Protein AF-A0A8T3VUL6-F1 (afdb_monomer)

Solvent-accessible surface area (backbone atoms only — not comparable to full-atom values): 38611 Å² total; per-residue (Å²): 111,80,67,55,61,55,48,52,54,52,54,53,54,50,30,69,72,68,74,42,84,38,54,45,42,44,47,97,63,34,43,34,34,57,44,102,80,75,42,80,47,80,42,73,49,90,76,50,93,57,51,67,60,52,53,50,53,62,61,71,62,64,65,49,53,54,49,71,56,71,87,59,76,53,81,74,72,68,69,85,81,60,74,74,77,65,87,82,81,81,82,87,81,80,74,69,83,62,62,64,60,47,53,51,44,72,74,67,71,79,83,92,88,89,85,88,89,85,92,77,86,92,80,90,82,88,90,78,87,76,88,81,79,88,76,86,78,88,68,94,87,66,80,80,90,82,91,74,84,84,76,91,73,73,95,80,68,91,64,81,63,82,67,46,61,45,46,42,48,62,90,96,46,66,42,73,46,80,46,90,75,88,69,97,84,65,82,86,78,82,94,80,76,91,78,79,92,78,89,62,44,84,71,50,71,79,80,51,81,72,65,70,76,54,50,71,74,61,65,80,73,68,82,91,76,83,88,81,90,86,78,95,72,88,79,59,71,68,66,59,50,54,63,61,59,74,74,67,78,89,67,92,66,92,70,75,84,70,81,60,43,60,61,54,51,47,52,50,56,51,33,51,74,68,61,82,38,94,50,69,64,60,47,50,50,69,65,50,82,84,49,94,39,69,88,44,54,79,94,43,57,35,41,38,29,33,38,73,63,52,77,40,57,51,77,90,74,60,91,54,64,63,40,32,30,36,41,22,39,60,37,66,86,52,59,68,48,54,44,70,44,46,54,26,40,41,25,38,42,54,34,69,39,46,58,40,70,63,34,30,40,35,32,25,22,35,21,36,12,34,40,25,32,52,37,60,59,50,61,74,51,48,32,84,45,25,40,39,43,34,23,20,34,19,36,12,33,44,26,42,46,53,64,19,49,46,79,52,44,43,70,60,27,39,47,40,31,27,27,33,17,36,13,33,45,28,45,68,48,63,32,60,38,75,47,55,37,58,65,23,39,33,36,30,25,22,35,14,36,13,31,49,25,45,63,48,63,35,56,42,76,45,40,45,60,51,21,32,36,38,28,20,27,37,13,32,14,31,48,25,56,64,46,53,39,56,42,75,48,47,34,78,47,33,44,39,40,35,25,23,35,16,36,16,31,48,19,39,50,47,52,32,48,52,74,48,44,38,73,58,24,35,46,42,31,20,28,37,14,36,14,31,43,25,48,46,51,65,32,51,37,71,44,41,35,65,56,20,31,36,35,35,24,28,34,16,41,12,35,46,28,45,63,44,53,38,52,47,66,45,39,41,62,52,21,34,34,34,30,24,24,34,17,35,16,34,46,20,38,49,49,48,31,52,51,75,47,42,49,64,49,43,32,33,33,36,22,24,34,16,39,14,34,45,26,47,43,49,64,33,56,37,74,48,56,46,68,47,73,54,22,33,36,30,22,24,37,17,36,13,35,46,29,46,64,52,61,38,58,37,70,42,48,50,63,31,35,39,32,37,33,26,18,37,20,33,16,43,45,28,33,59,39,58,44,54,55,72,52,51,73,87,72,56,81,47,60,60,49,31,62,37,71,28,85,46,58,78,40,76,26,71,70,54,64,59,54,79,77,108

Secondary structure (DSSP, 8-state):
-HHHHHHHHHHHHHHHHTT-SEEEEEETTEEEEE-TTS-EEEEEGGG-TTHHHHHHHHHHSS-EEEEE----EEE-PPPTTGGGS-------SS--TTSHHHHHHHHH--------------S-----------PPP--TTS------------TT--------EEEEEETTEEEEEEPP---TTS---------------TTHHHHS-THHHHHHHHGGGS-----------PPPHHHHHHHHHTT------------THHHHHHHHHHHHHHTSSSSHHHHHHHH--SSSBTTB-TT-SEEEEETT--EES-GGG-S-GGGEEEEEEE-TT-S--TTTTTT-TT--EEEEE---TT--B-TTTTTT-TT--B-TTGGG---TT--B-TTTTTT-TT--B-GGGTT---TT--B-TTTTTT-TT----GGGTT---TT--B-TTTTTT-TT----GGGTT---TT--B-TTTTTT-TT----GGGTT--GGG--B-TTTTTT-TT--B-TT-TT---TT-SB-TTTTTT-TT--B-GGGTT---TT--B-TTTTTT-TT----GGGGG---TT--B-TTTTTT-TT--B-TT-TT---TT--B-TTTTTT-TT--B-GGGTT----SS-EE-TTTTTT-TT----GGGGG---TTEEE-TTTTTT-TT--B-GGGTT---TT-SB-TTTTTT-TT--B--HHHHHHTT-

InterPro domains:
  IPR005046 Protein of unknown function DUF285 [PF03382] (360-479)
  IPR005046 Protein of unknown function DUF285 [PF03382] (485-587)
  IPR005046 Protein of unknown function DUF285 [PF03382] (592-697)
  IPR011889 Bacterial surface protein 26-residue repeat [TIGR02167] (419-444)
  IPR011889 Bacterial surface protein 26-residue repeat [TIGR02167] (500-524)
  IPR011889 Bacterial surface protein 26-residue repeat [TIGR02167] (528-553)
  IPR032675 Leucine-rich repeat domain superfamily [G3DSA:3.80.10.10] (272-511)
  IPR032675 Leucine-rich repeat domain superfamily [G3DSA:3.80.10.10] (513-700)

Structure (mmCIF, N/CA/C/O backbone):
data_AF-A0A8T3VUL6-F1
#
_entry.id   AF-A0A8T3VUL6-F1
#
loop_
_atom_site.group_PDB
_atom_site.id
_atom_site.type_symbol
_atom_site.label_atom_id
_atom_site.label_alt_id
_atom_site.label_comp_id
_atom_site.label_asym_id
_atom_site.label_entity_id
_atom_site.label_seq_id
_atom_site.pdbx_PDB_ins_code
_atom_site.Cartn_x
_atom_site.Cartn_y
_atom_site.Cartn_z
_atom_site.occupancy
_atom_site.B_iso_or_equiv
_atom_site.auth_seq_id
_atom_site.auth_comp_id
_atom_site.auth_asym_id
_atom_site.auth_atom_id
_atom_site.pdbx_PDB_model_num
ATOM 1 N N . MET A 1 1 ? -11.917 43.601 -18.971 1.00 27.14 1 MET A N 1
ATOM 2 C CA . MET A 1 1 ? -11.853 44.796 -18.079 1.00 27.14 1 MET A CA 1
ATOM 3 C C . MET A 1 1 ? -13.241 45.230 -17.601 1.00 27.14 1 MET A C 1
ATOM 5 O O . MET A 1 1 ? -13.419 45.287 -16.397 1.00 27.14 1 MET A O 1
ATOM 9 N N . LEU A 1 2 ? -14.235 45.458 -18.480 1.00 27.66 2 LEU A N 1
ATOM 10 C CA . LEU A 1 2 ? -15.637 45.708 -18.064 1.00 27.66 2 LEU A CA 1
ATOM 11 C C . LEU A 1 2 ? -16.282 44.517 -17.315 1.00 27.66 2 LEU A C 1
ATOM 13 O O . LEU A 1 2 ? -17.133 44.730 -16.462 1.00 27.66 2 LEU A O 1
ATOM 17 N N . GLU A 1 3 ? -15.825 43.291 -17.589 1.00 47.03 3 GLU A N 1
ATOM 18 C CA . GLU A 1 3 ? -16.249 42.041 -16.928 1.00 47.03 3 GLU A CA 1
ATOM 19 C C . GLU A 1 3 ? -15.769 41.912 -15.467 1.00 47.03 3 GLU A C 1
ATOM 21 O O . GLU A 1 3 ? -16.469 41.321 -14.656 1.00 47.03 3 GLU A O 1
ATOM 26 N N . LYS A 1 4 ? -14.617 42.501 -15.102 1.00 44.84 4 LYS A N 1
ATOM 27 C CA . LYS A 1 4 ? -14.043 42.406 -13.740 1.00 44.84 4 LYS A CA 1
ATOM 28 C C . LYS A 1 4 ? -14.773 43.323 -12.752 1.00 44.84 4 LYS A C 1
ATOM 30 O O . LYS A 1 4 ? -15.119 42.910 -11.654 1.00 44.84 4 LYS A O 1
ATOM 35 N N . GLU A 1 5 ? -15.068 44.554 -13.172 1.00 42.56 5 GLU A N 1
ATOM 36 C CA . GLU A 1 5 ? -15.708 45.568 -12.320 1.00 42.56 5 GLU A CA 1
ATOM 37 C C . GLU A 1 5 ? -17.128 45.159 -11.888 1.00 42.56 5 GLU A C 1
ATOM 39 O O . GLU A 1 5 ? -17.504 45.340 -10.732 1.00 42.56 5 GLU A O 1
ATOM 44 N N . LEU A 1 6 ? -17.912 44.578 -12.807 1.00 44.16 6 LEU A N 1
ATOM 45 C CA . LEU A 1 6 ? -19.271 44.107 -12.523 1.00 44.16 6 LEU A CA 1
ATOM 46 C C . LEU A 1 6 ? -19.248 42.923 -11.546 1.00 44.16 6 LEU A C 1
ATOM 48 O O . LEU A 1 6 ? -20.049 42.857 -10.619 1.00 44.16 6 LEU A O 1
ATOM 52 N N . LEU A 1 7 ? -18.279 42.026 -11.722 1.00 49.12 7 LEU A N 1
ATOM 53 C CA . LEU A 1 7 ? -18.095 40.848 -10.888 1.00 49.12 7 LEU A CA 1
ATOM 54 C C . LEU A 1 7 ? -17.706 41.211 -9.447 1.00 49.12 7 LEU A C 1
ATOM 56 O O . LEU A 1 7 ? -18.270 40.669 -8.498 1.00 49.12 7 LEU A O 1
ATOM 60 N N . TYR A 1 8 ? -16.817 42.192 -9.266 1.00 51.38 8 TYR A N 1
ATOM 61 C CA . TYR A 1 8 ? -16.475 42.696 -7.934 1.00 51.38 8 TYR A CA 1
ATOM 62 C C . TYR A 1 8 ? -17.676 43.323 -7.219 1.00 51.38 8 TYR A C 1
ATOM 64 O O . TYR A 1 8 ? -17.804 43.182 -6.006 1.00 51.38 8 TYR A O 1
ATOM 72 N N . GLN A 1 9 ? -18.590 43.975 -7.945 1.00 49.03 9 GLN A N 1
ATOM 73 C CA . GLN A 1 9 ? -19.822 44.518 -7.357 1.00 49.03 9 GLN A CA 1
ATOM 74 C C . GLN A 1 9 ? -20.768 43.410 -6.862 1.00 49.03 9 GLN A C 1
ATOM 76 O O . GLN A 1 9 ? -21.386 43.565 -5.808 1.00 49.03 9 GLN A O 1
ATOM 81 N N . TYR A 1 10 ? -20.856 42.283 -7.577 1.00 48.97 10 TYR A N 1
ATOM 82 C CA . TYR A 1 10 ? -21.613 41.104 -7.137 1.00 48.97 10 TYR A CA 1
ATOM 83 C C . TYR A 1 10 ? -20.993 40.447 -5.903 1.00 48.97 10 TYR A C 1
ATOM 85 O O . TYR A 1 10 ? -21.701 40.178 -4.932 1.00 48.97 10 TYR A O 1
ATOM 93 N N . ALA A 1 11 ? -19.673 40.258 -5.916 1.00 49.50 11 ALA A N 1
ATOM 94 C CA . ALA A 1 11 ? -18.922 39.699 -4.799 1.00 49.50 11 ALA A CA 1
ATOM 95 C C . ALA A 1 11 ? -19.107 40.538 -3.518 1.00 49.50 11 ALA A C 1
ATOM 97 O O . ALA A 1 11 ? -19.462 40.008 -2.467 1.00 49.50 11 ALA A O 1
ATOM 98 N N . LEU A 1 12 ? -18.977 41.865 -3.618 1.00 50.41 12 LEU A N 1
ATOM 99 C CA . LEU A 1 12 ? -19.151 42.774 -2.480 1.00 50.41 12 LEU A CA 1
ATOM 100 C C . LEU A 1 12 ? -20.589 42.774 -1.930 1.00 50.41 12 LEU A C 1
ATOM 102 O O . LEU A 1 12 ? -20.770 42.770 -0.714 1.00 50.41 12 LEU A O 1
ATOM 106 N N . LYS A 1 13 ? -21.616 42.715 -2.790 1.00 48.03 13 LYS A N 1
ATOM 107 C CA . LYS A 1 13 ? -23.022 42.611 -2.347 1.00 48.03 13 LYS A CA 1
ATOM 108 C C . LYS A 1 13 ? -23.346 41.268 -1.685 1.00 48.03 13 LYS A C 1
ATOM 110 O O . LYS A 1 13 ? -24.172 41.230 -0.774 1.00 48.03 13 LYS A O 1
ATOM 115 N N . ALA A 1 14 ? -22.722 40.177 -2.133 1.00 46.72 14 ALA A N 1
ATOM 116 C CA . ALA A 1 14 ? -22.866 38.863 -1.510 1.00 46.72 14 ALA A CA 1
ATOM 117 C C . ALA A 1 14 ? -22.246 38.844 -0.103 1.00 46.72 14 ALA A C 1
ATOM 119 O O . ALA A 1 14 ? -22.888 38.370 0.833 1.00 46.72 14 ALA A O 1
ATOM 120 N N . MET A 1 15 ? -21.061 39.444 0.073 1.00 46.69 15 MET A N 1
ATOM 121 C CA . MET A 1 15 ? -20.437 39.608 1.395 1.00 46.69 15 MET A CA 1
ATOM 122 C C . MET A 1 15 ? -21.315 40.401 2.361 1.00 46.69 15 MET A C 1
ATOM 124 O O . MET A 1 15 ? -21.466 40.008 3.513 1.00 46.69 15 MET A O 1
ATOM 128 N N . GLU A 1 16 ? -21.908 41.500 1.888 1.00 46.06 16 GLU A N 1
ATOM 129 C CA . GLU A 1 16 ? -22.726 42.391 2.716 1.00 46.06 16 GLU A CA 1
ATOM 130 C C . GLU A 1 16 ? -24.008 41.704 3.225 1.00 46.06 16 GLU A C 1
ATOM 132 O O . GLU A 1 16 ? -24.470 42.002 4.322 1.00 46.06 16 GLU A O 1
ATOM 137 N N . ARG A 1 17 ? -24.565 40.753 2.459 1.00 42.38 17 ARG A N 1
ATOM 138 C CA . ARG A 1 17 ? -25.768 39.982 2.832 1.00 42.38 17 ARG A CA 1
ATOM 139 C C . ARG A 1 17 ? -25.486 38.733 3.663 1.00 42.38 17 ARG A C 1
ATOM 141 O O . ARG A 1 17 ? -26.345 38.337 4.439 1.00 42.38 17 ARG A O 1
ATOM 148 N N . LEU A 1 18 ? -24.323 38.113 3.474 1.00 41.66 18 LEU A N 1
ATOM 149 C CA . LEU A 1 18 ? -23.900 36.908 4.199 1.00 41.66 18 LEU A CA 1
ATOM 150 C C . LEU A 1 18 ? -23.089 37.236 5.464 1.00 41.66 18 LEU A C 1
ATOM 152 O O . LEU A 1 18 ? -22.571 36.329 6.105 1.00 41.66 18 LEU A O 1
ATOM 156 N N . GLU A 1 19 ? -22.932 38.524 5.789 1.00 45.53 19 GLU A N 1
ATOM 157 C CA . GLU A 1 19 ? -22.093 39.033 6.886 1.00 45.53 19 GLU A CA 1
ATOM 158 C C . GLU A 1 19 ? -20.647 38.480 6.864 1.00 45.53 19 GLU A C 1
ATOM 160 O O . GLU A 1 19 ? -19.956 38.423 7.885 1.00 45.53 19 GLU A O 1
ATOM 165 N N . SER A 1 20 ? -20.162 38.097 5.675 1.00 46.84 20 SER A N 1
ATOM 166 C CA . SER A 1 20 ? -18.857 37.459 5.488 1.00 46.84 20 SER A CA 1
ATOM 167 C C . SER A 1 20 ? -17.729 38.490 5.417 1.00 46.84 20 SER A C 1
ATOM 169 O O . SER A 1 20 ? -17.859 39.546 4.792 1.00 46.84 20 SER A O 1
ATOM 171 N N . LYS A 1 21 ? -16.593 38.179 6.056 1.00 46.81 21 LYS A N 1
ATOM 172 C CA . LYS A 1 21 ? -15.449 39.099 6.198 1.00 46.81 21 LYS A CA 1
ATOM 173 C C . LYS A 1 21 ? -14.362 38.922 5.133 1.00 46.81 21 LYS A C 1
ATOM 175 O O . LYS A 1 21 ? -13.494 39.788 5.047 1.00 46.81 21 LYS A O 1
ATOM 180 N N . LYS A 1 22 ? -14.391 37.852 4.325 1.00 50.09 22 LYS A N 1
ATOM 181 C CA . LYS A 1 22 ? -13.379 37.566 3.289 1.00 50.09 22 LYS A CA 1
ATOM 182 C C . LYS A 1 22 ? -14.020 37.052 1.987 1.00 50.09 22 LYS A C 1
ATOM 184 O O . LYS A 1 22 ? -14.982 36.289 2.016 1.00 50.09 22 LYS A O 1
ATOM 189 N N . ILE A 1 23 ? -13.462 37.458 0.844 1.00 50.19 23 ILE A N 1
ATOM 190 C CA . ILE A 1 23 ? -13.762 36.905 -0.487 1.00 50.19 23 ILE A CA 1
ATOM 191 C C . ILE A 1 23 ? -12.455 36.706 -1.250 1.00 50.19 23 ILE A C 1
ATOM 193 O O . ILE A 1 23 ? -11.591 37.591 -1.240 1.00 50.19 23 ILE A O 1
ATOM 197 N N . SER A 1 24 ? -12.361 35.573 -1.943 1.00 49.00 24 SER A N 1
ATOM 198 C CA . SER A 1 24 ? -11.252 35.240 -2.837 1.00 49.00 24 SER A CA 1
ATOM 199 C C . SER A 1 24 ? -11.799 34.812 -4.194 1.00 49.00 24 SER A C 1
ATOM 201 O O . SER A 1 24 ? -12.726 34.003 -4.270 1.00 49.00 24 SER A O 1
ATOM 203 N N . ILE A 1 25 ? -11.237 35.382 -5.261 1.00 50.25 25 ILE A N 1
ATOM 204 C CA . ILE A 1 25 ? -11.669 35.163 -6.643 1.00 50.25 25 ILE A CA 1
ATOM 205 C C . ILE A 1 25 ? -10.511 34.540 -7.426 1.00 50.25 25 ILE A C 1
ATOM 207 O O . ILE A 1 25 ? -9.397 35.070 -7.424 1.00 50.25 25 ILE A O 1
ATOM 211 N N . PHE A 1 26 ? -10.786 33.431 -8.114 1.00 44.97 26 PHE A N 1
ATOM 212 C CA . PHE A 1 26 ? -9.788 32.653 -8.851 1.00 44.97 26 PHE A CA 1
ATOM 213 C C . PHE A 1 26 ? -10.055 32.695 -10.361 1.00 44.97 26 PHE A C 1
ATOM 215 O O . PHE A 1 26 ? -11.195 32.512 -10.791 1.00 44.97 26 PHE A O 1
ATOM 222 N N . GLY A 1 27 ? -9.008 32.911 -11.169 1.00 43.06 27 GLY A N 1
ATOM 223 C CA . GLY A 1 27 ? -9.095 32.813 -12.631 1.00 43.06 27 GLY A CA 1
ATOM 224 C C . GLY A 1 27 ? -7.733 32.827 -13.342 1.00 43.06 27 GLY A C 1
ATOM 225 O O . GLY A 1 27 ? -6.857 33.611 -12.989 1.00 43.06 27 GLY A O 1
ATOM 226 N N . ASN A 1 28 ? -7.563 31.966 -14.357 1.00 42.06 28 ASN A N 1
ATOM 227 C CA . ASN A 1 28 ? -6.419 31.896 -15.290 1.00 42.06 28 ASN A CA 1
ATOM 228 C C . ASN A 1 28 ? -5.026 32.156 -14.676 1.00 42.06 28 ASN A C 1
ATOM 230 O O . ASN A 1 28 ? -4.272 32.994 -15.168 1.00 42.06 28 ASN A O 1
ATOM 234 N N . GLY A 1 29 ? -4.668 31.427 -13.615 1.00 36.09 29 GLY A N 1
ATOM 235 C CA . GLY A 1 29 ? -3.325 31.489 -13.020 1.00 36.09 29 GLY A CA 1
ATOM 236 C C . GLY A 1 29 ? -3.065 32.690 -12.101 1.00 36.09 29 GLY A C 1
ATOM 237 O O . GLY A 1 29 ? -1.919 32.911 -11.707 1.00 36.09 29 GLY A O 1
ATOM 238 N N . TYR A 1 30 ? -4.108 33.435 -11.724 1.00 41.00 30 TYR A N 1
ATOM 239 C CA . TYR A 1 30 ? -4.044 34.527 -10.750 1.00 41.00 30 TYR A CA 1
ATOM 240 C C . TYR A 1 30 ? -5.092 34.336 -9.642 1.00 41.00 30 TYR A C 1
ATOM 242 O O . TYR A 1 30 ? -6.191 33.832 -9.892 1.00 41.00 30 TYR A O 1
ATOM 250 N N . VAL A 1 31 ? -4.758 34.766 -8.419 1.00 46.34 31 VAL A N 1
ATOM 251 C CA . VAL A 1 31 ? -5.736 34.964 -7.333 1.00 46.34 31 VAL A CA 1
ATOM 252 C C . VAL A 1 31 ? -5.853 36.445 -7.035 1.00 46.34 31 VAL A C 1
ATOM 254 O O . VAL A 1 31 ? -4.845 37.147 -6.926 1.00 46.34 31 VAL A O 1
ATOM 257 N N . GLU A 1 32 ? -7.085 36.906 -6.852 1.00 54.38 32 GLU A N 1
ATOM 258 C CA . GLU A 1 32 ? -7.375 38.222 -6.302 1.00 54.38 32 GLU A CA 1
ATOM 259 C C . GLU A 1 32 ? -8.130 38.078 -4.985 1.00 54.38 32 GLU A C 1
ATOM 261 O O . GLU A 1 32 ? -9.235 37.537 -4.930 1.00 54.38 32 GLU A O 1
ATOM 266 N N . SER A 1 33 ? -7.523 38.584 -3.916 1.00 51.31 33 SER A N 1
ATOM 267 C CA . SER A 1 33 ? -8.113 38.623 -2.578 1.00 51.31 33 SER A CA 1
ATOM 268 C C . SER A 1 33 ? -8.218 40.065 -2.093 1.00 51.31 33 SER A C 1
ATOM 270 O O . SER A 1 33 ? -7.426 40.928 -2.488 1.00 51.31 33 SER A O 1
ATOM 272 N N . LEU A 1 34 ? -9.188 40.336 -1.223 1.00 45.97 34 LEU A N 1
ATOM 273 C CA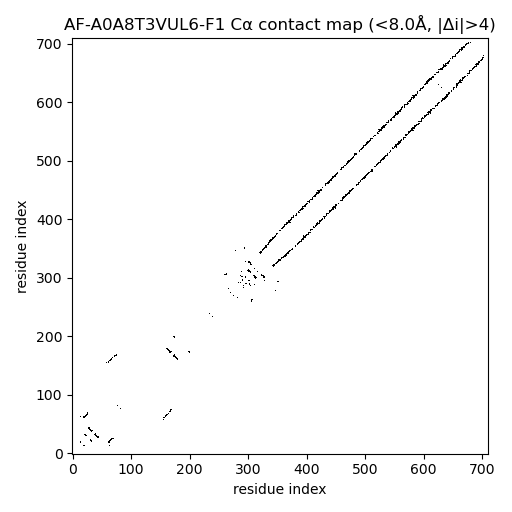 . LEU A 1 34 ? -9.314 41.637 -0.568 1.00 45.97 34 LEU A CA 1
ATOM 274 C C . LEU A 1 34 ? -8.212 41.813 0.483 1.00 45.97 34 LEU A C 1
ATOM 276 O O . LEU A 1 34 ? -8.011 40.950 1.335 1.00 45.97 34 LEU A O 1
ATOM 280 N N . ASP A 1 35 ? -7.504 42.939 0.427 1.00 51.19 35 ASP A N 1
ATOM 281 C CA . ASP A 1 35 ? -6.602 43.350 1.499 1.00 51.19 35 ASP A CA 1
ATOM 282 C C . ASP A 1 35 ? -7.366 43.919 2.708 1.00 51.19 35 ASP A C 1
ATOM 284 O O . ASP A 1 35 ? -8.579 44.132 2.680 1.00 51.19 35 ASP A O 1
ATOM 288 N N . GLU A 1 36 ? -6.634 44.231 3.779 1.00 48.41 36 GLU A N 1
ATOM 289 C CA . GLU A 1 36 ? -7.157 44.840 5.014 1.00 48.41 36 GLU A CA 1
ATOM 290 C C . GLU A 1 36 ? -7.872 46.197 4.815 1.00 48.41 36 GLU A C 1
ATOM 292 O O . GLU A 1 36 ? -8.484 46.719 5.747 1.00 48.41 36 GLU A O 1
ATOM 297 N N . ASN A 1 37 ? -7.820 46.778 3.610 1.00 48.25 37 ASN A N 1
ATOM 298 C CA . ASN A 1 37 ? -8.493 48.020 3.231 1.00 48.25 37 ASN A CA 1
ATOM 299 C C . ASN A 1 37 ? -9.617 47.803 2.196 1.00 48.25 37 ASN A C 1
ATOM 301 O O . ASN A 1 37 ? -10.059 48.777 1.575 1.00 48.25 37 ASN A O 1
ATOM 305 N N . ASN A 1 38 ? -10.080 46.562 2.008 1.00 49.75 38 ASN A N 1
ATOM 306 C CA . ASN A 1 38 ? -11.092 46.152 1.030 1.00 49.75 38 ASN A CA 1
ATOM 307 C C . ASN A 1 38 ? -10.731 46.513 -0.422 1.00 49.75 38 ASN A C 1
ATOM 309 O O . ASN A 1 38 ? -11.591 46.924 -1.208 1.00 49.75 38 ASN A O 1
ATOM 313 N N . ARG A 1 39 ? -9.454 46.384 -0.797 1.00 49.22 39 ARG A N 1
ATOM 314 C CA . ARG A 1 39 ? -9.000 46.510 -2.189 1.00 49.22 39 ARG A CA 1
ATOM 315 C C . ARG A 1 39 ? -8.531 45.160 -2.707 1.00 49.22 39 ARG A C 1
ATOM 317 O O . ARG A 1 39 ? -7.806 44.458 -2.014 1.00 49.22 39 ARG A O 1
ATOM 324 N N . PHE A 1 40 ? -8.926 44.815 -3.930 1.00 51.62 40 PHE A N 1
ATOM 325 C CA . PHE A 1 40 ? -8.456 43.592 -4.576 1.00 51.62 40 PHE A CA 1
ATOM 326 C C . PHE A 1 40 ? -6.971 43.713 -4.923 1.00 51.62 40 PHE A C 1
ATOM 328 O O . PHE A 1 40 ? -6.552 44.671 -5.581 1.00 51.62 40 PHE A O 1
ATOM 335 N N . VAL A 1 41 ? -6.185 42.742 -4.460 1.00 50.94 41 VAL A N 1
ATOM 336 C CA . VAL A 1 41 ? -4.755 42.624 -4.747 1.00 50.94 41 VAL A CA 1
ATOM 337 C C . VAL A 1 41 ? -4.530 41.360 -5.567 1.00 50.94 41 VAL A C 1
ATOM 339 O O . VAL A 1 41 ? -4.878 40.267 -5.133 1.00 50.94 41 VAL A O 1
ATOM 342 N N . GLU A 1 42 ? -3.957 41.529 -6.757 1.00 50.66 42 GLU A N 1
ATOM 343 C CA . GLU A 1 42 ? -3.668 40.453 -7.708 1.00 50.66 42 GLU A CA 1
ATOM 344 C C . GLU A 1 42 ? -2.324 39.791 -7.394 1.00 50.66 42 GLU A C 1
ATOM 346 O O . GLU A 1 42 ? -1.302 40.469 -7.229 1.00 50.66 42 GLU A O 1
ATOM 351 N N . ARG A 1 43 ? -2.318 38.457 -7.330 1.00 50.00 43 ARG A N 1
ATOM 352 C CA . ARG A 1 43 ? -1.119 37.643 -7.118 1.00 50.00 43 ARG A CA 1
ATOM 353 C C . ARG A 1 43 ? -0.949 36.646 -8.265 1.00 50.00 43 ARG A C 1
ATOM 355 O O . ARG A 1 43 ? -1.861 35.889 -8.580 1.00 50.00 43 ARG A O 1
ATOM 362 N N . ASP A 1 44 ? 0.232 36.679 -8.884 1.00 48.69 44 ASP A N 1
ATOM 363 C CA . ASP A 1 44 ? 0.651 35.822 -10.004 1.00 48.69 44 ASP A CA 1
ATOM 364 C C . ASP A 1 44 ? 1.114 34.458 -9.484 1.00 48.69 44 ASP A C 1
ATOM 366 O O . ASP A 1 44 ? 2.184 34.354 -8.878 1.00 48.69 44 ASP A O 1
ATOM 370 N N . LEU A 1 45 ? 0.296 33.425 -9.691 1.00 48.22 45 LEU A N 1
ATOM 371 C CA . LEU A 1 45 ? 0.506 32.102 -9.096 1.00 48.22 45 LEU A CA 1
ATOM 372 C C . LEU A 1 45 ? 1.535 31.274 -9.859 1.00 48.22 45 LEU A C 1
ATOM 374 O O . LEU A 1 45 ? 2.065 30.309 -9.321 1.00 48.22 45 LEU A O 1
ATOM 378 N N . SER A 1 46 ? 1.906 31.676 -11.080 1.00 43.59 46 SER A N 1
ATOM 379 C CA . SER A 1 46 ? 2.842 30.925 -11.925 1.00 43.59 46 SER A CA 1
ATOM 380 C C . SER A 1 46 ? 4.291 30.914 -11.396 1.00 43.59 46 SER A C 1
ATOM 382 O O . SER A 1 46 ? 5.204 30.464 -12.095 1.00 43.59 46 SER A O 1
ATOM 384 N N . LYS A 1 47 ? 4.547 31.510 -10.225 1.00 42.44 47 LYS A N 1
ATOM 385 C CA . LYS A 1 47 ? 5.885 31.723 -9.651 1.00 42.44 47 LYS A CA 1
ATOM 386 C C . LYS A 1 47 ? 6.015 31.286 -8.193 1.00 42.44 47 LYS A C 1
ATOM 388 O O . LYS A 1 47 ? 7.124 31.378 -7.667 1.00 42.44 47 LYS A O 1
ATOM 393 N N . ASP A 1 48 ? 4.939 30.831 -7.557 1.00 45.25 48 ASP A N 1
ATOM 394 C CA . ASP A 1 48 ? 4.940 30.460 -6.140 1.00 45.25 48 ASP A CA 1
ATOM 395 C C . ASP A 1 48 ? 4.982 28.930 -6.002 1.00 45.25 48 ASP A C 1
ATOM 397 O O . ASP A 1 48 ? 4.075 28.239 -6.455 1.00 45.25 48 ASP A O 1
ATOM 401 N N . LYS A 1 49 ? 6.067 28.389 -5.426 1.00 39.84 49 LYS A N 1
ATOM 402 C CA . LYS A 1 49 ? 6.266 26.932 -5.259 1.00 39.84 49 LYS A CA 1
ATOM 403 C C . LYS A 1 49 ? 5.470 26.332 -4.097 1.00 39.84 49 LYS A C 1
ATOM 405 O O . LYS A 1 49 ? 5.348 25.117 -4.037 1.00 39.84 49 LYS A O 1
ATOM 410 N N . ASP A 1 50 ? 4.922 27.186 -3.237 1.00 40.75 50 ASP A N 1
ATOM 411 C CA . ASP A 1 50 ? 4.159 26.816 -2.041 1.00 40.75 50 ASP A CA 1
ATOM 412 C C . ASP A 1 50 ? 2.663 27.176 -2.207 1.00 40.75 50 ASP A C 1
ATOM 414 O O . ASP A 1 50 ? 1.975 27.508 -1.243 1.00 40.75 50 ASP A O 1
ATOM 418 N N . TYR A 1 51 ? 2.168 27.177 -3.456 1.00 43.19 51 TYR A N 1
ATOM 419 C CA . TYR A 1 51 ? 0.799 27.567 -3.824 1.00 43.19 51 TYR A CA 1
ATOM 420 C C . TYR A 1 51 ? -0.274 26.786 -3.052 1.00 43.19 51 TYR A C 1
ATOM 422 O O . TYR A 1 51 ? -1.189 27.403 -2.510 1.00 43.19 51 TYR A O 1
ATOM 430 N N . GLU A 1 52 ? -0.141 25.461 -2.966 1.00 40.50 52 GLU A N 1
ATOM 431 C CA . GLU A 1 52 ? -1.102 24.592 -2.275 1.00 40.50 52 GLU A CA 1
ATOM 432 C C . GLU A 1 52 ? -1.157 24.901 -0.782 1.00 40.50 52 GLU A C 1
ATOM 434 O O . GLU A 1 52 ? -2.239 25.101 -0.238 1.00 40.50 52 GLU A O 1
ATOM 439 N N . THR A 1 53 ? 0.002 25.069 -0.142 1.00 38.78 53 THR A N 1
ATOM 440 C CA . THR A 1 53 ? 0.093 25.462 1.266 1.00 38.78 53 THR A CA 1
ATOM 441 C C . THR A 1 53 ? -0.550 26.822 1.499 1.00 38.78 53 THR A C 1
ATOM 443 O O . THR A 1 53 ? -1.283 26.989 2.459 1.00 38.78 53 THR A O 1
ATOM 446 N N . TRP A 1 54 ? -0.357 27.792 0.600 1.00 42.53 54 TRP A N 1
ATOM 447 C CA . TRP A 1 54 ? -0.971 29.113 0.745 1.00 42.53 54 TRP A CA 1
ATOM 448 C C . TRP A 1 54 ? -2.489 29.105 0.520 1.00 42.53 54 TRP A C 1
ATOM 450 O O . TRP A 1 54 ? -3.208 29.817 1.224 1.00 42.53 54 TRP A O 1
ATOM 460 N N . VAL A 1 55 ? -2.995 28.330 -0.445 1.00 42.06 55 VAL A N 1
ATOM 461 C CA . VAL A 1 55 ? -4.441 28.172 -0.670 1.00 42.06 55 VAL A CA 1
ATOM 462 C C . VAL A 1 55 ? -5.080 27.480 0.529 1.00 42.06 55 VAL A C 1
ATOM 464 O O . VAL A 1 55 ? -6.067 27.990 1.050 1.00 42.06 55 VAL A O 1
ATOM 467 N N . LEU A 1 56 ? -4.475 26.401 1.029 1.00 40.34 56 LEU A N 1
ATOM 468 C CA . LEU A 1 56 ? -4.940 25.670 2.208 1.00 40.34 56 LEU A CA 1
ATOM 469 C C . LEU A 1 56 ? -4.830 26.503 3.496 1.00 40.34 56 LEU A C 1
ATOM 471 O O . LEU A 1 56 ? -5.775 26.517 4.278 1.00 40.34 56 LEU A O 1
ATOM 475 N N . ASP A 1 57 ? -3.759 27.282 3.678 1.00 41.31 57 ASP A N 1
ATOM 476 C CA . ASP A 1 57 ? -3.606 28.228 4.797 1.00 41.31 57 ASP A CA 1
ATOM 477 C C . ASP A 1 57 ? -4.649 29.357 4.720 1.00 41.31 57 ASP A C 1
ATOM 479 O O . ASP A 1 57 ? -5.188 29.795 5.736 1.00 41.31 57 ASP A O 1
ATOM 483 N N . SER A 1 58 ? -4.986 29.815 3.509 1.00 40.06 58 SER A N 1
ATOM 484 C CA . SER A 1 58 ? -6.026 30.831 3.293 1.00 40.06 58 SER A CA 1
ATOM 485 C C . SER A 1 58 ? -7.443 30.282 3.508 1.00 40.06 58 SER A C 1
ATOM 487 O O . SER A 1 58 ? -8.333 31.049 3.878 1.00 40.06 58 SER A O 1
ATOM 489 N N . ILE A 1 59 ? -7.650 28.977 3.288 1.00 41.91 59 ILE A N 1
ATOM 490 C CA . ILE A 1 59 ? -8.895 28.241 3.564 1.00 41.91 59 ILE A CA 1
ATOM 491 C C . ILE A 1 59 ? -9.026 27.929 5.065 1.00 41.91 59 ILE A C 1
ATOM 493 O O . ILE A 1 59 ? -10.117 28.042 5.618 1.00 41.91 59 ILE A O 1
ATOM 497 N N . GLY A 1 60 ? -7.921 27.605 5.744 1.00 36.91 60 GLY A N 1
ATOM 498 C CA . GLY A 1 60 ? -7.887 27.236 7.164 1.00 36.91 60 GLY A CA 1
ATOM 499 C C . GLY A 1 60 ? -8.149 28.387 8.144 1.00 36.91 60 GLY A C 1
ATOM 500 O O . GLY A 1 60 ? -8.512 28.149 9.295 1.00 36.91 60 GLY A O 1
ATOM 501 N N . GLU A 1 61 ? -8.029 29.645 7.709 1.00 34.94 61 GLU A N 1
ATOM 502 C CA . GLU A 1 61 ? -8.336 30.827 8.526 1.00 34.94 61 GLU A CA 1
ATOM 503 C C . GLU A 1 61 ? -9.757 31.382 8.283 1.00 34.94 61 GLU A C 1
ATOM 505 O O . GLU A 1 61 ? -9.905 32.519 7.823 1.00 34.94 61 GLU A O 1
ATOM 510 N N . GLY A 1 62 ? -10.782 30.582 8.604 1.00 37.66 62 GLY A N 1
ATOM 511 C CA . GLY A 1 62 ? -12.168 30.952 8.960 1.00 37.66 62 GLY A CA 1
ATOM 512 C C . GLY A 1 62 ? -12.887 32.124 8.248 1.00 37.66 62 GLY A C 1
ATOM 513 O O . GLY A 1 62 ? -12.467 33.282 8.290 1.00 37.66 62 GLY A O 1
ATOM 514 N N . ASN A 1 63 ? -14.100 31.829 7.759 1.00 39.03 63 ASN A N 1
ATOM 515 C CA . ASN A 1 63 ? -15.142 32.736 7.239 1.00 39.03 63 ASN A CA 1
ATOM 516 C C . ASN A 1 63 ? -14.789 33.543 5.978 1.00 39.03 63 ASN A C 1
ATOM 518 O O . ASN A 1 63 ? -14.564 34.758 6.031 1.00 39.03 63 ASN A O 1
ATOM 522 N N . GLY A 1 64 ? -14.853 32.877 4.819 1.00 39.41 64 GLY A N 1
ATOM 523 C CA . GLY A 1 64 ? -14.846 33.523 3.507 1.00 39.41 64 GLY A CA 1
ATOM 524 C C . GLY A 1 64 ? -15.785 32.852 2.502 1.00 39.41 64 GLY A C 1
ATOM 525 O O . GLY A 1 64 ? -16.032 31.656 2.586 1.00 39.41 64 GLY A O 1
ATOM 526 N N . ILE A 1 65 ? -16.327 33.634 1.562 1.00 39.06 65 ILE A N 1
ATOM 527 C CA . ILE A 1 65 ? -17.075 33.112 0.404 1.00 39.06 65 ILE A CA 1
ATOM 528 C C . ILE A 1 65 ? -16.073 32.815 -0.717 1.00 39.06 65 ILE A C 1
ATOM 530 O O . ILE A 1 65 ? -15.254 33.672 -1.064 1.00 39.06 65 ILE A O 1
ATOM 534 N N . PHE A 1 66 ? -16.172 31.625 -1.305 1.00 42.16 66 PHE A N 1
ATOM 535 C CA . PHE A 1 66 ? -15.338 31.176 -2.419 1.00 42.16 66 PHE A CA 1
ATOM 536 C C . PHE A 1 66 ? -16.111 31.277 -3.735 1.00 42.16 66 PHE A C 1
ATOM 538 O O . PHE A 1 66 ? -17.222 30.768 -3.838 1.00 42.16 66 PHE A O 1
ATOM 545 N N . ILE A 1 67 ? -15.531 31.938 -4.742 1.00 41.12 67 ILE A N 1
ATOM 546 C CA . ILE A 1 67 ? -16.100 31.998 -6.095 1.00 41.12 67 ILE A CA 1
ATOM 547 C C . ILE A 1 67 ? -15.042 31.503 -7.084 1.00 41.12 67 ILE A C 1
ATOM 549 O O . ILE A 1 67 ? -14.051 32.190 -7.350 1.00 41.12 67 ILE A O 1
ATOM 553 N N . VAL A 1 68 ? -15.256 30.302 -7.621 1.00 36.38 68 VAL A N 1
ATOM 554 C CA . VAL A 1 68 ? -14.419 29.709 -8.671 1.00 36.38 68 VAL A CA 1
ATOM 555 C C . VAL A 1 68 ? -15.007 30.087 -10.027 1.00 36.38 68 VAL A C 1
ATOM 557 O O . VAL A 1 68 ? -16.160 29.772 -10.311 1.00 36.38 68 VAL A O 1
ATOM 560 N N . MET A 1 69 ? -14.230 30.768 -10.872 1.00 36.41 69 MET A N 1
ATOM 561 C CA . MET A 1 69 ? -14.638 31.057 -12.246 1.00 36.41 69 MET A CA 1
ATOM 562 C C . MET A 1 69 ? -13.985 30.083 -13.223 1.00 36.41 69 MET A C 1
ATOM 564 O O . MET A 1 69 ? -12.780 30.152 -13.461 1.00 36.41 69 MET A O 1
ATOM 568 N N . GLY A 1 70 ? -14.794 29.240 -13.864 1.00 35.41 70 GLY A N 1
ATOM 569 C CA . GLY A 1 70 ? -14.437 28.654 -15.153 1.00 35.41 70 GLY A CA 1
ATOM 570 C C . GLY A 1 70 ? -14.725 29.672 -16.255 1.00 35.41 70 GLY A C 1
ATOM 571 O O . GLY A 1 70 ? -15.866 30.100 -16.416 1.00 35.41 70 GLY A O 1
ATOM 572 N N . GLN A 1 71 ? -13.715 30.112 -17.007 1.00 30.86 71 GLN A N 1
ATOM 573 C CA . GLN A 1 71 ? -13.970 30.893 -18.219 1.00 30.86 71 GLN A CA 1
ATOM 574 C C . GLN A 1 71 ? -14.378 29.948 -19.353 1.00 30.86 71 GLN A C 1
ATOM 576 O O . GLN A 1 71 ? -13.519 29.364 -20.003 1.00 30.86 71 GLN A O 1
ATOM 581 N N . PHE A 1 72 ? -15.674 29.876 -19.656 1.00 30.56 72 PHE A N 1
ATOM 582 C CA . PHE A 1 72 ? -16.133 29.503 -20.993 1.00 30.56 72 PHE A CA 1
ATOM 583 C C . PHE A 1 72 ? -16.531 30.779 -21.727 1.00 30.56 72 PHE A C 1
ATOM 585 O O . PHE A 1 72 ? -17.656 31.255 -21.615 1.00 30.56 72 PHE A O 1
ATOM 592 N N . VAL A 1 73 ? -15.578 31.376 -22.444 1.00 30.95 73 VAL A N 1
ATOM 593 C CA . VAL A 1 73 ? -15.886 32.421 -23.425 1.00 30.95 73 VAL A CA 1
ATOM 594 C C . VAL A 1 73 ? -16.024 31.726 -24.771 1.00 30.95 73 VAL A C 1
ATOM 596 O O . VAL A 1 73 ? -15.022 31.378 -25.393 1.00 30.95 73 VAL A O 1
ATOM 599 N N . ILE A 1 74 ? -17.260 31.489 -25.207 1.00 33.41 74 ILE A N 1
ATOM 600 C CA . ILE A 1 74 ? -17.528 31.011 -26.565 1.00 33.41 74 ILE A CA 1
ATOM 601 C C . ILE A 1 74 ? -17.679 32.246 -27.457 1.00 33.41 74 ILE A C 1
ATOM 603 O O . ILE A 1 74 ? -18.669 32.972 -27.370 1.00 33.41 74 ILE A O 1
ATOM 607 N N . ASP A 1 75 ? -16.675 32.511 -28.293 1.00 29.33 75 ASP A N 1
ATOM 608 C CA . ASP A 1 75 ? -16.769 33.533 -29.338 1.00 29.33 75 ASP A CA 1
ATOM 609 C C . ASP A 1 75 ? -17.517 32.957 -30.557 1.00 29.33 75 ASP A C 1
ATOM 611 O O . ASP A 1 75 ? -17.128 31.925 -31.101 1.00 29.33 75 ASP A O 1
ATOM 615 N N . ASN A 1 76 ? -18.552 33.669 -31.025 1.00 37.50 76 ASN A N 1
ATOM 616 C CA . ASN A 1 76 ? -19.439 33.301 -32.144 1.00 37.50 76 ASN A CA 1
ATOM 617 C C . ASN A 1 76 ? -20.253 32.012 -31.939 1.00 37.50 76 ASN A C 1
ATOM 619 O O . ASN A 1 76 ? -20.168 31.077 -32.740 1.00 37.50 76 ASN A O 1
ATOM 623 N N . CYS A 1 77 ? -21.137 32.003 -30.944 1.00 34.44 77 CYS A N 1
ATOM 624 C CA . CYS A 1 77 ? -22.276 31.090 -30.973 1.00 34.44 77 CYS A CA 1
ATOM 625 C C . CYS A 1 77 ? -23.123 31.395 -32.220 1.00 34.44 77 CYS A C 1
ATOM 627 O O . CYS A 1 77 ? -23.562 32.528 -32.426 1.00 34.44 77 CYS A O 1
ATOM 629 N N . GLY A 1 78 ? -23.326 30.396 -33.082 1.00 35.69 78 GLY A N 1
ATOM 630 C CA . GLY A 1 78 ? -24.403 30.448 -34.069 1.00 35.69 78 GLY A CA 1
ATOM 631 C C . GLY A 1 78 ? -25.763 30.560 -33.373 1.00 35.69 78 GLY A C 1
ATOM 632 O O . GLY A 1 78 ? -25.856 30.447 -32.150 1.00 35.69 78 GLY A O 1
ATOM 633 N N . SER A 1 79 ? -26.831 30.781 -34.144 1.00 35.03 79 SER A N 1
ATOM 634 C CA . SER A 1 79 ? -28.192 30.774 -33.596 1.00 35.03 79 SER A CA 1
ATOM 635 C C . SER A 1 79 ? -28.434 29.508 -32.773 1.00 35.03 79 SER A C 1
ATOM 637 O O . SER A 1 79 ? -28.080 28.418 -33.212 1.00 35.03 79 SER A O 1
ATOM 639 N N . PHE A 1 80 ? -29.058 29.679 -31.608 1.00 31.70 80 PHE A N 1
ATOM 640 C CA . PHE A 1 80 ? -29.176 28.712 -30.506 1.00 31.70 80 PHE A CA 1
ATOM 641 C C . PHE A 1 80 ? -29.717 27.307 -30.872 1.00 31.70 80 PHE A C 1
ATOM 643 O O . PHE A 1 80 ? -29.613 26.394 -30.063 1.00 31.70 80 PHE A O 1
ATOM 650 N N . GLU A 1 81 ? -30.265 27.104 -32.077 1.00 31.95 81 GLU A N 1
ATOM 651 C CA . GLU A 1 81 ? -30.708 25.790 -32.575 1.00 31.95 81 GLU A CA 1
ATOM 652 C C . GLU A 1 81 ? -29.556 24.898 -33.097 1.00 31.95 81 GLU A C 1
ATOM 654 O O . GLU A 1 81 ? -29.699 23.678 -33.094 1.00 31.95 81 GLU A O 1
ATOM 659 N N . ASP A 1 82 ? -28.393 25.454 -33.466 1.00 30.64 82 ASP A N 1
ATOM 660 C CA . ASP A 1 82 ? -27.273 24.690 -34.060 1.00 30.64 82 ASP A CA 1
ATOM 661 C C . ASP A 1 82 ? -26.246 24.156 -33.031 1.00 30.64 82 ASP A C 1
ATOM 663 O O . ASP A 1 82 ? -25.266 23.518 -33.408 1.00 30.64 82 ASP A O 1
ATOM 667 N N . ILE A 1 83 ? -26.452 24.376 -31.725 1.00 32.31 83 ILE A N 1
ATOM 668 C CA . ILE A 1 83 ? -25.532 23.916 -30.656 1.00 32.31 83 ILE A CA 1
ATOM 669 C C . ILE A 1 83 ? -25.654 22.396 -30.399 1.00 32.31 83 ILE A C 1
ATOM 671 O O . ILE A 1 83 ? -24.791 21.808 -29.752 1.00 32.31 83 ILE A O 1
ATOM 675 N N . SER A 1 84 ? -26.680 21.737 -30.947 1.00 32.09 84 SER A N 1
ATOM 676 C CA . SER A 1 84 ? -26.903 20.293 -30.763 1.00 32.09 84 SER A CA 1
ATOM 677 C C . SER A 1 84 ? -26.073 19.381 -31.681 1.00 32.09 84 SER A C 1
ATOM 679 O O . SER A 1 84 ? -25.990 18.195 -31.390 1.00 32.09 84 SER A O 1
ATOM 681 N N . ASP A 1 85 ? -25.419 19.912 -32.727 1.00 28.23 85 ASP A N 1
ATOM 682 C CA . ASP A 1 85 ? -24.821 19.089 -33.801 1.00 28.23 85 ASP A CA 1
ATOM 683 C C . ASP A 1 85 ? -23.382 19.487 -34.223 1.00 28.23 85 ASP A C 1
ATOM 685 O O . ASP A 1 85 ? -22.873 19.017 -35.245 1.00 28.23 85 ASP A O 1
ATOM 689 N N . THR A 1 86 ? -22.677 20.342 -33.474 1.00 25.53 86 THR A N 1
ATOM 690 C CA . THR A 1 86 ? -21.267 20.679 -33.769 1.00 25.53 86 THR A CA 1
ATOM 691 C C . THR A 1 86 ? -20.274 19.881 -32.924 1.00 25.53 86 THR A C 1
ATOM 693 O O . THR A 1 86 ? -20.149 20.120 -31.726 1.00 25.53 86 THR A O 1
ATOM 696 N N . ASP A 1 87 ? -19.500 19.006 -33.576 1.00 24.58 87 ASP A N 1
ATOM 697 C CA . ASP A 1 87 ? -18.288 18.386 -33.022 1.00 24.58 87 ASP A CA 1
ATOM 698 C C . ASP A 1 87 ? -17.275 19.472 -32.614 1.00 24.58 87 ASP A C 1
ATOM 700 O O . ASP A 1 87 ? -16.722 20.189 -33.458 1.00 24.58 87 ASP A O 1
ATOM 704 N N . PHE A 1 88 ? -17.017 19.600 -31.313 1.00 24.61 88 PHE A N 1
ATOM 705 C CA . PHE A 1 88 ? -16.014 20.519 -30.783 1.00 24.61 88 PHE A CA 1
ATOM 706 C C . PHE A 1 88 ? -14.602 19.934 -30.940 1.00 24.61 88 PHE A C 1
ATOM 708 O O . PHE A 1 88 ? -14.288 18.867 -30.420 1.00 24.61 88 PHE A O 1
ATOM 715 N N . VAL A 1 89 ? -13.727 20.670 -31.632 1.00 23.14 89 VAL A N 1
ATOM 716 C CA . VAL A 1 89 ? -12.269 20.471 -31.618 1.00 23.14 89 VAL A CA 1
ATOM 717 C C . VAL A 1 89 ? -11.688 21.426 -30.577 1.00 23.14 89 VAL A C 1
ATOM 719 O O . VAL A 1 89 ? -11.768 22.643 -30.755 1.00 23.14 89 VAL A O 1
ATOM 722 N N . PHE A 1 90 ? -11.114 20.891 -29.499 1.00 22.61 90 PHE A N 1
ATOM 723 C CA . PHE A 1 90 ? -10.441 21.679 -28.465 1.00 22.61 90 PHE A CA 1
ATOM 724 C C . PHE A 1 90 ? -9.000 22.048 -28.881 1.00 22.61 90 PHE A C 1
ATOM 726 O O . PHE A 1 90 ? -8.304 21.281 -29.543 1.00 22.61 90 PHE A O 1
ATOM 733 N N . ASP A 1 91 ? -8.563 23.264 -28.529 1.00 21.84 91 ASP A N 1
ATOM 734 C CA . ASP A 1 91 ? -7.169 23.730 -28.636 1.00 21.84 91 ASP A CA 1
ATOM 735 C C . ASP A 1 91 ? -6.419 23.281 -27.367 1.00 21.84 91 ASP A C 1
ATOM 737 O O . ASP A 1 91 ? -6.525 23.908 -26.311 1.00 21.84 91 ASP A O 1
ATOM 741 N N . ASP A 1 92 ? -5.700 22.161 -27.485 1.00 24.27 92 ASP A N 1
ATOM 742 C CA . ASP A 1 92 ? -5.008 21.374 -26.443 1.00 24.27 92 ASP A CA 1
ATOM 743 C C . ASP A 1 92 ? -3.824 22.075 -25.740 1.00 24.27 92 ASP A C 1
ATOM 745 O O . ASP A 1 92 ? -2.757 21.490 -25.541 1.00 24.27 92 ASP A O 1
ATOM 749 N N . ARG A 1 93 ? -3.939 23.354 -25.375 1.00 23.44 93 ARG A N 1
ATOM 750 C CA . ARG A 1 93 ? -2.802 24.092 -24.788 1.00 23.44 93 ARG A CA 1
ATOM 751 C C . ARG A 1 93 ? -2.854 24.322 -23.285 1.00 23.44 93 ARG A C 1
ATOM 753 O O . ARG A 1 93 ? -1.849 24.782 -22.753 1.00 23.44 93 ARG A O 1
ATOM 760 N N . TYR A 1 94 ? -3.940 23.964 -22.600 1.00 25.73 94 TYR A N 1
ATOM 761 C CA . TYR A 1 94 ? -4.046 24.150 -21.143 1.00 25.73 94 TYR A CA 1
ATOM 762 C C . TYR A 1 94 ? -4.805 23.056 -20.373 1.00 25.73 94 TYR A C 1
ATOM 764 O O . TYR A 1 94 ? -4.929 23.169 -19.158 1.00 25.73 94 TYR A O 1
ATOM 772 N N . TYR A 1 95 ? -5.233 21.976 -21.031 1.00 26.27 95 TYR A N 1
ATOM 773 C CA . TYR A 1 95 ? -5.744 20.781 -20.357 1.00 26.27 95 TYR A CA 1
ATOM 774 C C . TYR A 1 95 ? -4.629 19.730 -20.251 1.00 26.27 95 TYR A C 1
ATOM 776 O O . TYR A 1 95 ? -4.471 18.863 -21.106 1.00 26.27 95 TYR A O 1
ATOM 784 N N . GLU A 1 96 ? -3.816 19.817 -19.197 1.00 27.03 96 GLU A N 1
ATOM 785 C CA . GLU A 1 96 ? -3.181 18.621 -18.638 1.00 27.03 96 GLU A CA 1
ATOM 786 C C . GLU A 1 96 ? -4.231 17.934 -17.754 1.00 27.03 96 GLU A C 1
ATOM 788 O O . GLU A 1 96 ? -4.280 18.144 -16.546 1.00 27.03 96 GLU A O 1
ATOM 793 N N . GLU A 1 97 ? -5.073 17.096 -18.365 1.00 27.66 97 GLU A N 1
ATOM 794 C CA . GLU A 1 97 ? -6.055 16.219 -17.692 1.00 27.66 97 GLU A CA 1
ATOM 795 C C . GLU A 1 97 ? -5.433 15.205 -16.707 1.00 27.66 97 GLU A C 1
ATOM 797 O O . GLU A 1 97 ? -6.126 14.360 -16.161 1.00 27.66 97 GLU A O 1
ATOM 802 N N . GLY A 1 98 ? -4.129 15.279 -16.441 1.00 28.34 98 GLY A N 1
ATOM 803 C CA . GLY A 1 98 ? -3.416 14.339 -15.582 1.00 28.34 98 GLY A CA 1
ATOM 804 C C . GLY A 1 98 ? -2.754 14.949 -14.354 1.00 28.34 98 GLY A C 1
ATOM 805 O O . GLY A 1 98 ? -2.067 14.207 -13.669 1.00 28.34 98 GLY A O 1
ATOM 806 N N . TYR A 1 99 ? -2.891 16.255 -14.085 1.00 25.94 99 TYR A N 1
ATOM 807 C CA . TYR A 1 99 ? -2.178 16.876 -12.955 1.00 25.94 99 TYR A CA 1
ATOM 808 C C . TYR A 1 99 ? -3.037 17.007 -11.688 1.00 25.94 99 TYR A C 1
ATOM 810 O O . TYR A 1 99 ? -2.525 16.838 -10.590 1.00 25.94 99 TYR A O 1
ATOM 818 N N . LEU A 1 100 ? -4.346 17.253 -11.819 1.00 25.73 100 LEU A N 1
ATOM 819 C CA . LEU A 1 100 ? -5.264 17.290 -10.667 1.00 25.73 100 LEU A CA 1
ATOM 820 C C . LEU A 1 100 ? -5.794 15.894 -10.308 1.00 25.73 100 LEU A C 1
ATOM 822 O O . LEU A 1 100 ? -5.856 15.557 -9.132 1.00 25.73 100 LEU A O 1
ATOM 826 N N . ASP A 1 101 ? -6.065 15.048 -11.306 1.00 28.72 101 ASP A N 1
ATOM 827 C CA . ASP A 1 101 ? -6.519 13.666 -11.095 1.00 28.72 101 ASP A CA 1
ATOM 828 C C . ASP A 1 101 ? -5.403 12.774 -10.504 1.00 28.72 101 ASP A C 1
ATOM 830 O O . ASP A 1 101 ? -5.670 11.876 -9.711 1.00 28.72 101 ASP A O 1
ATOM 834 N N . SER A 1 102 ? -4.122 13.064 -10.787 1.00 29.12 102 SER A N 1
ATOM 835 C CA . SER A 1 102 ? -3.005 12.359 -10.140 1.00 29.12 102 SER A CA 1
ATOM 836 C C . SER A 1 102 ? -2.837 12.748 -8.673 1.00 29.12 102 SER A C 1
ATOM 838 O O . SER A 1 102 ? -2.555 11.876 -7.863 1.00 29.12 102 SER A O 1
ATOM 840 N N . LEU A 1 103 ? -3.051 14.022 -8.325 1.00 26.44 103 LEU A N 1
ATOM 841 C CA . LEU A 1 103 ? -2.970 14.524 -6.947 1.00 26.44 103 LEU A CA 1
ATOM 842 C C . LEU A 1 103 ? -4.153 14.039 -6.094 1.00 26.44 103 LEU A C 1
ATOM 844 O O . LEU A 1 103 ? -3.980 13.729 -4.919 1.00 26.44 103 LEU A O 1
ATOM 848 N N . TYR A 1 104 ? -5.336 13.888 -6.697 1.00 27.89 104 TYR A N 1
ATOM 849 C CA . TYR A 1 104 ? -6.523 13.339 -6.037 1.00 27.89 104 TYR A CA 1
ATOM 850 C C . TYR A 1 104 ? -6.391 11.834 -5.743 1.00 27.89 104 TYR A C 1
ATOM 852 O O . TYR A 1 104 ? -6.699 11.367 -4.644 1.00 27.89 104 TYR A O 1
ATOM 860 N N . ARG A 1 105 ? -5.845 11.075 -6.704 1.00 34.53 105 ARG A N 1
ATOM 861 C CA . ARG A 1 105 ? -5.547 9.638 -6.568 1.00 34.53 105 ARG A CA 1
ATOM 862 C C . ARG A 1 105 ? -4.365 9.359 -5.633 1.00 34.53 105 ARG A C 1
ATOM 864 O O . ARG A 1 105 ? -4.357 8.330 -4.966 1.00 34.53 105 ARG A O 1
ATOM 871 N N . GLU A 1 106 ? -3.407 10.284 -5.546 1.00 31.20 106 GLU A N 1
ATOM 872 C CA . GLU A 1 106 ? -2.266 10.243 -4.617 1.00 31.20 106 GLU A CA 1
ATOM 873 C C . GLU A 1 106 ? -2.675 10.544 -3.162 1.00 31.20 106 GLU A C 1
ATOM 875 O O . GLU A 1 106 ? -2.014 10.065 -2.243 1.00 31.20 106 GLU A O 1
ATOM 880 N N . TYR A 1 107 ? -3.786 11.262 -2.937 1.00 28.59 107 TYR A N 1
ATOM 881 C CA . TYR A 1 107 ? -4.270 11.599 -1.590 1.00 28.59 107 TYR A CA 1
ATOM 882 C C . TYR A 1 107 ? -5.365 10.656 -1.046 1.00 28.59 107 TYR A C 1
ATOM 884 O O . TYR A 1 107 ? -5.481 10.528 0.172 1.00 28.59 107 TYR A O 1
ATOM 892 N N . TYR A 1 108 ? -6.149 9.977 -1.906 1.00 29.34 108 TYR A N 1
ATOM 893 C CA . TYR A 1 108 ? -7.308 9.165 -1.470 1.00 29.34 108 TYR A CA 1
ATOM 894 C C . TYR A 1 108 ? -7.408 7.719 -2.010 1.00 29.34 108 TYR A C 1
ATOM 896 O O . TYR A 1 108 ? -8.310 7.004 -1.583 1.00 29.34 108 TYR A O 1
ATOM 904 N N . GLY A 1 109 ? -6.498 7.250 -2.876 1.00 32.00 109 GLY A N 1
ATOM 905 C CA . GLY A 1 109 ? -6.273 5.812 -3.128 1.00 32.00 109 GLY A CA 1
ATOM 906 C C . GLY A 1 109 ? -7.467 4.961 -3.606 1.00 32.00 109 GLY A C 1
ATOM 907 O O . GLY A 1 109 ? -7.820 3.994 -2.937 1.00 32.00 109 GLY A O 1
ATOM 908 N N . PHE A 1 110 ? -8.040 5.249 -4.782 1.00 28.80 110 PHE A N 1
ATOM 909 C CA . PHE A 1 110 ? -9.009 4.360 -5.453 1.00 28.80 110 PHE A CA 1
ATOM 910 C C . PHE A 1 110 ? -8.455 3.801 -6.779 1.00 28.80 110 PHE A C 1
ATOM 912 O O . PHE A 1 110 ? -7.917 4.567 -7.580 1.00 28.80 110 PHE A O 1
ATOM 919 N N . ASP A 1 111 ? -8.648 2.495 -7.016 1.00 31.45 111 ASP A N 1
ATOM 920 C CA . ASP A 1 111 ? -8.471 1.803 -8.305 1.00 31.45 111 ASP A CA 1
ATOM 921 C C . ASP A 1 111 ? -9.760 1.042 -8.675 1.00 31.45 111 ASP A C 1
ATOM 923 O O . ASP A 1 111 ? -10.344 0.356 -7.835 1.00 31.45 111 ASP A O 1
ATOM 927 N N . ASP A 1 112 ? -10.172 1.143 -9.943 1.00 28.73 112 ASP A N 1
ATOM 928 C CA . ASP A 1 112 ? -11.252 0.355 -10.550 1.00 28.73 112 ASP A CA 1
ATOM 929 C C . ASP A 1 112 ? -10.715 -0.981 -11.093 1.00 28.73 112 ASP A C 1
ATOM 931 O O . ASP A 1 112 ? -9.758 -0.980 -11.867 1.00 28.73 112 ASP A O 1
ATOM 935 N N . GLU A 1 113 ? -11.365 -2.096 -10.735 1.00 29.62 113 GLU A N 1
ATOM 936 C CA . GLU A 1 113 ? -11.853 -3.162 -11.641 1.00 29.62 113 GLU A CA 1
ATOM 937 C C . GLU A 1 113 ? -12.269 -4.411 -10.834 1.00 29.62 113 GLU A C 1
ATOM 939 O O . GLU A 1 113 ? -11.427 -5.184 -10.392 1.00 29.62 113 GLU A O 1
ATOM 944 N N . ASP A 1 114 ? -13.579 -4.649 -10.698 1.00 28.22 114 ASP A N 1
ATOM 945 C CA . ASP A 1 114 ? -14.157 -5.985 -10.473 1.00 28.22 114 ASP A CA 1
ATOM 946 C C . ASP A 1 114 ? -15.580 -6.002 -11.073 1.00 28.22 114 ASP A C 1
ATOM 948 O O . ASP A 1 114 ? -16.567 -5.669 -10.417 1.00 28.22 114 ASP A O 1
ATOM 952 N N . MET A 1 115 ? -15.713 -6.387 -12.348 1.00 29.50 115 MET A N 1
ATOM 953 C CA . MET A 1 115 ? -17.010 -6.778 -12.909 1.00 29.50 115 MET A CA 1
ATOM 954 C C . MET A 1 115 ? -16.873 -8.049 -13.763 1.00 29.50 115 MET A C 1
ATOM 956 O O . MET A 1 115 ? -16.206 -8.047 -14.796 1.00 29.50 115 MET A O 1
ATOM 960 N N . TYR A 1 116 ? -17.599 -9.086 -13.320 1.00 29.56 116 TYR A N 1
ATOM 961 C CA . TYR A 1 116 ? -17.911 -10.389 -13.940 1.00 29.56 116 TYR A CA 1
ATOM 962 C C . TYR A 1 116 ? -16.912 -11.551 -13.771 1.00 29.56 116 TYR A C 1
ATOM 964 O O . TYR A 1 116 ? -15.923 -11.650 -14.486 1.00 29.56 116 TYR A O 1
ATOM 972 N N . ASP A 1 117 ? -17.252 -12.518 -12.904 1.00 25.59 117 ASP A N 1
ATOM 973 C CA . ASP A 1 117 ? -17.862 -13.809 -13.302 1.00 25.59 117 ASP A CA 1
ATOM 974 C C . ASP A 1 117 ? -17.951 -14.780 -12.097 1.00 25.59 117 ASP A C 1
ATOM 976 O O . ASP A 1 117 ? -16.928 -15.202 -11.573 1.00 25.59 117 ASP A O 1
ATOM 980 N N . GLU A 1 118 ? -19.164 -15.181 -11.682 1.00 24.03 118 GLU A N 1
ATOM 981 C CA . GLU A 1 118 ? -19.575 -16.591 -11.480 1.00 24.03 118 GLU A CA 1
ATOM 982 C C . GLU A 1 118 ? -21.064 -16.701 -11.042 1.00 24.03 118 GLU A C 1
ATOM 984 O O . GLU A 1 118 ? -21.623 -15.753 -10.489 1.00 24.03 118 GLU A O 1
ATOM 989 N N . PRO A 1 119 ? -21.759 -17.824 -11.337 1.00 27.94 119 PRO A N 1
ATOM 990 C CA . PRO A 1 119 ? -23.220 -17.898 -11.340 1.00 27.94 119 PRO A CA 1
ATOM 991 C C . PRO A 1 119 ? -23.786 -18.320 -9.978 1.00 27.94 119 PRO A C 1
ATOM 993 O O . PRO A 1 119 ? -23.366 -19.337 -9.423 1.00 27.94 119 PRO A O 1
ATOM 996 N N . ILE A 1 120 ? -24.792 -17.605 -9.467 1.00 25.80 120 ILE A N 1
ATOM 997 C CA . ILE A 1 120 ? -25.506 -17.988 -8.240 1.00 25.80 120 ILE A CA 1
ATOM 998 C C . ILE A 1 120 ? -27.020 -17.978 -8.488 1.00 25.80 120 ILE A C 1
ATOM 1000 O O . ILE A 1 120 ? -27.564 -17.044 -9.069 1.00 25.80 120 ILE A O 1
ATOM 1004 N N . ASP A 1 121 ? -27.646 -19.089 -8.086 1.00 24.94 121 ASP A N 1
ATOM 1005 C CA . ASP A 1 121 ? -29.063 -19.434 -8.210 1.00 24.94 121 ASP A CA 1
ATOM 1006 C C . ASP A 1 121 ? -29.997 -18.358 -7.622 1.00 24.94 121 ASP A C 1
ATOM 1008 O O . ASP A 1 121 ? -29.847 -17.937 -6.475 1.00 24.94 121 ASP A O 1
ATOM 1012 N N . GLU A 1 122 ? -31.003 -17.974 -8.411 1.00 30.09 122 GLU A N 1
ATOM 1013 C CA . GLU A 1 122 ? -32.127 -17.128 -8.008 1.00 30.09 122 GLU A CA 1
ATOM 1014 C C . GLU A 1 122 ? -33.039 -17.879 -7.025 1.00 30.09 122 GLU A C 1
ATOM 1016 O O . GLU A 1 122 ? -33.649 -18.879 -7.399 1.00 30.09 122 GLU A O 1
ATOM 1021 N N . GLU A 1 123 ? -33.146 -17.391 -5.788 1.00 26.86 123 GLU A N 1
ATOM 1022 C CA . GLU A 1 123 ? -34.409 -17.157 -5.062 1.00 26.86 123 GLU A CA 1
ATOM 1023 C C . GLU A 1 123 ? -34.089 -16.616 -3.643 1.00 26.86 123 GLU A C 1
ATOM 1025 O O . GLU A 1 123 ? -33.379 -17.257 -2.871 1.00 26.86 123 GLU A O 1
ATOM 1030 N N . ASP A 1 124 ? -34.653 -15.438 -3.335 1.00 28.41 124 ASP A N 1
ATOM 1031 C CA . ASP A 1 124 ? -34.698 -14.701 -2.052 1.00 28.41 124 ASP A CA 1
ATOM 1032 C C . ASP A 1 124 ? -33.469 -13.866 -1.609 1.00 28.41 124 ASP A C 1
ATOM 1034 O O . ASP A 1 124 ? -32.731 -14.294 -0.729 1.00 28.41 124 ASP A O 1
ATOM 1038 N N . TYR A 1 125 ? -33.344 -12.614 -2.093 1.00 25.02 125 TYR A N 1
ATOM 1039 C CA . TYR A 1 125 ? -32.740 -11.490 -1.339 1.00 25.02 125 TYR A CA 1
ATOM 1040 C C . TYR A 1 125 ? -33.374 -10.127 -1.706 1.00 25.02 125 TYR A C 1
ATOM 1042 O O . TYR A 1 125 ? -33.495 -9.790 -2.884 1.00 25.02 125 TYR A O 1
ATOM 1050 N N . ASP A 1 126 ? -33.779 -9.370 -0.675 1.00 25.30 126 ASP A N 1
ATOM 1051 C CA . ASP A 1 126 ? -34.103 -7.932 -0.713 1.00 25.30 126 ASP A CA 1
ATOM 1052 C C . ASP A 1 126 ? -32.794 -7.134 -0.862 1.00 25.30 126 ASP A C 1
ATOM 1054 O O . ASP A 1 126 ? -31.861 -7.336 -0.082 1.00 25.30 126 ASP A O 1
ATOM 1058 N N . PHE A 1 127 ? -32.735 -6.240 -1.852 1.00 23.94 127 PHE A N 1
ATOM 1059 C CA . PHE A 1 127 ? -31.672 -5.247 -2.016 1.00 23.94 127 PHE A CA 1
ATOM 1060 C C . PHE A 1 127 ? -32.043 -3.981 -1.231 1.00 23.94 127 PHE A C 1
ATOM 1062 O O . PHE A 1 127 ? -32.922 -3.237 -1.661 1.00 23.94 127 PHE A O 1
ATOM 1069 N N . GLU A 1 128 ? -31.357 -3.723 -0.121 1.00 26.84 128 GLU A N 1
ATOM 1070 C CA . GLU A 1 128 ? -31.172 -2.371 0.417 1.00 26.84 128 GLU A CA 1
ATOM 1071 C C . GLU A 1 128 ? -29.661 -2.174 0.641 1.00 26.84 128 GLU A C 1
ATOM 1073 O O . GLU A 1 128 ? -29.022 -2.961 1.341 1.00 26.84 128 GLU A O 1
ATOM 1078 N N . ASP A 1 129 ? -29.136 -1.136 -0.017 1.00 27.84 129 ASP A N 1
ATOM 1079 C CA . ASP A 1 129 ? -27.824 -0.490 0.130 1.00 27.84 129 ASP A CA 1
ATOM 1080 C C . ASP A 1 129 ? -26.563 -1.224 -0.385 1.00 27.84 129 ASP A C 1
ATOM 1082 O O . ASP A 1 129 ? -25.770 -1.786 0.373 1.00 27.84 129 ASP A O 1
ATOM 1086 N N . GLU A 1 130 ? -26.311 -1.091 -1.694 1.00 24.56 130 GLU A N 1
ATOM 1087 C CA . GLU A 1 130 ? -24.953 -1.067 -2.269 1.00 24.56 130 GLU A CA 1
ATOM 1088 C C . GLU A 1 130 ? -24.509 0.394 -2.505 1.00 24.56 130 GLU A C 1
ATOM 1090 O O . GLU A 1 130 ? -25.358 1.245 -2.783 1.00 24.56 130 GLU A O 1
ATOM 1095 N N . PRO A 1 131 ? -23.204 0.726 -2.435 1.00 24.64 131 PRO A N 1
ATOM 1096 C CA . PRO A 1 131 ? -22.713 2.021 -2.889 1.00 24.64 131 PRO A CA 1
ATOM 1097 C C . PRO A 1 131 ? -22.784 2.071 -4.421 1.00 24.64 131 PRO A C 1
ATOM 1099 O O . PRO A 1 131 ? -22.067 1.349 -5.113 1.00 24.64 131 PRO A O 1
ATOM 1102 N N . GLU A 1 132 ? -23.654 2.920 -4.964 1.00 23.20 132 GLU A N 1
ATOM 1103 C CA . GLU A 1 132 ? -23.744 3.149 -6.405 1.00 23.20 132 GLU A CA 1
ATOM 1104 C C . GLU A 1 132 ? -22.440 3.777 -6.927 1.00 23.20 132 GLU A C 1
ATOM 1106 O O . GLU A 1 132 ? -22.168 4.964 -6.744 1.00 23.20 132 GLU A O 1
ATOM 1111 N N . ALA A 1 133 ? -21.630 2.978 -7.622 1.00 22.09 133 ALA A N 1
ATOM 1112 C CA . ALA A 1 133 ? -20.613 3.488 -8.528 1.00 22.09 133 ALA A CA 1
ATOM 1113 C C . ALA A 1 133 ? -21.319 4.143 -9.727 1.00 22.09 133 ALA A C 1
ATOM 1115 O O . ALA A 1 133 ? -21.838 3.461 -10.615 1.00 22.09 133 ALA A O 1
ATOM 1116 N N . VAL A 1 134 ? -21.359 5.475 -9.769 1.00 22.06 134 VAL A N 1
ATOM 1117 C CA . VAL A 1 134 ? -21.888 6.199 -10.930 1.00 22.06 134 VAL A CA 1
ATOM 1118 C C . VAL A 1 134 ? -20.847 6.171 -12.049 1.00 22.06 134 VAL A C 1
ATOM 1120 O O . VAL A 1 134 ? -19.924 6.979 -12.095 1.00 22.06 134 VAL A O 1
ATOM 1123 N N . SER A 1 135 ? -21.023 5.242 -12.984 1.00 21.34 135 SER A N 1
ATOM 1124 C CA . SER A 1 135 ? -20.393 5.273 -14.305 1.00 21.34 135 SER A CA 1
ATOM 1125 C C . SER A 1 135 ? -21.374 5.889 -15.312 1.00 21.34 135 SER A C 1
ATOM 1127 O O . SER A 1 135 ? -22.503 5.424 -15.469 1.00 21.34 135 SER A O 1
ATOM 1129 N N . PHE A 1 136 ? -20.969 6.964 -15.996 1.00 21.98 136 PHE A N 1
ATOM 1130 C CA . PHE A 1 136 ? -21.802 7.628 -17.004 1.00 21.98 136 PHE A CA 1
ATOM 1131 C C . PHE A 1 136 ? -21.636 6.978 -18.384 1.00 21.98 136 PHE A C 1
ATOM 1133 O O . PHE A 1 136 ? -20.532 6.880 -18.917 1.00 21.98 136 PHE A O 1
ATOM 1140 N N . TYR A 1 137 ? -22.759 6.590 -18.993 1.00 22.03 137 TYR A N 1
ATOM 1141 C CA . TYR A 1 137 ? -22.856 6.257 -20.414 1.00 22.03 137 TYR A CA 1
ATOM 1142 C C . TYR A 1 137 ? -23.077 7.528 -21.247 1.00 22.03 137 TYR A C 1
ATOM 1144 O O . TYR A 1 137 ? -23.920 8.359 -20.917 1.00 22.03 137 TYR A O 1
ATOM 1152 N N . ILE A 1 138 ? -22.362 7.638 -22.368 1.00 22.80 138 ILE A N 1
ATOM 1153 C CA . ILE A 1 138 ? -22.618 8.636 -23.413 1.00 22.80 138 ILE A CA 1
ATOM 1154 C C . ILE A 1 138 ? -23.834 8.167 -24.223 1.00 22.80 138 ILE A C 1
ATOM 1156 O O . ILE A 1 138 ? -23.736 7.189 -24.966 1.00 22.80 138 ILE A O 1
ATOM 1160 N N . ASP A 1 139 ? -24.964 8.866 -24.108 1.00 22.38 139 ASP A N 1
ATOM 1161 C CA . ASP A 1 139 ? -26.006 8.824 -25.137 1.00 22.38 139 ASP A CA 1
ATOM 1162 C C . ASP A 1 139 ? -25.682 9.885 -26.197 1.00 22.38 139 ASP A C 1
ATOM 1164 O O . ASP A 1 139 ? -25.612 11.083 -25.916 1.00 22.38 139 ASP A O 1
ATOM 1168 N N . ALA A 1 140 ? -25.433 9.427 -27.421 1.00 24.88 140 ALA A N 1
ATOM 1169 C CA . ALA A 1 140 ? -24.945 10.236 -28.532 1.00 24.88 140 ALA A CA 1
ATOM 1170 C C . ALA A 1 140 ? -26.023 11.127 -29.188 1.00 24.88 140 ALA A C 1
ATOM 1172 O O . ALA A 1 140 ? -25.751 11.709 -30.233 1.00 24.88 140 ALA A O 1
ATOM 1173 N N . GLU A 1 141 ? -27.228 11.251 -28.617 1.00 24.66 141 GLU A N 1
ATOM 1174 C CA . GLU A 1 141 ? -28.308 12.072 -29.197 1.00 24.66 141 GLU A CA 1
ATOM 1175 C C . GLU A 1 141 ? -28.619 13.390 -28.458 1.00 24.66 141 GLU A C 1
ATOM 1177 O O . GLU A 1 141 ? -29.403 14.182 -28.977 1.00 24.66 141 GLU A O 1
ATOM 1182 N N . HIS A 1 142 ? -28.020 13.693 -27.296 1.00 28.34 142 HIS A N 1
ATOM 1183 C CA . HIS A 1 142 ? -28.433 14.870 -26.500 1.00 28.34 142 HIS A CA 1
ATOM 1184 C C . HIS A 1 142 ? -27.281 15.631 -25.821 1.00 28.34 142 HIS A C 1
ATOM 1186 O O . HIS A 1 142 ? -27.359 15.936 -24.635 1.00 28.34 142 HIS A O 1
ATOM 1192 N N . GLY A 1 143 ? -26.221 15.954 -26.569 1.00 29.02 143 GLY A N 1
ATOM 1193 C CA . GLY A 1 143 ? -25.005 16.623 -26.082 1.00 29.02 143 GLY A CA 1
ATOM 1194 C C . GLY A 1 143 ? -25.207 17.667 -24.969 1.00 29.02 143 GLY A C 1
ATOM 1195 O O . GLY A 1 143 ? -25.738 18.749 -25.204 1.00 29.02 143 GLY A O 1
ATOM 1196 N N . VAL A 1 144 ? -24.720 17.346 -23.764 1.00 24.22 144 VAL A N 1
ATOM 1197 C CA . VAL A 1 144 ? -24.522 18.266 -22.633 1.00 24.22 144 VAL A CA 1
ATOM 1198 C C . VAL A 1 144 ? -23.291 17.798 -21.849 1.00 24.22 144 VAL A C 1
ATOM 1200 O O . VAL A 1 144 ? -23.209 16.628 -21.483 1.00 24.22 144 VAL A O 1
ATOM 1203 N N . SER A 1 145 ? -22.348 18.705 -21.567 1.00 21.44 145 SER A N 1
ATOM 1204 C CA . SER A 1 145 ? -21.277 18.489 -20.588 1.00 21.44 145 SER A CA 1
ATOM 1205 C C . SER A 1 145 ? -21.343 19.543 -19.479 1.00 21.44 145 SER A C 1
ATOM 1207 O O . SER A 1 145 ? -21.520 20.735 -19.729 1.00 21.44 145 SER A O 1
ATOM 1209 N N . ALA A 1 146 ? -21.202 19.085 -18.238 1.00 24.64 146 ALA A N 1
ATOM 1210 C CA . ALA A 1 146 ? -20.771 19.881 -17.101 1.00 24.64 146 ALA A CA 1
ATOM 1211 C C . ALA A 1 146 ? -19.962 18.943 -16.199 1.00 24.64 146 ALA A C 1
ATOM 1213 O O . ALA A 1 146 ? -20.505 17.989 -15.647 1.00 24.64 146 ALA A O 1
ATOM 1214 N N . ALA A 1 147 ? -18.655 19.179 -16.113 1.00 21.69 147 ALA A N 1
ATOM 1215 C CA . ALA A 1 147 ? -17.783 18.494 -15.172 1.00 21.69 147 ALA A CA 1
ATOM 1216 C C . ALA A 1 147 ? -17.830 19.247 -13.841 1.00 21.69 147 ALA A C 1
ATOM 1218 O O . ALA A 1 147 ? -17.521 20.438 -13.791 1.00 21.69 147 ALA A O 1
ATOM 1219 N N . CYS A 1 148 ? -18.207 18.558 -12.773 1.00 23.86 148 CYS A N 1
ATOM 1220 C CA . CYS A 1 148 ? -17.966 19.022 -11.417 1.00 23.86 148 CYS A CA 1
ATOM 1221 C C . CYS A 1 148 ? -17.429 17.821 -10.637 1.00 23.86 148 CYS A C 1
ATOM 1223 O O . CYS A 1 148 ? -18.179 16.878 -10.391 1.00 23.86 148 CYS A O 1
ATOM 1225 N N . SER A 1 149 ? -16.134 17.831 -10.303 1.00 23.03 149 SER A N 1
ATOM 1226 C CA . SER A 1 149 ? -15.639 16.985 -9.219 1.00 23.03 149 SER A CA 1
ATOM 1227 C C . SER A 1 149 ? -16.110 17.613 -7.911 1.00 23.03 149 SER A C 1
ATOM 1229 O O . SER A 1 149 ? -16.090 18.837 -7.743 1.00 23.03 149 SER A O 1
ATOM 1231 N N . VAL A 1 150 ? -16.617 16.784 -7.009 1.00 23.56 150 VAL A N 1
ATOM 1232 C CA . VAL A 1 150 ? -16.817 17.180 -5.619 1.00 23.56 150 VAL A CA 1
ATOM 1233 C C . VAL A 1 150 ? -15.550 16.754 -4.903 1.00 23.56 150 VAL A C 1
ATOM 1235 O O . VAL A 1 150 ? -15.388 15.583 -4.570 1.00 23.56 150 VAL A O 1
ATOM 1238 N N . ASP A 1 151 ? -14.632 17.697 -4.723 1.00 27.89 151 ASP A N 1
ATOM 1239 C CA . ASP A 1 151 ? -13.412 17.437 -3.976 1.00 27.89 151 ASP A CA 1
ATOM 1240 C C . ASP A 1 151 ? -13.717 17.494 -2.458 1.00 27.89 151 ASP A C 1
ATOM 1242 O O . ASP A 1 151 ? -14.281 18.466 -1.964 1.00 27.89 151 ASP A O 1
ATOM 1246 N N . TYR A 1 152 ? -13.364 16.452 -1.699 1.00 27.77 152 TYR A N 1
ATOM 1247 C CA . TYR A 1 152 ? -13.212 16.435 -0.237 1.00 27.77 152 TYR A CA 1
ATOM 1248 C C . TYR A 1 152 ? -12.420 17.656 0.273 1.00 27.77 152 TYR A C 1
ATOM 1250 O O . TYR A 1 152 ? -11.277 17.875 -0.126 1.00 27.77 152 TYR A O 1
ATOM 1258 N N . PHE A 1 153 ? -13.000 18.413 1.212 1.00 32.12 153 PHE A N 1
ATOM 1259 C CA . PHE A 1 153 ? -12.372 19.578 1.855 1.00 32.12 153 PHE A CA 1
ATOM 1260 C C . PHE A 1 153 ? -12.046 19.321 3.343 1.00 32.12 153 PHE A C 1
ATOM 1262 O O . PHE A 1 153 ? -12.663 18.451 3.964 1.00 32.12 153 PHE A O 1
ATOM 1269 N N . PRO A 1 154 ? -11.106 20.079 3.954 1.00 28.08 154 PRO A N 1
ATOM 1270 C CA . PRO A 1 154 ? -10.720 19.906 5.355 1.00 28.08 154 PRO A CA 1
ATOM 1271 C C . PRO A 1 154 ? -11.870 20.223 6.331 1.00 28.08 154 PRO A C 1
ATOM 1273 O O . PRO A 1 154 ? -12.741 21.046 6.021 1.00 28.08 154 PRO A O 1
ATOM 1276 N N . PRO A 1 155 ? -11.854 19.648 7.548 1.00 29.80 155 PRO A N 1
ATOM 1277 C CA . PRO A 1 155 ? -12.849 19.947 8.574 1.00 29.80 155 PRO A CA 1
ATOM 1278 C C . PRO A 1 155 ? -12.697 21.404 9.054 1.00 29.80 155 PRO A C 1
ATOM 1280 O O . PRO A 1 155 ? -11.585 21.828 9.368 1.00 29.80 155 PRO A O 1
ATOM 1283 N N . ASN A 1 156 ? -13.825 22.132 9.129 1.00 32.38 156 ASN A N 1
ATOM 1284 C CA . ASN A 1 156 ? -14.024 23.566 9.467 1.00 32.38 156 ASN A CA 1
ATOM 1285 C C . ASN A 1 156 ? -14.329 24.532 8.299 1.00 32.38 156 ASN A C 1
ATOM 1287 O O . ASN A 1 156 ? -14.215 25.747 8.472 1.00 32.38 156 ASN A O 1
ATOM 1291 N N . THR A 1 157 ? -14.760 24.050 7.129 1.00 34.25 157 THR A N 1
ATOM 1292 C CA . THR A 1 157 ? -15.269 24.956 6.083 1.00 34.25 157 THR A CA 1
ATOM 1293 C C . THR A 1 157 ? -16.769 25.173 6.263 1.00 34.25 157 THR A C 1
ATOM 1295 O O . THR A 1 157 ? -17.554 24.284 5.953 1.00 34.25 157 THR A O 1
ATOM 1298 N N . ASP A 1 158 ? -17.172 26.344 6.767 1.00 32.69 158 ASP A N 1
ATOM 1299 C CA . ASP A 1 158 ? -18.575 26.574 7.132 1.00 32.69 158 ASP A CA 1
ATOM 1300 C C . ASP A 1 158 ? -19.530 26.568 5.924 1.00 32.69 158 ASP A C 1
ATOM 1302 O O . ASP A 1 158 ? -20.642 26.093 6.082 1.00 32.69 158 ASP A O 1
ATOM 1306 N N . PHE A 1 159 ? -19.123 26.991 4.717 1.00 32.53 159 PHE A N 1
ATOM 1307 C CA . PHE A 1 159 ? -19.893 26.803 3.470 1.00 32.53 159 PHE A CA 1
ATOM 1308 C C . PHE A 1 159 ? -18.995 26.979 2.229 1.00 32.53 159 PHE A C 1
ATOM 1310 O O . PHE A 1 159 ? -18.253 27.958 2.140 1.00 32.53 159 PHE A O 1
ATOM 1317 N N . ILE A 1 160 ? -19.126 26.110 1.218 1.00 31.58 160 ILE A N 1
ATOM 1318 C CA . ILE A 1 160 ? -18.657 26.376 -0.155 1.00 31.58 160 ILE A CA 1
ATOM 1319 C C . ILE A 1 160 ? -19.872 26.305 -1.084 1.00 31.58 160 ILE A C 1
ATOM 1321 O O . ILE A 1 160 ? -20.566 25.296 -1.129 1.00 31.58 160 ILE A O 1
ATOM 1325 N N . CYS A 1 161 ? -20.143 27.381 -1.827 1.00 32.31 161 CYS A N 1
ATOM 1326 C CA . CYS A 1 161 ? -21.183 27.409 -2.853 1.00 32.31 161 CYS A CA 1
ATOM 1327 C C . CYS A 1 161 ? -20.518 27.555 -4.223 1.00 32.31 161 CYS A C 1
ATOM 1329 O O . CYS A 1 161 ? -19.942 28.600 -4.529 1.00 32.31 161 CYS A O 1
ATOM 1331 N N . HIS A 1 162 ? -20.589 26.508 -5.047 1.00 34.31 162 HIS A N 1
ATOM 1332 C CA . HIS A 1 162 ? -20.150 26.569 -6.437 1.00 34.31 162 HIS A CA 1
ATOM 1333 C C . HIS A 1 162 ? -21.275 27.153 -7.289 1.00 34.31 162 HIS A C 1
ATOM 1335 O O . HIS A 1 162 ? -22.285 26.503 -7.542 1.00 34.31 162 HIS A O 1
ATOM 1341 N N . ILE A 1 163 ? -21.097 28.392 -7.747 1.00 35.00 163 ILE A N 1
ATOM 1342 C CA . ILE A 1 163 ? -22.008 29.016 -8.708 1.00 35.00 163 ILE A CA 1
ATOM 1343 C C . ILE A 1 163 ? -21.322 28.985 -10.071 1.00 35.00 163 ILE A C 1
ATOM 1345 O O . ILE A 1 163 ? -20.491 29.839 -10.379 1.00 35.00 163 ILE A O 1
ATOM 1349 N N . GLY A 1 164 ? -21.668 27.989 -10.888 1.00 35.62 164 GLY A N 1
ATOM 1350 C CA . GLY A 1 164 ? -21.311 27.991 -12.302 1.00 35.62 164 GLY A CA 1
ATOM 1351 C C . GLY A 1 164 ? -22.073 29.109 -13.010 1.00 35.62 164 GLY A C 1
ATOM 1352 O O . GLY A 1 164 ? -23.289 29.224 -12.863 1.00 35.62 164 GLY A O 1
ATOM 1353 N N . ILE A 1 165 ? -21.381 29.961 -13.762 1.00 36.22 165 ILE A N 1
ATOM 1354 C CA . ILE A 1 165 ? -22.009 31.026 -14.546 1.00 36.22 165 ILE A CA 1
ATOM 1355 C C . ILE A 1 165 ? -21.488 30.923 -15.975 1.00 36.22 165 ILE A C 1
ATOM 1357 O O . ILE A 1 1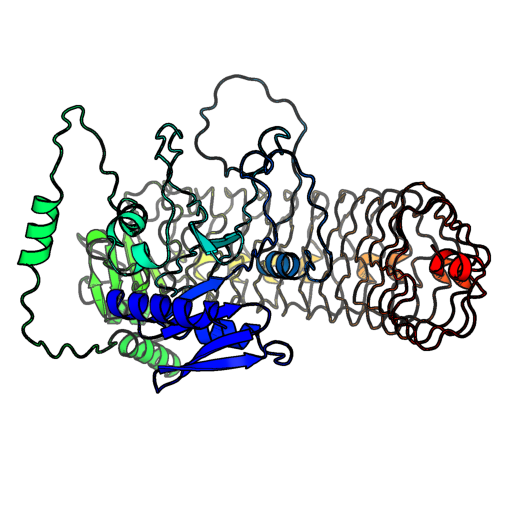65 ? -20.297 31.106 -16.215 1.00 36.22 165 ILE A O 1
ATOM 1361 N N . ASN A 1 166 ? -22.386 30.676 -16.924 1.00 39.34 166 ASN A N 1
ATOM 1362 C CA . ASN A 1 166 ? -22.058 30.706 -18.344 1.00 39.34 166 ASN A CA 1
ATOM 1363 C C . ASN A 1 166 ? -22.255 32.124 -18.873 1.00 39.34 166 ASN A C 1
ATOM 1365 O O . ASN A 1 166 ? -23.313 32.722 -18.665 1.00 39.34 166 ASN A O 1
ATOM 1369 N N . VAL A 1 167 ? -21.243 32.660 -19.557 1.00 36.53 167 VAL A N 1
ATOM 1370 C CA . VAL A 1 167 ? -21.281 34.002 -20.149 1.00 36.53 167 VAL A CA 1
ATOM 1371 C C . VAL A 1 167 ? -21.054 33.891 -21.653 1.00 36.53 167 VAL A C 1
ATOM 1373 O O . VAL A 1 167 ? -19.953 33.598 -22.106 1.00 36.53 167 VAL A O 1
ATOM 1376 N N . CYS A 1 168 ? -22.097 34.152 -22.434 1.00 38.69 168 CYS A N 1
ATOM 1377 C CA . CYS A 1 168 ? -22.052 34.143 -23.892 1.00 38.69 168 CYS A CA 1
ATOM 1378 C C . CYS A 1 168 ? -22.043 35.576 -24.433 1.00 38.69 168 CYS A C 1
ATOM 1380 O O . CYS A 1 168 ? -22.754 36.443 -23.918 1.00 38.69 168 CYS A O 1
ATOM 1382 N N . LYS A 1 169 ? -21.260 35.837 -25.484 1.00 38.06 169 LYS A N 1
ATOM 1383 C CA . LYS A 1 169 ? -21.200 37.148 -26.134 1.00 38.06 169 LYS A CA 1
ATOM 1384 C C . LYS A 1 169 ? -21.783 37.079 -27.541 1.00 38.06 169 LYS A C 1
ATOM 1386 O O . LYS A 1 169 ? -21.234 36.405 -28.409 1.00 38.06 169 LYS A O 1
ATOM 1391 N N . GLU A 1 170 ? -22.853 37.831 -27.777 1.00 38.41 170 GLU A N 1
ATOM 1392 C CA . GLU A 1 170 ? -23.474 37.969 -29.095 1.00 38.41 170 GLU A CA 1
ATOM 1393 C C . GLU A 1 170 ? -23.389 39.439 -29.537 1.00 38.41 170 GLU A C 1
ATOM 1395 O O . GLU A 1 170 ? -24.069 40.329 -29.027 1.00 38.41 170 GLU A O 1
ATOM 1400 N N . GLY A 1 171 ? -22.473 39.738 -30.464 1.00 46.66 171 GLY A N 1
ATOM 1401 C CA . GLY A 1 171 ? -22.194 41.119 -30.872 1.00 46.66 171 GLY A CA 1
ATOM 1402 C C . GLY A 1 171 ? -21.589 41.972 -29.743 1.00 46.66 171 GLY A C 1
ATOM 1403 O O . GLY A 1 171 ? -20.519 41.650 -29.225 1.00 46.66 171 GLY A O 1
ATOM 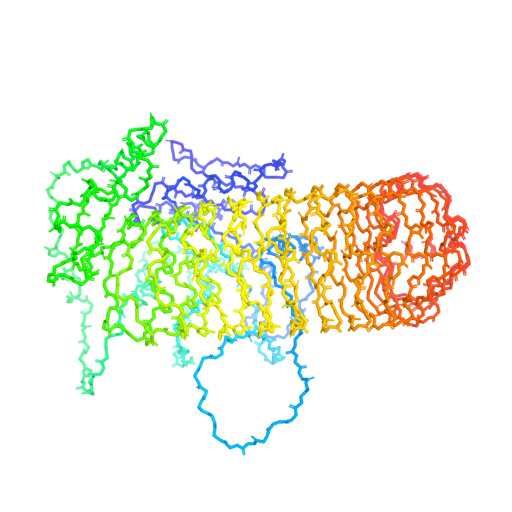1404 N N . ASP A 1 172 ? -22.245 43.089 -29.400 1.00 36.03 172 ASP A N 1
ATOM 1405 C CA . ASP A 1 172 ? -21.847 43.991 -28.300 1.00 36.03 172 ASP A CA 1
ATOM 1406 C C . ASP A 1 172 ? -22.580 43.679 -26.973 1.00 36.03 172 ASP A C 1
ATOM 1408 O O . ASP A 1 172 ? -22.340 44.354 -25.967 1.00 36.03 172 ASP A O 1
ATOM 1412 N N . GLU A 1 173 ? -23.464 42.673 -26.954 1.00 33.94 173 GLU A N 1
ATOM 1413 C CA . GLU A 1 173 ? -24.251 42.270 -25.784 1.00 33.94 173 GLU A CA 1
ATOM 1414 C C . GLU A 1 173 ? -23.717 40.976 -25.144 1.00 33.94 173 GLU A C 1
ATOM 1416 O O . GLU A 1 173 ? -23.089 40.136 -25.792 1.00 33.94 173 GLU A O 1
ATOM 1421 N N . TYR A 1 174 ? -23.938 40.853 -23.833 1.00 38.91 174 TYR A N 1
ATOM 1422 C CA . TYR A 1 174 ? -23.489 39.736 -23.003 1.00 38.91 174 TYR A CA 1
ATOM 1423 C C . TYR A 1 174 ? -24.701 39.065 -22.356 1.00 38.91 174 TYR A C 1
ATOM 1425 O O . TYR A 1 174 ? -25.514 39.745 -21.729 1.00 38.91 174 TYR A O 1
ATOM 1433 N N . HIS A 1 175 ? -24.776 37.741 -22.463 1.00 38.44 175 HIS A N 1
ATOM 1434 C CA . HIS A 1 175 ? -25.821 36.901 -21.887 1.00 38.44 175 HIS A CA 1
ATOM 1435 C C . HIS A 1 175 ? -25.229 36.024 -20.789 1.00 38.44 175 HIS A C 1
ATOM 1437 O O . HIS A 1 175 ? -24.183 35.409 -20.986 1.00 38.44 175 HIS A O 1
ATOM 1443 N N . VAL A 1 176 ? -25.890 35.981 -19.633 1.00 36.59 176 VAL A N 1
ATOM 1444 C CA . VAL A 1 176 ? -25.410 35.279 -18.439 1.00 36.59 176 VAL A CA 1
ATOM 1445 C C . VAL A 1 176 ? -26.470 34.281 -17.986 1.00 36.59 176 VAL A C 1
ATOM 1447 O O . VAL A 1 176 ? -27.599 34.689 -17.723 1.00 36.59 176 VAL A O 1
ATOM 1450 N N . THR A 1 177 ? -26.124 32.998 -17.871 1.00 36.50 177 THR A N 1
ATOM 1451 C CA . THR A 1 177 ? -27.030 31.953 -17.359 1.00 36.50 177 THR A CA 1
ATOM 1452 C C . THR A 1 177 ? -26.378 31.170 -16.219 1.00 36.50 177 THR A C 1
ATOM 1454 O O . THR A 1 177 ? -25.182 30.874 -16.306 1.00 36.50 177 THR A O 1
ATOM 1457 N N . PRO A 1 178 ? -27.122 30.797 -15.162 1.00 34.59 178 PRO A N 1
ATOM 1458 C CA . PRO A 1 178 ? -26.602 29.897 -14.139 1.00 34.59 178 PRO A CA 1
ATOM 1459 C C . PRO A 1 178 ? -26.346 28.505 -14.736 1.00 34.59 178 PRO A C 1
ATOM 1461 O O . PRO A 1 178 ? -27.175 27.977 -15.476 1.00 34.59 178 PRO A O 1
ATOM 1464 N N . GLY A 1 179 ? -25.185 27.928 -14.438 1.00 36.25 179 GLY A N 1
ATOM 1465 C CA . GLY A 1 179 ? -24.882 26.519 -14.671 1.00 36.25 179 GLY A CA 1
ATOM 1466 C C . GLY A 1 179 ? -25.474 25.669 -13.547 1.00 36.25 179 GLY A C 1
ATOM 1467 O O . GLY A 1 179 ? -25.463 26.083 -12.388 1.00 36.25 179 GLY A O 1
ATOM 1468 N N . TYR A 1 180 ? -26.028 24.506 -13.887 1.00 31.97 180 TYR A N 1
ATOM 1469 C CA . TYR A 1 180 ? -26.624 23.592 -12.913 1.00 31.97 180 TYR A CA 1
ATOM 1470 C C . TYR A 1 180 ? -25.557 23.018 -11.969 1.00 31.97 180 TYR A C 1
ATOM 1472 O O . TYR A 1 180 ? -24.519 22.547 -12.428 1.00 31.97 180 TYR A O 1
ATOM 1480 N N . ALA A 1 181 ? -25.841 23.018 -10.666 1.00 28.88 181 ALA A N 1
ATOM 1481 C CA . ALA A 1 181 ? -25.100 22.256 -9.665 1.00 28.88 181 ALA A CA 1
ATOM 1482 C C . ALA A 1 181 ? -25.955 21.052 -9.239 1.00 28.88 181 ALA A C 1
ATOM 1484 O O . ALA A 1 181 ? -27.125 21.222 -8.893 1.00 28.88 181 ALA A O 1
ATOM 1485 N N . TYR A 1 182 ? -25.390 19.845 -9.295 1.00 27.70 182 TYR A N 1
ATOM 1486 C CA . TYR A 1 182 ? -26.018 18.627 -8.780 1.00 27.70 182 TYR A CA 1
ATOM 1487 C C . TYR A 1 182 ? -25.572 18.433 -7.324 1.00 27.70 182 TYR A C 1
ATOM 1489 O O . TYR A 1 182 ? -24.377 18.501 -7.044 1.00 27.70 182 TYR A O 1
ATOM 1497 N N . LEU A 1 183 ? -26.514 18.217 -6.402 1.00 25.95 183 LEU A N 1
ATOM 1498 C CA . LEU A 1 183 ? -26.236 17.844 -5.010 1.00 25.95 183 LEU A CA 1
ATOM 1499 C C . LEU A 1 183 ? -26.569 16.352 -4.847 1.00 25.95 183 LEU A C 1
ATOM 1501 O O . LEU A 1 183 ? -27.725 15.982 -5.073 1.00 25.95 183 LEU A O 1
ATOM 1505 N N . PRO A 1 184 ? -25.606 15.487 -4.492 1.00 25.89 184 PRO A N 1
ATOM 1506 C CA . PRO A 1 184 ? -25.865 14.068 -4.297 1.00 25.89 184 PRO A CA 1
ATOM 1507 C C . PRO A 1 184 ? -26.480 13.871 -2.906 1.00 25.89 184 PRO A C 1
ATOM 1509 O O . PRO A 1 184 ? -25.745 13.740 -1.941 1.00 25.89 184 PRO A O 1
ATOM 1512 N N . ASP A 1 185 ? -27.810 13.988 -2.807 1.00 26.95 185 ASP A N 1
ATOM 1513 C CA . ASP A 1 185 ? -28.649 13.348 -1.760 1.00 26.95 185 ASP A CA 1
ATOM 1514 C C . ASP A 1 185 ? -30.155 13.686 -1.856 1.00 26.95 185 ASP A C 1
ATOM 1516 O O . ASP A 1 185 ? -30.952 13.332 -0.987 1.00 26.95 185 ASP A O 1
ATOM 1520 N N . VAL A 1 186 ? -30.608 14.342 -2.929 1.00 26.17 186 VAL A N 1
ATOM 1521 C CA . VAL A 1 186 ? -32.037 14.622 -3.151 1.00 26.17 186 VAL A CA 1
ATOM 1522 C C . VAL A 1 186 ? -32.492 13.904 -4.416 1.00 26.17 186 VAL A C 1
ATOM 1524 O O . VAL A 1 186 ? -32.065 14.241 -5.517 1.00 26.17 186 VAL A O 1
ATOM 1527 N N . GLY A 1 187 ? -33.340 12.884 -4.254 1.00 25.42 187 GLY A N 1
ATOM 1528 C CA . GLY A 1 187 ? -33.880 12.078 -5.350 1.00 25.42 187 GLY A CA 1
ATOM 1529 C C . GLY A 1 187 ? -34.453 12.913 -6.505 1.00 25.42 187 GLY A C 1
ATOM 1530 O O . GLY A 1 187 ? -35.017 13.989 -6.307 1.00 25.42 187 GLY A O 1
ATOM 1531 N N . ALA A 1 188 ? -34.291 12.392 -7.722 1.00 24.16 188 ALA A N 1
ATOM 1532 C CA . ALA A 1 188 ? -34.578 13.056 -8.991 1.00 24.16 188 ALA A CA 1
ATOM 1533 C C . ALA A 1 188 ? -35.921 13.819 -9.047 1.00 24.16 188 ALA A C 1
ATOM 1535 O O . ALA A 1 188 ? -36.998 13.245 -8.873 1.00 24.16 188 ALA A O 1
ATOM 1536 N N . LEU A 1 189 ? -35.862 15.102 -9.417 1.00 25.36 189 LEU A N 1
ATOM 1537 C CA . LEU A 1 189 ? -37.010 15.863 -9.920 1.00 25.36 189 LEU A CA 1
ATOM 1538 C C . LEU A 1 189 ? -37.158 15.626 -11.441 1.00 25.36 189 LEU A C 1
ATOM 1540 O O . LEU A 1 189 ? -36.264 15.963 -12.213 1.00 25.36 189 LEU A O 1
ATOM 1544 N N . ASP A 1 190 ? -38.291 15.051 -11.873 1.00 25.83 190 ASP A N 1
ATOM 1545 C CA . ASP A 1 190 ? -38.697 14.892 -13.291 1.00 25.83 190 ASP A CA 1
ATOM 1546 C C . ASP A 1 190 ? -38.792 16.277 -13.983 1.00 25.83 190 ASP A C 1
ATOM 1548 O O . ASP A 1 190 ? -39.530 17.151 -13.508 1.00 25.83 190 ASP A O 1
ATOM 1552 N N . PRO A 1 191 ? -38.089 16.516 -15.110 1.00 26.64 191 PRO A N 1
ATOM 1553 C CA . PRO A 1 191 ? -38.032 17.817 -15.757 1.00 26.64 191 PRO A CA 1
ATOM 1554 C C . PRO A 1 191 ? -39.241 18.025 -16.671 1.00 26.64 191 PRO A C 1
ATOM 1556 O O . PRO A 1 191 ? -39.167 17.894 -17.892 1.00 26.64 191 PRO A O 1
ATOM 1559 N N . ARG A 1 192 ? -40.378 18.423 -16.098 1.00 23.41 192 ARG A N 1
ATOM 1560 C CA . ARG A 1 192 ? -41.488 19.011 -16.868 1.00 23.41 192 ARG A CA 1
ATOM 1561 C C . ARG A 1 192 ? -42.038 20.264 -16.202 1.00 23.41 192 ARG A C 1
ATOM 1563 O O . ARG A 1 192 ? -43.217 20.351 -15.878 1.00 23.41 192 ARG A O 1
ATOM 1570 N N . MET A 1 193 ? -41.187 21.278 -16.082 1.00 23.70 193 MET A N 1
ATOM 1571 C CA . MET A 1 193 ? -41.630 22.668 -15.994 1.00 23.70 193 MET A CA 1
ATOM 1572 C C . MET A 1 193 ? -40.848 23.501 -17.006 1.00 23.70 193 MET A C 1
ATOM 1574 O O . MET A 1 193 ? -39.705 23.883 -16.791 1.00 23.70 193 MET A O 1
ATOM 1578 N N . THR A 1 194 ? -41.483 23.751 -18.147 1.00 26.09 194 THR A N 1
ATOM 1579 C CA . THR A 1 194 ? -41.067 24.759 -19.122 1.00 26.09 194 THR A CA 1
ATOM 1580 C C . THR A 1 194 ? -41.131 26.137 -18.466 1.00 26.09 194 THR A C 1
ATOM 1582 O O . THR A 1 194 ? -42.232 26.632 -18.211 1.00 26.09 194 THR A O 1
ATOM 1585 N N . TYR A 1 195 ? -39.981 26.753 -18.203 1.00 27.56 195 TYR A N 1
ATOM 1586 C CA . TYR A 1 195 ? -39.899 28.191 -17.964 1.00 27.56 195 TYR A CA 1
ATOM 1587 C C . TYR A 1 195 ? -39.519 28.874 -19.279 1.00 27.56 195 TYR A C 1
ATOM 1589 O O . TYR A 1 195 ? -38.501 28.555 -19.886 1.00 27.56 195 TYR A O 1
ATOM 1597 N N . GLU A 1 196 ? -40.417 29.738 -19.746 1.00 27.06 196 GLU A N 1
ATOM 1598 C CA . GLU A 1 196 ? -40.309 30.504 -20.987 1.00 27.06 196 GLU A CA 1
ATOM 1599 C C . GLU A 1 196 ? -39.150 31.520 -20.941 1.00 27.06 196 GLU A C 1
ATOM 1601 O O . GLU A 1 196 ? -38.878 32.133 -19.909 1.00 27.06 196 GLU A O 1
ATOM 1606 N N . ASP A 1 197 ? -38.516 31.691 -22.102 1.00 31.08 197 ASP A N 1
ATOM 1607 C CA . ASP A 1 197 ? -37.451 32.624 -22.492 1.00 31.08 197 ASP A CA 1
ATOM 1608 C C . ASP A 1 197 ? -37.358 33.944 -21.694 1.00 31.08 197 ASP A C 1
ATOM 1610 O O . ASP A 1 197 ? -38.231 34.814 -21.792 1.00 31.08 197 ASP A O 1
ATOM 1614 N N . TRP A 1 198 ? -36.231 34.172 -21.004 1.00 28.50 198 TRP A N 1
ATOM 1615 C CA . TRP A 1 198 ? -35.896 35.467 -20.391 1.00 28.50 198 TRP A CA 1
ATOM 1616 C C . TRP A 1 198 ? -34.519 35.988 -20.838 1.00 28.50 198 TRP A C 1
ATOM 1618 O O . TRP A 1 198 ? -33.491 35.459 -20.415 1.00 28.50 198 TRP A O 1
ATOM 1628 N N . PRO A 1 199 ? -34.453 37.057 -21.654 1.00 29.59 199 PRO A N 1
ATOM 1629 C CA . PRO A 1 199 ? -33.197 37.727 -21.961 1.00 29.59 199 PRO A CA 1
ATOM 1630 C C . PRO A 1 199 ? -32.811 38.673 -20.814 1.00 29.59 199 PRO A C 1
ATOM 1632 O O . PRO A 1 199 ? -33.463 39.693 -20.584 1.00 29.59 199 PRO A O 1
ATOM 1635 N N . ILE A 1 200 ? -31.731 38.353 -20.099 1.00 35.84 200 ILE A N 1
ATOM 1636 C CA . ILE A 1 200 ? -31.153 39.234 -19.076 1.00 35.84 200 ILE A CA 1
ATOM 1637 C C . ILE A 1 200 ? -30.294 40.290 -19.781 1.00 35.84 200 ILE A C 1
ATOM 1639 O O . ILE A 1 200 ? -29.225 39.988 -20.304 1.00 35.84 200 ILE A O 1
ATOM 1643 N N . THR A 1 201 ? -30.762 41.539 -19.806 1.00 35.62 201 THR A N 1
ATOM 1644 C CA . THR A 1 201 ? -29.996 42.694 -20.303 1.00 35.62 201 THR A CA 1
ATOM 1645 C C . THR A 1 201 ? -29.358 43.458 -19.142 1.00 35.62 201 THR A C 1
ATOM 1647 O O . THR A 1 201 ? -29.805 43.368 -17.996 1.00 35.62 201 THR A O 1
ATOM 1650 N N . LYS A 1 202 ? -28.340 44.280 -19.426 1.00 32.06 202 LYS A N 1
ATOM 1651 C CA . LYS A 1 202 ? -27.668 45.135 -18.428 1.00 32.06 202 LYS A CA 1
ATOM 1652 C C . LYS A 1 202 ? -28.639 46.020 -17.621 1.00 32.06 202 LYS A C 1
ATOM 1654 O O . LYS A 1 202 ? -28.361 46.312 -16.466 1.00 32.06 202 LYS A O 1
ATOM 1659 N N . GLU A 1 203 ? -29.780 46.398 -18.202 1.00 32.78 203 GLU A N 1
ATOM 1660 C CA . GLU A 1 203 ? -30.842 47.169 -17.533 1.00 32.78 203 GLU A CA 1
ATOM 1661 C C . GLU A 1 203 ? -31.696 46.313 -16.572 1.00 32.78 203 GLU A C 1
ATOM 1663 O O . GLU A 1 203 ? -32.156 46.816 -15.553 1.00 32.78 203 GLU A O 1
ATOM 1668 N N . SER A 1 204 ? -31.866 45.008 -16.827 1.00 36.09 204 SER A N 1
ATOM 1669 C CA . SER A 1 204 ? -32.648 44.108 -15.954 1.00 36.09 204 SER A CA 1
ATOM 1670 C C . SER A 1 204 ? -31.950 43.747 -14.632 1.00 36.09 204 SER A C 1
ATOM 1672 O O . SER A 1 204 ? -32.606 43.369 -13.664 1.00 36.09 204 SER A O 1
ATOM 1674 N N . ILE A 1 205 ? -30.626 43.916 -14.575 1.00 37.09 205 ILE A N 1
ATOM 1675 C CA . ILE A 1 205 ? -29.784 43.658 -13.397 1.00 37.09 205 ILE A CA 1
ATOM 1676 C C . ILE A 1 205 ? -29.853 44.806 -12.379 1.00 37.09 205 ILE A C 1
ATOM 1678 O O . ILE A 1 205 ? -29.659 44.586 -11.182 1.00 37.09 205 ILE A O 1
ATOM 1682 N N . GLU A 1 206 ? -30.126 46.032 -12.831 1.00 35.25 206 GLU A N 1
ATOM 1683 C CA . GLU A 1 206 ? -30.161 47.195 -11.940 1.00 35.25 206 GLU A CA 1
ATOM 1684 C C . GLU A 1 206 ? -31.504 47.326 -11.193 1.00 35.25 206 GLU A C 1
ATOM 1686 O O . GLU A 1 206 ? -31.492 47.851 -10.082 1.00 35.25 206 GLU A O 1
ATOM 1691 N N . ASP A 1 207 ? -32.611 46.767 -11.716 1.00 36.69 207 ASP A N 1
ATOM 1692 C CA . ASP A 1 207 ? -33.972 46.956 -11.163 1.00 36.69 207 ASP A CA 1
ATOM 1693 C C . ASP A 1 207 ? -34.877 45.681 -11.083 1.00 36.69 207 ASP A C 1
ATOM 1695 O O . ASP A 1 207 ? -36.076 45.801 -10.821 1.00 36.69 207 ASP A O 1
ATOM 1699 N N . GLY A 1 208 ? -34.366 44.450 -11.269 1.00 32.16 208 GLY A N 1
ATOM 1700 C CA . GLY A 1 208 ? -35.145 43.184 -11.195 1.00 32.16 208 GLY A CA 1
ATOM 1701 C C . GLY A 1 208 ? -34.849 42.300 -9.961 1.00 32.16 208 GLY A C 1
ATOM 1702 O O . GLY A 1 208 ? -33.722 42.321 -9.461 1.00 32.16 208 GLY A O 1
ATOM 1703 N N . PRO A 1 209 ? -35.816 41.513 -9.426 1.00 33.81 209 PRO A N 1
ATOM 1704 C CA . PRO A 1 209 ? -35.664 40.865 -8.125 1.00 33.81 209 PRO A CA 1
ATOM 1705 C C . PRO A 1 209 ? -34.712 39.660 -8.191 1.00 33.81 209 PRO A C 1
ATOM 1707 O O . PRO A 1 209 ? -35.063 38.579 -8.655 1.00 33.81 209 PRO A O 1
ATOM 1710 N N . ILE A 1 210 ? -33.524 39.846 -7.607 1.00 34.38 210 ILE A N 1
ATOM 1711 C CA . ILE A 1 210 ? -32.519 38.829 -7.222 1.00 34.38 210 ILE A CA 1
ATOM 1712 C C . ILE A 1 210 ? -33.114 37.654 -6.406 1.00 34.38 210 ILE A C 1
ATOM 1714 O O . ILE A 1 210 ? -32.477 36.619 -6.226 1.00 34.38 210 ILE A O 1
ATOM 1718 N N . GLU A 1 211 ? -34.339 37.799 -5.907 1.00 34.53 211 GLU A N 1
ATOM 1719 C CA . GLU A 1 211 ? -34.998 36.916 -4.941 1.00 34.53 211 GLU A CA 1
ATOM 1720 C C . GLU A 1 211 ? -35.339 35.518 -5.491 1.00 34.53 211 GLU A C 1
ATOM 1722 O O . GLU A 1 211 ? -35.386 34.571 -4.713 1.00 34.53 211 GLU A O 1
ATOM 1727 N N . GLN A 1 212 ? -35.509 35.339 -6.807 1.00 33.69 212 GLN A N 1
ATOM 1728 C CA . GLN A 1 212 ? -35.885 34.031 -7.375 1.00 33.69 212 GLN A CA 1
ATOM 1729 C C . GLN A 1 212 ? -34.700 33.081 -7.610 1.00 33.69 212 GLN A C 1
ATOM 1731 O O . GLN A 1 212 ? -34.889 31.869 -7.585 1.00 33.69 212 GLN A O 1
ATOM 1736 N N . LEU A 1 213 ? -33.474 33.599 -7.762 1.00 31.81 213 LEU A N 1
ATOM 1737 C CA . LEU A 1 213 ? -32.271 32.767 -7.930 1.00 31.81 213 LEU A CA 1
ATOM 1738 C C . LEU A 1 213 ? -31.804 32.144 -6.602 1.00 31.81 213 LEU A C 1
ATOM 1740 O O . LEU A 1 213 ? -31.220 31.068 -6.597 1.00 31.81 213 LEU A O 1
ATOM 1744 N N . PHE A 1 214 ? -32.099 32.798 -5.473 1.00 31.69 214 PHE A N 1
ATOM 1745 C CA . PHE A 1 214 ? -31.758 32.305 -4.132 1.00 31.69 214 PHE A CA 1
ATOM 1746 C C . PHE A 1 214 ? -32.809 31.360 -3.531 1.00 31.69 214 PHE A C 1
ATOM 1748 O O . PHE A 1 214 ? -32.475 30.585 -2.638 1.00 31.69 214 PHE A O 1
ATOM 1755 N N . ALA A 1 215 ? -34.054 31.383 -4.020 1.00 29.12 215 ALA A N 1
ATOM 1756 C CA . ALA A 1 215 ? -35.124 30.520 -3.511 1.00 29.12 215 ALA A CA 1
ATOM 1757 C C . ALA A 1 215 ? -34.823 29.021 -3.705 1.00 29.12 215 ALA A C 1
ATOM 1759 O O . ALA A 1 215 ? -35.183 28.216 -2.856 1.00 29.12 215 ALA A O 1
ATOM 1760 N N . VAL A 1 216 ? -34.086 28.658 -4.761 1.00 30.42 216 VAL A N 1
ATOM 1761 C CA . VAL A 1 216 ? -33.711 27.263 -5.063 1.00 30.42 216 VAL A CA 1
ATOM 1762 C C . VAL A 1 216 ? -32.700 26.691 -4.057 1.00 30.42 216 VAL A C 1
ATOM 1764 O O . VAL A 1 216 ? -32.671 25.486 -3.845 1.00 30.42 216 VAL A O 1
ATOM 1767 N N . VAL A 1 217 ? -31.903 27.537 -3.392 1.00 29.77 217 VAL A N 1
ATOM 1768 C CA . VAL A 1 217 ? -30.829 27.097 -2.475 1.00 29.77 217 VAL A CA 1
ATOM 1769 C C . VAL A 1 217 ? -31.315 26.952 -1.025 1.00 29.77 217 VAL A C 1
ATOM 1771 O O . VAL A 1 217 ? -30.686 26.270 -0.224 1.00 29.77 217 VAL A O 1
ATOM 1774 N N . LEU A 1 218 ? -32.439 27.581 -0.665 1.00 29.75 218 LEU A N 1
ATOM 1775 C CA . LEU A 1 218 ? -32.973 27.552 0.705 1.00 29.75 218 LEU A CA 1
ATOM 1776 C C . LEU A 1 218 ? -34.102 26.527 0.909 1.00 29.75 218 LEU A C 1
ATOM 1778 O O . LEU A 1 218 ? -34.384 26.182 2.054 1.00 29.75 218 LEU A O 1
ATOM 1782 N N . ASP A 1 219 ? -34.716 26.019 -0.165 1.00 29.05 219 ASP A N 1
ATOM 1783 C CA . ASP A 1 219 ? -35.805 25.026 -0.094 1.00 29.05 219 ASP A CA 1
ATOM 1784 C C . ASP A 1 219 ? -35.297 23.601 0.226 1.00 29.05 219 ASP A C 1
ATOM 1786 O O . ASP A 1 219 ? -36.041 22.765 0.727 1.00 29.05 219 ASP A O 1
ATOM 1790 N N . SER A 1 220 ? -34.002 23.324 0.025 1.00 31.61 220 SER A N 1
ATOM 1791 C CA . SER A 1 220 ? -33.369 22.027 0.324 1.00 31.61 220 SER A CA 1
ATOM 1792 C C . SER A 1 220 ? -33.000 21.819 1.803 1.00 31.61 220 SER A C 1
ATOM 1794 O O . SER A 1 220 ? -32.420 20.794 2.141 1.00 31.61 220 SER A O 1
ATOM 1796 N N . ASN A 1 221 ? -33.333 22.766 2.690 1.00 29.95 221 ASN A N 1
ATOM 1797 C CA . ASN A 1 221 ? -32.974 22.732 4.118 1.00 29.95 221 ASN A CA 1
ATOM 1798 C C . ASN A 1 221 ? -34.173 22.590 5.075 1.00 29.95 221 ASN A C 1
ATOM 1800 O O . ASN A 1 221 ? -34.064 22.897 6.264 1.00 29.95 221 ASN A O 1
ATOM 1804 N N . LEU A 1 222 ? -35.320 22.101 4.594 1.00 27.50 222 LEU A N 1
ATOM 1805 C CA . LEU A 1 222 ? -36.442 21.722 5.456 1.00 27.50 222 LEU A CA 1
ATOM 1806 C C . LEU A 1 222 ? -36.619 20.196 5.462 1.00 27.50 222 LEU A C 1
ATOM 1808 O O . LEU A 1 222 ? -37.013 19.577 4.481 1.00 27.50 222 LEU A O 1
ATOM 1812 N N . SER A 1 223 ? -36.285 19.625 6.616 1.00 27.73 223 SER A N 1
ATOM 1813 C CA . SER A 1 223 ? -36.336 18.220 7.027 1.00 27.73 223 SER A CA 1
ATOM 1814 C C . SER A 1 223 ? -37.582 17.435 6.596 1.00 27.73 223 SER A C 1
ATOM 1816 O O . SER A 1 223 ? -38.710 17.902 6.761 1.00 27.73 223 SER A O 1
ATOM 1818 N N . TYR A 1 224 ? -37.368 16.179 6.191 1.00 24.70 224 TYR A N 1
ATOM 1819 C CA . TYR A 1 224 ? -38.404 15.151 6.073 1.00 24.70 224 TYR A CA 1
ATOM 1820 C C . TYR A 1 224 ? -38.728 14.575 7.469 1.00 24.70 224 TYR A C 1
ATOM 1822 O O . TYR A 1 224 ? -37.974 13.764 8.002 1.00 24.70 224 TYR A O 1
ATOM 1830 N N . GLU A 1 225 ? -39.841 14.999 8.076 1.00 25.58 225 GLU A N 1
ATOM 1831 C CA . GLU A 1 225 ? -40.527 14.244 9.139 1.00 25.58 225 GLU A CA 1
ATOM 1832 C C . GLU A 1 225 ? -41.652 13.411 8.499 1.00 25.58 225 GLU A C 1
ATOM 1834 O O . GLU A 1 225 ? -42.387 13.894 7.637 1.00 25.58 225 GLU A O 1
ATOM 1839 N N . GLY A 1 226 ? -41.752 12.140 8.888 1.00 24.88 226 GLY A N 1
ATOM 1840 C CA . GLY A 1 226 ? -42.608 11.146 8.241 1.00 24.88 226 GLY A CA 1
ATOM 1841 C C . GLY A 1 226 ? -44.126 11.328 8.409 1.00 24.88 226 GLY A C 1
ATOM 1842 O O . GLY A 1 226 ? -44.610 11.848 9.408 1.00 24.88 226 GLY A O 1
ATOM 1843 N N . GLU A 1 227 ? -44.826 10.796 7.398 1.00 29.16 227 GLU A N 1
ATOM 1844 C CA . GLU A 1 227 ? -46.222 10.324 7.308 1.00 29.16 227 GLU A CA 1
ATOM 1845 C C . GLU A 1 227 ? -47.376 11.186 7.868 1.00 29.16 227 GLU A C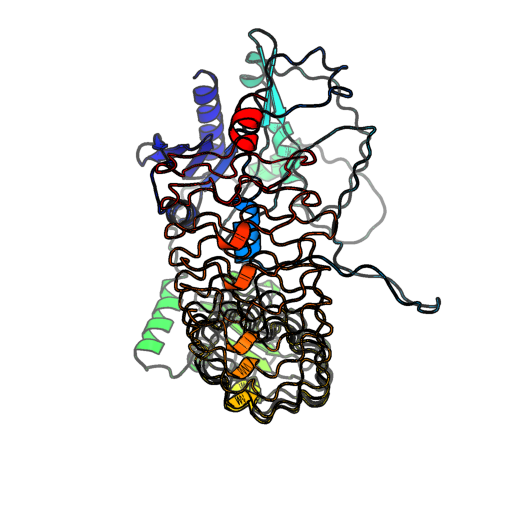 1
ATOM 1847 O O . GLU A 1 227 ? -47.680 11.153 9.054 1.00 29.16 227 GLU A O 1
ATOM 1852 N N . GLU A 1 228 ? -48.173 11.781 6.965 1.00 24.03 228 GLU A N 1
ATOM 1853 C CA . GLU A 1 228 ? -49.632 11.549 6.897 1.00 24.03 228 GLU A CA 1
ATOM 1854 C C . GLU A 1 228 ? -50.236 12.093 5.581 1.00 24.03 228 GLU A C 1
ATOM 1856 O O . GLU A 1 228 ? -49.877 13.161 5.081 1.00 24.03 228 GLU A O 1
ATOM 1861 N N . GLU A 1 229 ? -51.175 11.339 5.000 1.00 26.70 229 GLU A N 1
ATOM 1862 C CA . GLU A 1 229 ? -51.937 11.706 3.804 1.00 26.70 229 GLU A CA 1
ATOM 1863 C C . GLU A 1 229 ? -52.765 12.995 3.992 1.00 26.70 229 GLU A C 1
ATOM 1865 O O . GLU A 1 229 ? -53.632 13.081 4.859 1.00 26.70 229 GLU A O 1
ATOM 1870 N N . GLY A 1 230 ? -52.635 13.918 3.033 1.00 26.59 230 GLY A N 1
ATOM 1871 C CA . GLY A 1 230 ? -53.754 14.729 2.546 1.00 26.59 230 GLY A CA 1
ATOM 1872 C C . GLY A 1 230 ? -54.013 16.075 3.230 1.00 26.59 230 GLY A C 1
ATOM 1873 O O . GLY A 1 230 ? -54.821 16.167 4.144 1.00 26.59 230 GLY A O 1
ATOM 1874 N N . ALA A 1 231 ? -53.466 17.149 2.650 1.00 22.22 231 ALA A N 1
ATOM 1875 C CA . ALA A 1 231 ? -54.180 18.373 2.243 1.00 22.22 231 ALA A CA 1
ATOM 1876 C C . ALA A 1 231 ? -53.157 19.458 1.868 1.00 22.22 231 ALA A C 1
ATOM 1878 O O . ALA A 1 231 ? -52.531 20.058 2.737 1.00 22.22 231 ALA A O 1
ATOM 1879 N N . TYR A 1 232 ? -53.026 19.753 0.573 1.00 23.36 232 TYR A N 1
ATOM 1880 C CA . TYR A 1 232 ? -52.321 20.948 0.112 1.00 23.36 232 TYR A CA 1
ATOM 1881 C C . TYR A 1 232 ? -53.053 22.194 0.621 1.00 23.36 232 TYR A C 1
ATOM 1883 O O . TYR A 1 232 ? -54.171 22.474 0.189 1.00 23.36 232 TYR A O 1
ATOM 1891 N N . ASN A 1 233 ? -52.418 22.947 1.515 1.00 24.97 233 ASN A N 1
ATOM 1892 C CA . ASN A 1 233 ? -52.746 24.348 1.744 1.00 24.97 233 ASN A CA 1
ATOM 1893 C C . ASN A 1 233 ? -51.510 25.171 1.382 1.00 24.97 233 ASN A C 1
ATOM 1895 O O . ASN A 1 233 ? -50.507 25.129 2.087 1.00 24.97 233 ASN A O 1
ATOM 1899 N N . GLU A 1 234 ? -51.603 25.898 0.269 1.00 27.31 234 GLU A N 1
ATOM 1900 C CA . GLU A 1 234 ? -50.642 26.920 -0.144 1.00 27.31 234 GLU A CA 1
ATOM 1901 C C . GLU A 1 234 ? -50.464 27.946 0.985 1.00 27.31 234 GLU A C 1
ATOM 1903 O O . GLU A 1 234 ? -51.422 28.603 1.405 1.00 27.31 234 GLU A O 1
ATOM 1908 N N . TRP A 1 235 ? -49.239 28.105 1.479 1.00 27.56 235 TRP A N 1
ATOM 1909 C CA . TRP A 1 235 ? -48.871 29.276 2.268 1.00 27.56 235 TRP A CA 1
ATOM 1910 C C . TRP A 1 235 ? -48.374 30.368 1.320 1.00 27.56 235 TRP A C 1
ATOM 1912 O O . TRP A 1 235 ? -47.479 30.144 0.511 1.00 27.56 235 TRP A O 1
ATOM 1922 N N . SER A 1 236 ? -48.957 31.565 1.405 1.00 32.97 236 SER A N 1
ATOM 1923 C CA . SER A 1 236 ? -48.476 32.732 0.661 1.00 32.97 236 SER A CA 1
ATOM 1924 C C . SER A 1 236 ? -47.195 33.290 1.284 1.00 32.97 236 SER A C 1
ATOM 1926 O O . SER A 1 236 ? -47.121 33.439 2.505 1.00 32.97 236 SER A O 1
ATOM 1928 N N . LEU A 1 237 ? -46.239 33.681 0.434 1.00 31.17 237 LEU A N 1
ATOM 1929 C CA . LEU A 1 237 ? -44.927 34.265 0.760 1.00 31.17 237 LEU A CA 1
ATOM 1930 C C . LEU A 1 237 ? -44.972 35.368 1.845 1.00 31.17 237 LEU A C 1
ATOM 1932 O O . LEU A 1 237 ? -44.070 35.476 2.672 1.00 31.17 237 LEU A O 1
ATOM 1936 N N . GLU A 1 238 ? -46.051 36.157 1.886 1.00 30.89 238 GLU A N 1
ATOM 1937 C CA . GLU A 1 238 ? -46.249 37.235 2.868 1.00 30.89 238 GLU A CA 1
ATOM 1938 C C . GLU A 1 238 ? -46.344 36.725 4.318 1.00 30.89 238 GLU A C 1
ATOM 1940 O O . GLU A 1 238 ? -45.832 37.370 5.230 1.00 30.89 238 GLU A O 1
ATOM 1945 N N . SER A 1 239 ? -46.916 35.537 4.543 1.00 34.59 239 SER A N 1
ATOM 1946 C CA . SER A 1 239 ? -47.055 34.947 5.884 1.00 34.59 239 SER A CA 1
ATOM 1947 C C . SER A 1 239 ? -45.735 34.390 6.427 1.00 34.59 239 SER A C 1
ATOM 1949 O O . SER A 1 239 ? -45.544 34.318 7.642 1.00 34.59 239 SER A O 1
ATOM 1951 N N . LEU A 1 240 ? -44.814 34.012 5.532 1.00 33.56 240 LEU A N 1
ATOM 1952 C CA . LEU A 1 240 ? -43.464 33.570 5.885 1.00 33.56 240 LEU A CA 1
ATOM 1953 C C . LEU A 1 240 ? -42.583 34.772 6.269 1.00 33.56 240 LEU A C 1
ATOM 1955 O O . LEU A 1 240 ? -41.852 34.724 7.257 1.00 33.56 240 LEU A O 1
ATOM 1959 N N . LEU A 1 241 ? -42.714 35.879 5.530 1.00 33.09 241 LEU A N 1
ATOM 1960 C CA . LEU A 1 241 ? -41.959 37.114 5.755 1.00 33.09 241 LEU A CA 1
ATOM 1961 C C . LEU A 1 241 ? -42.388 37.854 7.033 1.00 33.09 241 LEU A C 1
ATOM 1963 O O . LEU A 1 241 ? -41.524 38.369 7.744 1.00 33.09 241 LEU A O 1
ATOM 1967 N N . GLU A 1 242 ? -43.683 37.858 7.382 1.00 33.16 242 GLU A N 1
ATOM 1968 C CA . GLU A 1 242 ? -44.164 38.438 8.651 1.00 33.16 242 GLU A CA 1
ATOM 1969 C C . GLU A 1 242 ? -43.561 37.732 9.879 1.00 33.16 242 GLU A C 1
ATOM 1971 O O . GLU A 1 242 ? -43.206 38.392 10.855 1.00 33.16 242 GLU A O 1
ATOM 1976 N N . ARG A 1 243 ? -43.338 36.412 9.813 1.00 32.22 243 ARG A N 1
ATOM 1977 C CA . ARG A 1 243 ? -42.693 35.648 10.897 1.00 32.22 243 ARG A CA 1
ATOM 1978 C C . ARG A 1 243 ? -41.190 35.912 11.030 1.00 32.22 243 ARG A C 1
ATOM 1980 O O . ARG A 1 243 ? -40.662 35.828 12.136 1.00 32.22 243 ARG A O 1
ATOM 1987 N N . ILE A 1 244 ? -40.512 36.254 9.934 1.00 34.22 244 ILE A N 1
ATOM 1988 C CA . ILE A 1 244 ? -39.088 36.631 9.937 1.00 34.22 244 ILE A CA 1
ATOM 1989 C C . ILE A 1 244 ? -38.909 38.057 10.490 1.00 34.22 244 ILE A C 1
ATOM 1991 O O . ILE A 1 244 ? -37.955 38.329 11.220 1.00 34.22 244 ILE A O 1
ATOM 1995 N N . HIS A 1 245 ? -39.857 38.959 10.214 1.00 31.69 245 HIS A N 1
ATOM 1996 C CA . HIS A 1 245 ? -39.805 40.350 10.676 1.00 31.69 245 HIS A CA 1
ATOM 1997 C C . HIS A 1 245 ? -40.125 40.539 12.170 1.00 31.69 245 HIS A C 1
ATOM 1999 O O . HIS A 1 245 ? -39.655 41.505 12.771 1.00 31.69 245 HIS A O 1
ATOM 2005 N N . GLU A 1 246 ? -40.877 39.636 12.808 1.00 29.42 246 GLU A N 1
ATOM 2006 C CA . GLU A 1 246 ? -41.203 39.767 14.240 1.00 29.42 246 GLU A CA 1
ATOM 2007 C C . GLU A 1 246 ? -40.029 39.449 15.192 1.00 29.42 246 GLU A C 1
ATOM 2009 O O . GLU A 1 246 ? -40.100 39.800 16.370 1.00 29.42 246 GLU A O 1
ATOM 2014 N N . ASN A 1 247 ? -38.918 38.877 14.703 1.00 30.41 247 ASN A N 1
ATOM 2015 C CA . ASN A 1 247 ? -37.762 38.501 15.535 1.00 30.41 247 ASN A CA 1
ATOM 2016 C C . ASN A 1 247 ? -36.519 39.397 15.404 1.00 30.41 247 ASN A C 1
ATOM 2018 O O . ASN A 1 247 ? -35.496 39.115 16.024 1.00 30.41 247 ASN A O 1
ATOM 2022 N N . THR A 1 248 ? -36.584 40.515 14.679 1.00 28.88 248 THR A N 1
ATOM 2023 C CA . THR A 1 248 ? -35.445 41.441 14.544 1.00 28.88 248 THR A CA 1
ATOM 2024 C C . THR A 1 248 ? -35.800 42.852 15.006 1.00 28.88 248 THR A C 1
ATOM 2026 O O . THR A 1 248 ? -35.928 43.797 14.235 1.00 28.88 248 THR A O 1
ATOM 2029 N N . VAL A 1 249 ? -35.892 43.023 16.328 1.00 26.45 249 VAL A N 1
ATOM 2030 C CA . VAL A 1 249 ? -35.639 44.325 16.960 1.00 26.45 249 VAL A CA 1
ATOM 2031 C C . VAL A 1 249 ? -34.259 44.275 17.598 1.00 26.45 249 VAL A C 1
ATOM 2033 O O . VAL A 1 249 ? -34.069 43.780 18.707 1.00 26.45 249 VAL A O 1
ATOM 2036 N N . THR A 1 250 ? -33.297 44.839 16.875 1.00 30.89 250 THR A N 1
ATOM 2037 C CA . THR A 1 250 ? -31.957 45.173 17.346 1.00 30.89 250 THR A CA 1
ATOM 2038 C C . THR A 1 250 ? -32.036 46.082 18.571 1.00 30.89 250 THR A C 1
ATOM 2040 O O . THR A 1 250 ? -32.350 47.273 18.478 1.00 30.89 250 THR A O 1
ATOM 2043 N N . LYS A 1 251 ? -31.703 45.531 19.734 1.00 26.42 251 LYS A N 1
ATOM 2044 C CA . LYS A 1 251 ? -31.053 46.290 20.798 1.00 26.42 251 LYS A CA 1
ATOM 2045 C C . LYS A 1 251 ? -29.623 45.791 20.843 1.00 26.42 251 LYS A C 1
ATOM 2047 O O . LYS A 1 251 ? -29.425 44.605 21.069 1.00 26.42 251 LYS A O 1
ATOM 2052 N N . GLU A 1 252 ? -28.683 46.700 20.602 1.00 29.67 252 GLU A N 1
ATOM 2053 C CA . GLU A 1 252 ? -27.248 46.507 20.809 1.00 29.67 252 GLU A CA 1
ATOM 2054 C C . GLU A 1 252 ? -27.014 45.726 22.108 1.00 29.67 252 GLU A C 1
ATOM 2056 O O . GLU A 1 252 ? -27.151 46.251 23.216 1.00 29.67 252 GLU A O 1
ATOM 2061 N N . LEU A 1 253 ? -26.718 44.441 21.958 1.00 22.91 253 LEU A N 1
ATOM 2062 C CA . LEU A 1 253 ? -26.008 43.662 22.946 1.00 22.91 253 LEU A CA 1
ATOM 2063 C C . LEU A 1 253 ? -24.589 43.601 22.405 1.00 22.91 253 LEU A C 1
ATOM 2065 O O . LEU A 1 253 ? -24.353 43.013 21.353 1.00 22.91 253 LEU A O 1
ATOM 2069 N N . ASP A 1 254 ? -23.668 44.248 23.118 1.00 25.47 254 ASP A N 1
ATOM 2070 C CA . ASP A 1 254 ? -22.249 43.907 23.087 1.00 25.47 254 ASP A CA 1
ATOM 2071 C C . ASP A 1 254 ? -22.134 42.415 23.439 1.00 25.47 254 ASP A C 1
ATOM 2073 O O . ASP A 1 254 ? -21.932 42.039 24.596 1.00 25.47 254 ASP A O 1
ATOM 2077 N N . VAL A 1 255 ? -22.325 41.541 22.453 1.00 24.27 255 VAL A N 1
ATOM 2078 C CA . VAL A 1 255 ? -21.908 40.152 22.549 1.00 24.27 255 VAL A CA 1
ATOM 2079 C C . VAL A 1 255 ? -20.453 40.161 22.131 1.00 24.27 255 VAL A C 1
ATOM 2081 O O . VAL A 1 255 ? -20.104 40.170 20.952 1.00 24.27 255 VAL A O 1
ATOM 2084 N N . LYS A 1 256 ? -19.582 40.210 23.136 1.00 22.48 256 LYS A N 1
ATOM 2085 C CA . LYS A 1 256 ? -18.236 39.692 22.960 1.00 22.48 256 LYS A CA 1
ATOM 2086 C C . LYS A 1 256 ? -18.387 38.253 22.474 1.00 22.48 256 LYS A C 1
ATOM 2088 O O . LYS A 1 256 ? -18.908 37.421 23.211 1.00 22.48 256 LYS A O 1
ATOM 2093 N N . PHE A 1 257 ? -17.922 37.963 21.267 1.00 28.06 257 PHE A N 1
ATOM 2094 C CA . PHE A 1 257 ? -17.530 36.602 20.933 1.00 28.06 257 PHE A CA 1
ATOM 2095 C C . PHE A 1 257 ? -16.279 36.300 21.761 1.00 28.06 257 PHE A C 1
ATOM 2097 O O . PHE A 1 257 ? -15.153 36.554 21.341 1.00 28.06 257 PHE A O 1
ATOM 2104 N N . GLU A 1 258 ? -16.482 35.860 23.000 1.00 27.11 258 GLU A N 1
ATOM 2105 C CA . GLU A 1 258 ? -15.479 35.060 23.684 1.00 27.11 258 GLU A CA 1
ATOM 2106 C C . GLU A 1 258 ? -15.540 33.686 23.019 1.00 27.11 258 GLU A C 1
ATOM 2108 O O . GLU A 1 258 ? -16.485 32.929 23.210 1.00 27.11 258 GLU A O 1
ATOM 2113 N N . SER A 1 259 ? -14.552 33.378 22.181 1.00 36.34 259 SER A N 1
ATOM 2114 C CA . SER A 1 259 ? -14.242 32.001 21.813 1.00 36.34 259 SER A CA 1
ATOM 2115 C C . SER A 1 259 ? -13.717 31.294 23.070 1.00 36.34 259 SER A C 1
ATOM 2117 O O . SER A 1 259 ? -12.507 31.186 23.269 1.00 36.34 259 SER A O 1
ATOM 2119 N N . SER A 1 260 ? -14.615 30.900 23.972 1.00 38.53 260 SER A N 1
ATOM 2120 C CA . SER A 1 260 ? -14.278 30.311 25.274 1.00 38.53 260 SER A CA 1
ATOM 2121 C C . SER A 1 260 ? -13.961 28.810 25.214 1.00 38.53 260 SER A C 1
ATOM 2123 O O . SER A 1 260 ? -13.558 28.245 26.222 1.00 38.53 260 SER A O 1
ATOM 2125 N N . GLY A 1 261 ? -14.098 28.159 24.052 1.00 45.75 261 GLY A N 1
ATOM 2126 C CA . GLY A 1 261 ? -13.901 26.706 23.918 1.00 45.75 261 GLY A CA 1
ATOM 2127 C C . GLY A 1 261 ? -12.441 26.231 23.930 1.00 45.75 261 GLY A C 1
ATOM 2128 O O . GLY A 1 261 ? -12.176 25.111 24.345 1.00 45.75 261 GLY A O 1
ATOM 2129 N N . ASN A 1 262 ? -11.476 27.071 23.532 1.00 57.03 262 ASN A N 1
ATOM 2130 C CA . ASN A 1 262 ? -10.069 26.646 23.435 1.00 57.03 262 ASN A CA 1
ATOM 2131 C C . ASN A 1 262 ? -9.304 26.715 24.761 1.00 57.03 262 ASN A C 1
ATOM 2133 O O . ASN A 1 262 ? -8.274 26.065 24.892 1.00 57.03 262 ASN A O 1
ATOM 2137 N N . GLU A 1 263 ? -9.736 27.524 25.730 1.00 64.38 263 GLU A N 1
ATOM 2138 C CA . GLU A 1 263 ? -8.945 27.738 26.951 1.00 64.38 263 GLU A CA 1
ATOM 2139 C C . GLU A 1 263 ? -9.019 26.525 27.891 1.00 64.38 263 GLU A C 1
ATOM 2141 O O . GLU A 1 263 ? -8.006 26.136 28.465 1.00 64.38 263 GLU A O 1
ATOM 2146 N N . PHE A 1 264 ? -10.181 25.869 27.956 1.00 67.88 264 PHE A N 1
ATOM 2147 C CA . PHE A 1 264 ? -10.427 24.702 28.804 1.00 67.88 264 PHE A CA 1
ATOM 2148 C C . PHE A 1 264 ? -9.748 23.424 28.280 1.00 67.88 264 PHE A C 1
ATOM 2150 O O . PHE A 1 264 ? -9.064 22.730 29.031 1.00 67.88 264 PHE A O 1
ATOM 2157 N N . GLU A 1 265 ? -9.857 23.143 26.976 1.00 67.19 265 GLU A N 1
ATOM 2158 C CA . GLU A 1 265 ? -9.125 22.036 26.337 1.00 67.19 265 GLU A CA 1
ATOM 2159 C C . GLU A 1 265 ? -7.604 22.247 26.437 1.00 67.19 265 GLU A C 1
ATOM 2161 O O . GLU A 1 265 ? -6.854 21.326 26.766 1.00 67.19 265 GLU A O 1
ATOM 2166 N N . LYS A 1 266 ? -7.140 23.486 26.244 1.00 70.62 266 LYS A N 1
ATOM 2167 C CA . LYS A 1 266 ? -5.720 23.830 26.348 1.00 70.62 266 LYS A CA 1
ATOM 2168 C C . LYS A 1 266 ? -5.173 23.691 27.767 1.00 70.62 266 LYS A C 1
ATOM 2170 O O . LYS A 1 266 ? -4.052 23.213 27.928 1.00 70.62 266 LYS A O 1
ATOM 2175 N N . GLU A 1 267 ? -5.935 24.077 28.790 1.00 69.88 267 GLU A N 1
ATOM 2176 C CA . GLU A 1 267 ? -5.549 23.862 30.189 1.00 69.88 267 GLU A CA 1
ATOM 2177 C C . GLU A 1 267 ? -5.336 22.365 30.466 1.00 69.88 267 GLU A C 1
ATOM 2179 O O . GLU A 1 267 ? -4.340 21.979 31.077 1.00 69.88 267 GLU A O 1
ATOM 2184 N N . ALA A 1 268 ? -6.202 21.504 29.928 1.00 62.47 268 ALA A N 1
ATOM 2185 C CA . ALA A 1 268 ? -6.069 20.057 30.058 1.00 62.47 268 ALA A CA 1
ATOM 2186 C C . ALA A 1 268 ? -4.820 19.500 29.359 1.00 62.47 268 ALA A C 1
ATOM 2188 O O . ALA A 1 268 ? -4.089 18.696 29.943 1.00 62.47 268 ALA A O 1
ATOM 2189 N N . GLU A 1 269 ? -4.529 19.956 28.139 1.00 70.62 269 GLU A N 1
ATOM 2190 C CA . GLU A 1 269 ? -3.288 19.585 27.455 1.00 70.62 269 GLU A CA 1
ATOM 2191 C C . GLU A 1 269 ? -2.043 20.040 28.228 1.00 70.62 269 GLU A C 1
ATOM 2193 O O . GLU A 1 269 ? -1.036 19.329 28.270 1.00 70.62 269 GLU A O 1
ATOM 2198 N N . GLU A 1 270 ? -2.086 21.224 28.844 1.00 77.44 270 GLU A N 1
ATOM 2199 C CA . GLU A 1 270 ? -1.006 21.731 29.693 1.00 77.44 270 GLU A CA 1
ATOM 2200 C C . GLU A 1 270 ? -0.850 20.904 30.981 1.00 77.44 270 GLU A C 1
ATOM 2202 O O . GLU A 1 270 ? 0.283 20.670 31.411 1.00 77.44 270 GLU A O 1
ATOM 2207 N N . LEU A 1 271 ? -1.943 20.393 31.559 1.00 70.62 271 LEU A N 1
ATOM 2208 C CA . LEU A 1 271 ? -1.929 19.525 32.745 1.00 70.62 271 LEU A CA 1
ATOM 2209 C C . LEU A 1 271 ? -1.401 18.111 32.458 1.00 70.62 271 LEU A C 1
ATOM 2211 O O . LEU A 1 271 ? -0.645 17.564 33.265 1.00 70.62 271 LEU A O 1
ATOM 2215 N N . LEU A 1 272 ? -1.737 17.527 31.304 1.00 69.88 272 LEU A N 1
ATOM 2216 C CA . LEU A 1 272 ? -1.118 16.276 30.842 1.00 69.88 272 LEU A CA 1
ATOM 2217 C C . LEU A 1 272 ? 0.391 16.467 30.647 1.00 69.88 272 LEU A C 1
ATOM 2219 O O . LEU A 1 272 ? 1.192 15.659 31.114 1.00 69.88 272 LEU A O 1
ATOM 2223 N N . LYS A 1 273 ? 0.799 17.594 30.043 1.00 75.62 273 LYS A N 1
ATOM 2224 C CA . LYS A 1 273 ? 2.217 17.958 29.869 1.00 75.62 273 LYS A CA 1
ATOM 2225 C C . LYS A 1 273 ? 2.930 18.243 31.199 1.00 75.62 273 LYS A C 1
ATOM 2227 O O . LYS A 1 273 ? 4.143 18.046 31.282 1.00 75.62 273 LYS A O 1
ATOM 2232 N N . SER A 1 274 ? 2.220 18.708 32.230 1.00 79.44 274 SER A N 1
ATOM 2233 C CA . SER A 1 274 ? 2.789 18.974 33.561 1.00 79.44 274 SER A CA 1
ATOM 2234 C C . SER A 1 274 ? 2.903 17.719 34.439 1.00 79.44 274 SER A C 1
ATOM 2236 O O . SER A 1 274 ? 3.685 17.720 35.395 1.00 79.44 274 SER A O 1
ATOM 2238 N N . GLY A 1 275 ? 2.173 16.647 34.100 1.00 75.19 275 GLY A N 1
ATOM 2239 C CA . GLY A 1 275 ? 2.121 15.384 34.842 1.00 75.19 275 GLY A CA 1
ATOM 2240 C C . GLY A 1 275 ? 1.185 15.402 36.058 1.00 75.19 275 GLY A C 1
ATOM 2241 O O . GLY A 1 275 ? 1.312 14.547 36.934 1.00 75.19 275 GLY A O 1
ATOM 2242 N N . GLU A 1 276 ? 0.277 16.381 36.157 1.00 77.25 276 GLU A N 1
ATOM 2243 C CA . GLU A 1 276 ? -0.706 16.486 37.254 1.00 77.25 276 GLU A CA 1
ATOM 2244 C C . GLU A 1 276 ? -1.904 15.530 37.120 1.00 77.25 276 GLU A C 1
ATOM 2246 O O . GLU A 1 276 ? -2.589 15.236 38.107 1.00 77.25 276 GLU A O 1
ATOM 2251 N N . ILE A 1 277 ? -2.161 15.059 35.904 1.00 76.19 277 ILE A N 1
ATOM 2252 C CA . ILE A 1 277 ? -3.091 13.979 35.567 1.00 76.19 277 ILE A CA 1
ATOM 2253 C C . ILE A 1 277 ? -2.324 12.931 34.776 1.00 76.19 277 ILE A C 1
ATOM 2255 O O . ILE A 1 277 ? -1.426 13.274 34.005 1.00 76.19 277 ILE A O 1
ATOM 2259 N N . SER A 1 278 ? -2.645 11.660 35.003 1.00 75.81 278 SER A N 1
ATOM 2260 C CA . SER A 1 278 ? -1.937 10.560 34.352 1.00 75.81 278 SER A CA 1
ATOM 2261 C C . SER A 1 278 ? -2.463 10.261 32.946 1.00 75.81 278 SER A C 1
ATOM 2263 O O . SER A 1 278 ? -1.688 9.789 32.119 1.00 75.81 278 SER A O 1
ATOM 2265 N N . ASN A 1 279 ? -3.739 10.562 32.664 1.00 80.00 279 ASN A N 1
ATOM 2266 C CA . ASN A 1 279 ? -4.386 10.334 31.368 1.00 80.00 279 ASN A CA 1
ATOM 2267 C C . ASN A 1 279 ? -5.688 11.153 31.197 1.00 80.00 279 ASN A C 1
ATOM 2269 O O . ASN A 1 279 ? -6.125 11.878 32.099 1.00 80.00 279 ASN A O 1
ATOM 2273 N N . TYR A 1 280 ? -6.320 11.016 30.027 1.00 82.94 280 TYR A N 1
ATOM 2274 C CA . TYR A 1 280 ? -7.583 11.675 29.686 1.00 82.94 280 TYR A CA 1
ATOM 2275 C C . TYR A 1 280 ? -8.787 11.163 30.498 1.00 82.94 280 TYR A C 1
ATOM 2277 O O . TYR A 1 280 ? -9.740 11.914 30.694 1.00 82.94 280 TYR A O 1
ATOM 2285 N N . PHE A 1 281 ? -8.750 9.943 31.041 1.00 84.12 281 PHE A N 1
ATOM 2286 C CA . PHE A 1 281 ? -9.827 9.395 31.880 1.00 84.12 281 PHE A CA 1
ATOM 2287 C C . PHE A 1 281 ? -9.844 9.991 33.290 1.00 84.12 281 PHE A C 1
ATOM 2289 O O . PHE A 1 281 ? -10.912 10.300 33.814 1.00 84.12 281 PHE A O 1
ATOM 2296 N N . GLU A 1 282 ? -8.680 10.222 33.905 1.00 84.06 282 GLU A N 1
ATOM 2297 C CA . GLU A 1 282 ? -8.589 10.980 35.160 1.00 84.06 282 GLU A CA 1
ATOM 2298 C C . GLU A 1 282 ? -9.111 12.403 34.984 1.00 84.06 282 GLU A C 1
ATOM 2300 O O . GLU A 1 282 ? -9.722 12.968 35.895 1.00 84.06 282 GLU A O 1
ATOM 2305 N N . HIS A 1 283 ? -8.866 12.990 33.813 1.00 84.75 283 HIS A N 1
ATOM 2306 C CA . HIS A 1 283 ? -9.435 14.277 33.469 1.00 84.75 283 HIS A CA 1
ATOM 2307 C C . HIS A 1 283 ? -10.955 14.187 33.311 1.00 84.75 283 HIS A C 1
ATOM 2309 O O . HIS A 1 283 ? -11.665 14.970 33.937 1.00 84.75 283 HIS A O 1
ATOM 2315 N N . PHE A 1 284 ? -11.455 13.193 32.575 1.00 87.94 284 PHE A N 1
ATOM 2316 C CA . PHE A 1 284 ? -12.885 12.953 32.417 1.00 87.94 284 PHE A CA 1
ATOM 2317 C C . PHE A 1 284 ? -13.591 12.803 33.782 1.00 87.94 284 PHE A C 1
ATOM 2319 O O . PHE A 1 284 ? -14.557 13.519 34.043 1.00 87.94 284 PHE A O 1
ATOM 2326 N N . GLU A 1 285 ? -13.062 11.993 34.708 1.00 88.69 285 GLU A N 1
ATOM 2327 C CA . GLU A 1 285 ? -13.603 11.878 36.078 1.00 88.69 285 GLU A CA 1
ATOM 2328 C C . GLU A 1 285 ? -13.553 13.205 36.854 1.00 88.69 285 GLU A C 1
ATOM 2330 O O . GLU A 1 285 ? -14.486 13.530 37.584 1.00 88.69 285 GLU A O 1
ATOM 2335 N N . LYS A 1 286 ? -12.485 14.004 36.718 1.00 86.94 286 LYS A N 1
ATOM 2336 C CA . LYS A 1 286 ? -12.390 15.310 37.399 1.00 86.94 286 LYS A CA 1
ATOM 2337 C C . LYS A 1 286 ? -13.408 16.325 36.877 1.00 86.94 286 LYS A C 1
ATOM 2339 O O . LYS A 1 286 ? -13.842 17.182 37.648 1.00 86.94 286 LYS A O 1
ATOM 2344 N N . LEU A 1 287 ? -13.734 16.268 35.587 1.00 85.69 287 LEU A N 1
ATOM 2345 C CA . LEU A 1 287 ? -14.689 17.174 34.948 1.00 85.69 287 LEU A CA 1
ATOM 2346 C C . LEU A 1 287 ? -16.140 16.752 35.135 1.00 85.69 287 LEU A C 1
ATOM 2348 O O . LEU A 1 287 ? -17.046 17.585 35.021 1.00 85.69 287 LEU A O 1
ATOM 2352 N N . ASN A 1 288 ? -16.353 15.471 35.412 1.00 89.00 288 ASN A N 1
ATOM 2353 C CA . ASN A 1 288 ? -17.663 14.955 35.716 1.00 89.00 288 ASN A CA 1
ATOM 2354 C C . ASN A 1 288 ? -18.200 15.610 36.995 1.00 89.00 288 ASN A C 1
ATOM 2356 O O . ASN A 1 288 ? -17.687 15.429 38.099 1.00 89.00 288 ASN A O 1
ATOM 2360 N N . SER A 1 289 ? -19.256 16.397 36.827 1.00 87.00 289 SER A N 1
ATOM 2361 C CA . SER A 1 289 ? -19.962 17.066 37.924 1.00 87.00 289 SER A CA 1
ATOM 2362 C C . SER A 1 289 ? -21.422 16.626 38.042 1.00 87.00 289 SER A C 1
ATOM 2364 O O . SER A 1 289 ? -22.166 17.171 38.861 1.00 87.00 289 SER A O 1
ATOM 2366 N N . THR A 1 290 ? -21.840 15.661 37.218 1.00 85.62 290 THR A N 1
ATOM 2367 C CA . THR A 1 290 ? -23.248 15.281 37.038 1.00 85.62 290 THR A CA 1
ATOM 2368 C C . THR A 1 290 ? -23.558 13.862 37.491 1.00 85.62 290 THR A C 1
ATOM 2370 O O . THR A 1 290 ? -24.649 13.644 38.019 1.00 85.62 290 THR A O 1
ATOM 2373 N N . THR A 1 291 ? -22.625 12.918 37.351 1.00 84.25 291 THR A N 1
ATOM 2374 C CA . THR A 1 291 ? -22.760 11.556 37.891 1.00 84.25 291 THR A CA 1
ATOM 2375 C C . THR A 1 291 ? -21.728 11.303 38.990 1.00 84.25 291 THR A C 1
ATOM 2377 O O . THR A 1 291 ? -20.759 12.046 39.134 1.00 84.25 291 THR A O 1
ATOM 2380 N N . ASP A 1 292 ? -21.943 10.262 39.799 1.00 85.00 292 ASP A N 1
ATOM 2381 C CA . ASP A 1 292 ? -21.006 9.901 40.873 1.00 85.00 292 ASP A CA 1
ATOM 2382 C C . ASP A 1 292 ? -19.682 9.329 40.325 1.00 85.00 292 ASP A C 1
ATOM 2384 O O . ASP A 1 292 ? -18.664 9.358 41.018 1.00 85.00 292 ASP A O 1
ATOM 2388 N N . SER A 1 293 ? -19.701 8.790 39.101 1.00 88.56 293 SER A N 1
ATOM 2389 C CA . SER A 1 293 ? -18.534 8.279 38.379 1.00 88.56 293 SER A CA 1
ATOM 2390 C C . SER A 1 293 ? -18.818 8.208 36.879 1.00 88.56 293 SER A C 1
ATOM 2392 O O . SER A 1 293 ? -19.959 7.986 36.469 1.00 88.56 293 SER A O 1
ATOM 2394 N N . ILE A 1 294 ? -17.779 8.317 36.046 1.00 88.25 294 ILE A N 1
ATOM 2395 C CA . ILE A 1 294 ? -17.897 8.046 34.602 1.00 88.25 294 ILE A CA 1
ATOM 2396 C C . ILE A 1 294 ? -18.159 6.561 34.292 1.00 88.25 294 ILE A C 1
ATOM 2398 O O . ILE A 1 294 ? -18.484 6.240 33.156 1.00 88.25 294 ILE A O 1
ATOM 2402 N N . TYR A 1 295 ? -18.048 5.654 35.270 1.00 87.44 295 TYR A N 1
ATOM 2403 C CA . TYR A 1 295 ? -18.349 4.219 35.125 1.00 87.44 295 TYR A CA 1
ATOM 2404 C C . TYR A 1 295 ? -19.738 3.821 35.655 1.00 87.44 295 TYR A C 1
ATOM 2406 O O . TYR A 1 295 ? -20.171 2.689 35.446 1.00 87.44 295 TYR A O 1
ATOM 2414 N N . ASP A 1 296 ? -20.427 4.715 36.369 1.00 86.69 296 ASP A N 1
ATOM 2415 C CA . ASP A 1 296 ? -21.772 4.486 36.906 1.00 86.69 296 ASP A CA 1
ATOM 2416 C C . ASP A 1 296 ? -22.641 5.717 36.634 1.00 86.69 296 ASP A C 1
ATOM 2418 O O . ASP A 1 296 ? -22.580 6.734 37.331 1.00 86.69 296 ASP A O 1
ATOM 2422 N N . LEU A 1 297 ? -23.444 5.620 35.576 1.00 87.69 297 LEU A N 1
ATOM 2423 C CA . LEU A 1 297 ? -24.293 6.708 35.098 1.00 87.69 297 LEU A CA 1
ATOM 2424 C C . LEU A 1 297 ? -25.590 6.863 35.916 1.00 87.69 297 LEU A C 1
ATOM 2426 O O . LEU A 1 297 ? -26.347 7.818 35.701 1.00 87.69 297 LEU A O 1
ATOM 2430 N N . GLY A 1 298 ? -25.842 5.968 36.881 1.00 86.31 298 GLY A N 1
ATOM 2431 C CA . GLY A 1 298 ? -27.062 5.953 37.682 1.00 86.31 298 GLY A CA 1
ATOM 2432 C C . GLY A 1 298 ? -28.310 5.727 36.826 1.00 86.31 298 GLY A C 1
ATOM 2433 O O . GLY A 1 298 ? -28.445 4.695 36.176 1.00 86.31 298 GLY A O 1
ATOM 2434 N N . ASP A 1 299 ? -29.235 6.693 36.844 1.00 86.94 299 ASP A N 1
ATOM 2435 C CA . ASP A 1 299 ? -30.462 6.662 36.030 1.00 86.94 299 ASP A CA 1
ATOM 2436 C C . ASP A 1 299 ? -30.265 7.254 34.614 1.00 86.94 299 ASP A C 1
ATOM 2438 O O . ASP A 1 299 ? -31.203 7.242 33.814 1.00 86.94 299 ASP A O 1
ATOM 2442 N N . ASN A 1 300 ? -29.086 7.808 34.299 1.00 88.94 300 ASN A N 1
ATOM 2443 C CA . ASN A 1 300 ? -28.794 8.373 32.978 1.00 88.94 300 ASN A CA 1
ATOM 2444 C C . ASN A 1 300 ? -28.288 7.285 32.019 1.00 88.94 300 ASN A C 1
ATOM 2446 O O . ASN A 1 300 ? -27.574 6.376 32.431 1.00 88.94 300 ASN A O 1
ATOM 2450 N N . GLU A 1 301 ? -28.603 7.410 30.727 1.00 89.25 301 GLU A N 1
ATOM 2451 C CA . GLU A 1 301 ? -28.063 6.507 29.693 1.00 89.25 301 GLU A CA 1
ATOM 2452 C C . GLU A 1 301 ? -26.692 6.958 29.172 1.00 89.25 301 GLU A C 1
ATOM 2454 O O . GLU A 1 301 ? -25.915 6.134 28.693 1.00 89.25 301 GLU A O 1
ATOM 2459 N N . VAL A 1 302 ? -26.394 8.259 29.261 1.00 93.81 302 VAL A N 1
ATOM 2460 C CA . VAL A 1 302 ? -25.159 8.862 28.754 1.00 93.81 302 VAL A CA 1
ATOM 2461 C C . VAL A 1 302 ? -24.702 10.017 29.651 1.00 93.81 302 VAL A C 1
ATOM 2463 O O . VAL A 1 302 ? -25.520 10.690 30.277 1.00 93.81 302 VAL A O 1
ATOM 2466 N N . LEU A 1 303 ? -23.397 10.259 29.677 1.00 94.88 303 LEU A N 1
ATOM 2467 C CA . LEU A 1 303 ? -22.726 11.469 30.131 1.00 94.88 303 LEU A CA 1
ATOM 2468 C C . LEU A 1 303 ? -21.847 11.974 28.982 1.00 94.88 303 LEU A C 1
ATOM 2470 O O . LEU A 1 303 ? -20.977 11.252 28.507 1.00 94.88 303 LEU A O 1
ATOM 2474 N N . ILE A 1 304 ? -22.049 13.213 28.551 1.00 95.50 304 ILE A N 1
ATOM 2475 C CA . ILE A 1 304 ? -21.284 13.862 27.484 1.00 95.50 304 ILE A CA 1
ATOM 2476 C C . ILE A 1 304 ? -20.667 15.130 28.062 1.00 95.50 304 ILE A C 1
ATOM 2478 O O . ILE A 1 304 ? -21.368 15.917 28.695 1.00 95.50 304 ILE A O 1
ATOM 2482 N N . ILE A 1 305 ? -19.374 15.347 27.844 1.00 94.06 305 ILE A N 1
ATOM 2483 C CA . ILE A 1 305 ? -18.704 16.595 28.217 1.00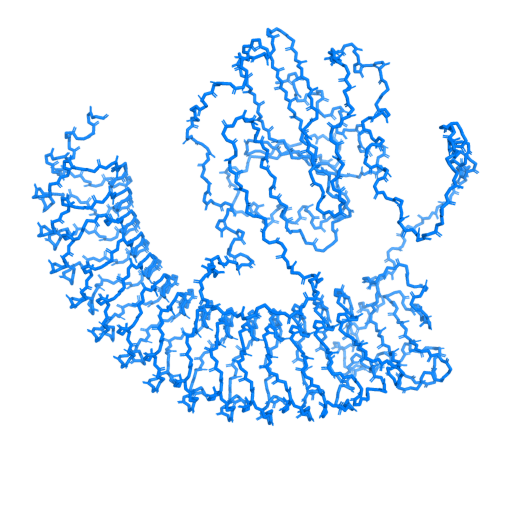 94.06 305 ILE A CA 1
ATOM 2484 C C . ILE A 1 305 ? -18.236 17.301 26.951 1.00 94.06 305 ILE A C 1
ATOM 2486 O O . ILE A 1 305 ? -17.521 16.710 26.140 1.00 94.06 305 ILE A O 1
ATOM 2490 N N . LEU A 1 306 ? -18.650 18.558 26.792 1.00 93.44 306 LEU A N 1
ATOM 2491 C CA . LEU A 1 306 ? -18.265 19.411 25.670 1.00 93.44 306 LEU A CA 1
ATOM 2492 C C . LEU A 1 306 ? -16.956 20.170 25.954 1.00 93.44 306 LEU A C 1
ATOM 2494 O O . LEU A 1 306 ? -16.532 20.293 27.105 1.00 93.44 306 LEU A O 1
ATOM 2498 N N . LYS A 1 307 ? -16.334 20.732 24.913 1.00 89.38 307 LYS A N 1
ATOM 2499 C CA . LYS A 1 307 ? -15.102 21.544 24.994 1.00 89.38 307 LYS A CA 1
ATOM 2500 C C . LYS A 1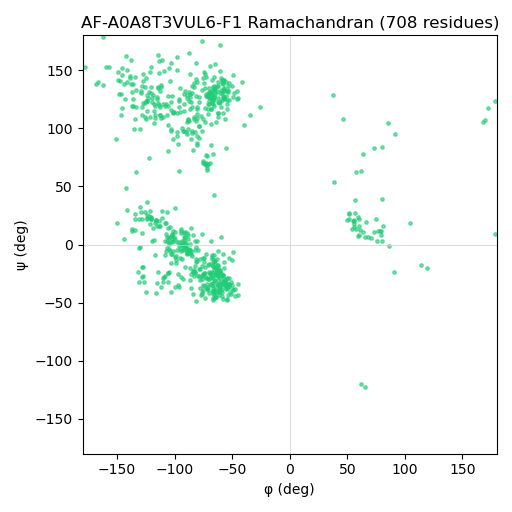 307 ? -15.182 22.733 25.948 1.00 89.38 307 LYS A C 1
ATOM 2502 O O . LYS A 1 307 ? -14.170 23.127 26.516 1.00 89.38 307 LYS A O 1
ATOM 2507 N N . ASP A 1 308 ? -16.369 23.304 26.136 1.00 86.88 308 ASP A N 1
ATOM 2508 C CA . ASP A 1 308 ? -16.599 24.415 27.067 1.00 86.88 308 ASP A CA 1
ATOM 2509 C C . ASP A 1 308 ? -16.789 23.962 28.532 1.00 86.88 308 ASP A C 1
ATOM 2511 O O . ASP A 1 308 ? -17.040 24.787 29.412 1.00 86.88 308 ASP A O 1
ATOM 2515 N N . GLY A 1 309 ? -16.671 22.656 28.799 1.00 87.62 309 GLY A N 1
ATOM 2516 C CA . GLY A 1 309 ? -16.857 22.036 30.109 1.00 87.62 309 GLY A CA 1
ATOM 2517 C C . GLY A 1 309 ? -18.308 21.670 30.435 1.00 87.62 309 GLY A C 1
ATOM 2518 O O . GLY A 1 309 ? -18.573 21.105 31.503 1.00 87.62 309 GLY A O 1
ATOM 2519 N N . THR A 1 310 ? -19.265 21.948 29.545 1.00 92.31 310 THR A N 1
ATOM 2520 C CA . THR A 1 310 ? -20.675 21.602 29.759 1.00 92.31 310 THR A CA 1
ATOM 2521 C C . THR A 1 310 ? -20.851 20.089 29.861 1.00 92.31 310 THR A C 1
ATOM 2523 O O . THR A 1 310 ? -20.447 19.347 28.972 1.00 92.31 310 THR A O 1
ATOM 2526 N N . ASN A 1 311 ? -21.477 19.634 30.950 1.00 94.38 311 ASN A N 1
ATOM 2527 C CA . ASN A 1 311 ? -21.856 18.239 31.173 1.00 94.38 311 ASN A CA 1
ATOM 2528 C C . ASN A 1 311 ? -23.327 18.036 30.764 1.00 94.38 311 ASN A C 1
ATOM 2530 O O . ASN A 1 311 ? -24.215 18.717 31.282 1.00 94.38 311 ASN A O 1
ATOM 2534 N N . LEU A 1 312 ? -23.590 17.084 29.876 1.00 95.44 312 LEU A N 1
ATOM 2535 C CA . LEU A 1 312 ? -24.914 16.729 29.369 1.00 95.44 312 LEU A CA 1
ATOM 2536 C C . LEU A 1 312 ? -25.220 15.262 29.673 1.00 95.44 312 LEU A C 1
ATOM 2538 O O . LEU A 1 312 ? -24.323 14.426 29.667 1.00 95.44 312 LEU A O 1
ATOM 2542 N N . THR A 1 313 ? -26.496 14.937 29.882 1.00 95.06 313 THR A N 1
ATOM 2543 C CA . THR A 1 313 ? -26.952 13.554 30.122 1.00 95.06 313 THR A CA 1
ATOM 2544 C C . THR A 1 313 ? -27.937 13.0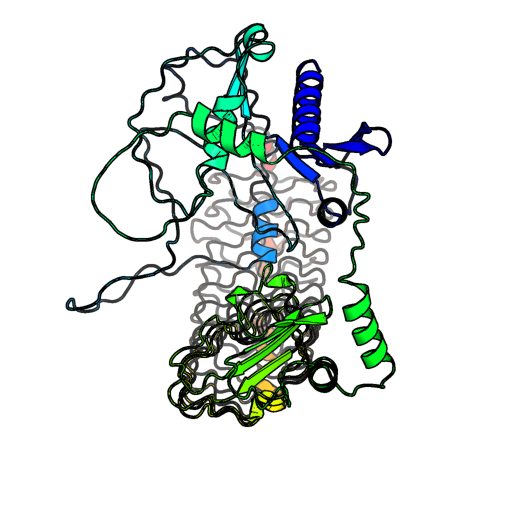32 29.069 1.00 95.06 313 THR A C 1
ATOM 2546 O O . THR A 1 313 ? -28.615 12.028 29.277 1.00 95.06 313 THR A O 1
ATOM 2549 N N . SER A 1 314 ? -28.042 13.726 27.930 1.00 93.81 314 SER A N 1
ATOM 2550 C CA . SER A 1 314 ? -28.821 13.299 26.762 1.00 93.81 314 SER A CA 1
ATOM 2551 C C . SER A 1 314 ? -28.181 13.818 25.476 1.00 93.81 314 SER A C 1
ATOM 2553 O O . SER A 1 314 ? -27.736 14.968 25.432 1.00 93.81 314 SER A O 1
ATOM 2555 N N . TRP A 1 315 ? -28.197 12.983 24.435 1.00 93.06 315 TRP A N 1
ATOM 2556 C CA . TRP A 1 315 ? -27.779 13.332 23.075 1.00 93.06 315 TRP A CA 1
ATOM 2557 C C . TRP A 1 315 ? -28.603 14.482 22.479 1.00 93.06 315 TRP A C 1
ATOM 2559 O O . TRP A 1 315 ? -28.044 15.308 21.768 1.00 93.06 315 TRP A O 1
ATOM 2569 N N . ASP A 1 316 ? -29.885 14.608 22.840 1.00 94.56 316 ASP A N 1
ATOM 2570 C CA . ASP A 1 316 ? -30.780 15.665 22.331 1.00 94.56 316 ASP A CA 1
ATOM 2571 C C . ASP A 1 316 ? -30.319 17.083 22.706 1.00 94.56 316 ASP A C 1
ATOM 2573 O O . ASP A 1 316 ? -30.749 18.069 22.112 1.00 94.56 316 ASP A O 1
ATOM 2577 N N . ASN A 1 317 ? -29.459 17.195 23.723 1.00 93.50 317 ASN A N 1
ATOM 2578 C CA . ASN A 1 317 ? -28.933 18.471 24.197 1.00 93.50 317 ASN A CA 1
ATOM 2579 C C . ASN A 1 317 ? -27.594 18.847 23.543 1.00 93.50 317 ASN A C 1
ATOM 2581 O O . ASN A 1 317 ? -27.034 19.893 23.873 1.00 93.50 317 ASN A O 1
ATOM 2585 N N . VAL A 1 318 ? -27.059 18.009 22.652 1.00 92.62 318 VAL A N 1
ATOM 2586 C CA . VAL A 1 318 ? -25.832 18.299 21.909 1.00 92.62 318 VAL A CA 1
ATOM 2587 C C . VAL A 1 318 ? -26.183 19.166 20.703 1.00 92.62 318 VAL A C 1
ATOM 2589 O O . VAL A 1 318 ? -26.789 18.697 19.746 1.00 92.62 318 VAL A O 1
ATOM 2592 N N . SER A 1 319 ? -25.777 20.435 20.725 1.00 90.31 319 SER A N 1
ATOM 2593 C CA . SER A 1 319 ? -25.972 21.350 19.591 1.00 90.31 319 SER A CA 1
ATOM 2594 C C . SER A 1 319 ? -24.969 21.132 18.458 1.00 90.31 319 SER A C 1
ATOM 2596 O O . SER A 1 319 ? -25.284 21.397 17.303 1.00 90.31 319 SER A O 1
ATOM 2598 N N . ASN A 1 320 ? -23.757 20.682 18.790 1.00 88.94 320 ASN A N 1
ATOM 2599 C CA . ASN A 1 320 ? -22.683 20.414 17.842 1.00 88.94 320 ASN A CA 1
ATOM 2600 C C . ASN A 1 320 ? -21.858 19.214 18.320 1.00 88.94 320 ASN A C 1
ATOM 2602 O O . ASN A 1 320 ? -21.228 19.252 19.377 1.00 88.94 320 ASN A O 1
ATOM 2606 N N . GLN A 1 321 ? -21.846 18.145 17.528 1.00 88.56 321 GLN A N 1
ATOM 2607 C CA . GLN A 1 321 ? -21.134 16.913 17.866 1.00 88.56 321 GLN A CA 1
ATOM 2608 C C . GLN A 1 321 ? -19.604 17.070 17.838 1.00 88.56 321 GLN A C 1
ATOM 2610 O O . GLN A 1 321 ? -18.900 16.358 18.550 1.00 88.56 321 GLN A O 1
ATOM 2615 N N . HIS A 1 322 ? -19.078 18.042 17.082 1.00 86.75 322 HIS A N 1
ATOM 2616 C CA . HIS A 1 322 ? -17.641 18.331 17.032 1.00 86.75 322 HIS A CA 1
ATOM 2617 C C . HIS A 1 322 ? -17.117 19.013 18.300 1.00 86.75 322 HIS A C 1
ATOM 2619 O O . HIS A 1 322 ? -15.907 19.158 18.457 1.00 86.75 322 HIS A O 1
ATOM 2625 N N . ASP A 1 323 ? -18.001 19.408 19.215 1.00 90.94 323 ASP A N 1
ATOM 2626 C CA . ASP A 1 323 ? -17.615 19.937 20.521 1.00 90.94 323 ASP A CA 1
ATOM 2627 C C . ASP A 1 323 ? -17.561 18.854 21.598 1.00 90.94 323 ASP A C 1
ATOM 2629 O O . ASP A 1 323 ? -17.148 19.142 22.718 1.00 90.94 323 ASP A O 1
ATOM 2633 N N . ILE A 1 324 ? -17.942 17.611 21.286 1.00 93.81 324 ILE A N 1
ATOM 2634 C CA . ILE A 1 324 ? -17.881 16.510 22.243 1.00 93.81 324 ILE A CA 1
ATOM 2635 C C . ILE A 1 324 ? -16.424 16.129 22.503 1.00 93.81 324 ILE A C 1
ATOM 2637 O O . ILE A 1 324 ? -15.698 15.731 21.593 1.00 93.81 324 ILE A O 1
ATOM 2641 N N . LEU A 1 325 ? -16.023 16.223 23.770 1.00 91.69 325 LEU A N 1
ATOM 2642 C CA . LEU A 1 325 ? -14.673 15.930 24.238 1.00 91.69 325 LEU A CA 1
ATOM 2643 C C . LEU A 1 325 ? -14.597 14.559 24.927 1.00 91.69 325 LEU A C 1
ATOM 2645 O O . LEU A 1 325 ? -13.657 13.802 24.685 1.00 91.69 325 LEU A O 1
ATOM 2649 N N . TYR A 1 326 ? -15.601 14.216 25.742 1.00 92.75 326 TYR A N 1
ATOM 2650 C CA . TYR A 1 326 ? -15.683 12.938 26.460 1.00 92.75 326 TYR A CA 1
ATOM 2651 C C . TYR A 1 326 ? -17.098 12.366 26.437 1.00 92.75 326 TYR A C 1
ATOM 2653 O O . TYR A 1 326 ? -18.073 13.117 26.527 1.00 92.75 326 TYR A O 1
ATOM 2661 N N . ILE A 1 327 ? -17.207 11.038 26.369 1.00 93.50 327 ILE A N 1
ATOM 2662 C CA . ILE A 1 327 ? -18.487 10.318 26.416 1.00 93.50 327 ILE A CA 1
ATOM 2663 C C . ILE A 1 327 ? -18.387 9.146 27.383 1.00 93.50 327 ILE A C 1
ATOM 2665 O O . ILE A 1 327 ? -17.475 8.331 27.269 1.00 93.50 327 ILE A O 1
ATOM 2669 N N . SER A 1 328 ? -19.374 8.992 28.259 1.00 92.88 328 SER A N 1
ATOM 2670 C CA . SER A 1 328 ? -19.676 7.718 28.898 1.00 92.88 328 SER A CA 1
ATOM 2671 C C . SER A 1 328 ? -21.096 7.284 28.550 1.00 92.88 328 SER A C 1
ATOM 2673 O O . SER A 1 328 ? -22.014 8.076 28.722 1.00 92.88 328 SER A O 1
ATOM 2675 N N . GLU A 1 329 ? -21.299 6.074 28.025 1.00 92.44 329 GLU A N 1
ATOM 2676 C CA . GLU A 1 329 ? -22.623 5.588 27.588 1.00 92.44 329 GLU A CA 1
ATOM 2677 C C . GLU A 1 329 ? -22.853 4.127 28.016 1.00 92.44 329 GLU A C 1
ATOM 2679 O O . GLU A 1 329 ? -21.951 3.291 27.917 1.00 92.44 329 GLU A O 1
ATOM 2684 N N . ASP A 1 330 ? -24.066 3.808 28.487 1.00 90.19 330 ASP A N 1
ATOM 2685 C CA . ASP A 1 330 ? -24.471 2.438 28.836 1.00 90.19 330 ASP A CA 1
ATOM 2686 C C . ASP A 1 330 ? -25.137 1.718 27.655 1.00 90.19 330 ASP A C 1
ATOM 2688 O O . ASP A 1 330 ? -26.242 2.047 27.211 1.00 90.19 330 ASP A O 1
ATOM 2692 N N . PHE A 1 331 ? -24.488 0.659 27.173 1.00 89.50 331 PHE A N 1
ATOM 2693 C CA . PHE A 1 331 ? -24.972 -0.187 26.085 1.00 89.50 331 PHE A CA 1
ATOM 2694 C C . PHE A 1 331 ? -25.598 -1.512 26.534 1.00 89.50 331 PHE A C 1
ATOM 2696 O O . PHE A 1 331 ? -25.956 -2.329 25.679 1.00 89.50 331 PHE A O 1
ATOM 2703 N N . SER A 1 332 ? -25.868 -1.706 27.830 1.00 87.00 332 SER A N 1
ATOM 2704 C CA . SER A 1 332 ? -26.499 -2.923 28.386 1.00 87.00 332 SER A CA 1
ATOM 2705 C C . SER A 1 332 ? -27.789 -3.339 27.664 1.00 87.00 332 SER A C 1
ATOM 2707 O O . SER A 1 332 ? -28.115 -4.531 27.547 1.00 87.00 332 SER A O 1
ATOM 2709 N N . ASN A 1 333 ? -28.535 -2.355 27.154 1.00 85.38 333 ASN A N 1
ATOM 2710 C CA . ASN A 1 333 ? -29.811 -2.549 26.466 1.00 85.38 333 ASN A CA 1
ATOM 2711 C C . ASN A 1 333 ? -29.720 -2.470 24.933 1.00 85.38 333 ASN A C 1
ATOM 2713 O O . ASN A 1 333 ? -30.714 -2.753 24.256 1.00 85.38 333 ASN A O 1
ATOM 2717 N N . ARG A 1 334 ? -28.554 -2.134 24.371 1.00 85.94 334 ARG A N 1
ATOM 2718 C CA . ARG A 1 334 ? -28.359 -2.001 22.924 1.00 85.94 334 ARG A CA 1
ATOM 2719 C C . ARG A 1 334 ? -28.143 -3.362 22.258 1.00 85.94 334 ARG A C 1
ATOM 2721 O O . ARG A 1 334 ? -27.771 -4.356 22.886 1.00 85.94 334 ARG A O 1
ATOM 2728 N N . LYS A 1 335 ? -28.440 -3.412 20.959 1.00 81.56 335 LYS A N 1
ATOM 2729 C CA . LYS A 1 335 ? -28.224 -4.590 20.100 1.00 81.56 335 LYS A CA 1
ATOM 2730 C C . LYS A 1 335 ? -27.181 -4.353 19.006 1.00 81.56 335 LYS A C 1
ATOM 2732 O O . LYS A 1 335 ? -26.604 -5.324 18.538 1.00 81.56 335 LYS A O 1
ATOM 2737 N N . ALA A 1 336 ? -26.953 -3.099 18.627 1.00 83.31 336 ALA A N 1
ATOM 2738 C CA . ALA A 1 336 ? -25.980 -2.685 17.623 1.00 83.31 336 ALA A CA 1
ATOM 2739 C C . ALA A 1 336 ? -25.393 -1.327 18.027 1.00 83.31 336 ALA A C 1
ATOM 2741 O O . ALA A 1 336 ? -26.108 -0.517 18.631 1.00 83.31 336 ALA A O 1
ATOM 2742 N N . ILE A 1 337 ? -24.110 -1.118 17.723 1.00 90.75 337 ILE A N 1
ATOM 2743 C CA . ILE A 1 337 ? -23.369 0.128 17.999 1.00 90.75 337 ILE A CA 1
ATOM 2744 C C . ILE A 1 337 ? -22.487 0.565 16.816 1.00 90.75 337 ILE A C 1
ATOM 2746 O O . ILE A 1 337 ? -21.636 1.440 16.961 1.00 90.75 337 ILE A O 1
ATOM 2750 N N . THR A 1 338 ? -22.709 -0.033 15.647 1.00 92.94 338 THR A N 1
ATOM 2751 C CA . THR A 1 338 ? -22.106 0.330 14.362 1.00 92.94 338 THR A CA 1
ATOM 2752 C C . THR A 1 338 ? -22.160 1.843 14.141 1.00 92.94 338 THR A C 1
ATOM 2754 O O . THR A 1 338 ? -23.210 2.457 14.349 1.00 92.94 338 THR A O 1
ATOM 2757 N N . ARG A 1 339 ? -21.031 2.446 13.745 1.00 94.38 339 ARG A N 1
ATOM 2758 C CA . ARG A 1 339 ? -20.886 3.883 13.424 1.00 94.38 339 ARG A CA 1
ATOM 2759 C C . ARG A 1 339 ? -21.272 4.871 14.540 1.00 94.38 339 ARG A C 1
ATOM 2761 O O . ARG A 1 339 ? -21.411 6.062 14.278 1.00 94.38 339 ARG A O 1
ATOM 2768 N N . LYS A 1 340 ? -21.441 4.422 15.791 1.00 93.19 340 LYS A N 1
ATOM 2769 C CA . LYS A 1 340 ? -22.047 5.228 16.870 1.00 93.19 340 LYS A CA 1
ATOM 2770 C C . LYS A 1 340 ? -21.307 6.536 17.194 1.00 93.19 340 LYS A C 1
ATOM 2772 O O . LYS A 1 340 ? -21.970 7.511 17.541 1.00 93.19 340 LYS A O 1
ATOM 2777 N N . TYR A 1 341 ? -19.981 6.569 17.093 1.00 94.25 341 TYR A N 1
ATOM 2778 C CA . TYR A 1 341 ? -19.158 7.752 17.376 1.00 94.25 341 TYR A CA 1
ATOM 2779 C C . TYR A 1 341 ? -18.410 8.258 16.139 1.00 94.25 341 TYR A C 1
ATOM 2781 O O . TYR A 1 341 ? -17.414 8.964 16.266 1.00 94.25 341 TYR A O 1
ATOM 2789 N N . ARG A 1 342 ? -18.875 7.908 14.936 1.00 93.44 342 ARG A N 1
ATOM 2790 C CA . ARG A 1 342 ? -18.222 8.288 13.683 1.00 93.44 342 ARG A CA 1
ATOM 2791 C C . ARG A 1 342 ? -18.090 9.818 13.564 1.00 93.44 342 ARG A C 1
ATOM 2793 O O . ARG A 1 342 ? -19.043 10.550 13.816 1.00 93.44 342 ARG A O 1
ATOM 2800 N N . TYR A 1 343 ? -16.909 10.289 13.170 1.00 91.50 343 TYR A N 1
ATOM 2801 C CA . TYR A 1 343 ? -16.537 11.693 12.949 1.00 91.50 343 TYR A CA 1
ATOM 2802 C C . TYR A 1 343 ? -16.674 12.626 14.159 1.00 91.50 343 TYR A C 1
ATOM 2804 O O . TYR A 1 343 ? -16.738 13.849 13.999 1.00 91.50 343 TYR A O 1
ATOM 2812 N N . LEU A 1 344 ? -16.632 12.092 15.384 1.00 92.81 344 LEU A N 1
ATOM 2813 C CA . LEU A 1 344 ? -16.457 12.913 16.583 1.00 92.81 344 LEU A CA 1
ATOM 2814 C C . LEU A 1 344 ? -14.994 13.368 16.694 1.00 92.81 344 LEU A C 1
ATOM 2816 O O . LEU A 1 344 ? -14.228 12.909 17.536 1.00 92.81 344 LEU A O 1
ATOM 2820 N N . THR A 1 345 ? -14.595 14.287 15.814 1.00 91.44 345 THR A N 1
ATOM 2821 C CA . THR A 1 345 ? -13.202 14.719 15.583 1.00 91.44 345 THR A CA 1
ATOM 2822 C C . THR A 1 345 ? -12.482 15.255 16.819 1.00 91.44 345 THR A C 1
ATOM 2824 O O . THR A 1 345 ? -11.253 15.282 16.844 1.00 91.44 345 THR A O 1
ATOM 2827 N N . SER A 1 346 ? -13.223 15.670 17.848 1.00 91.12 346 SER A N 1
ATOM 2828 C CA . SER A 1 346 ? -12.673 16.207 19.099 1.00 91.12 346 SER A CA 1
ATOM 2829 C C . SER A 1 346 ? -12.746 15.244 20.279 1.00 91.12 346 SER A C 1
ATOM 2831 O O . SER A 1 346 ? -12.218 15.560 21.343 1.00 91.12 346 SER A O 1
ATOM 2833 N N . LEU A 1 347 ? -13.353 14.069 20.098 1.00 92.94 347 LEU A N 1
ATOM 2834 C CA . LEU A 1 347 ? -13.461 13.053 21.136 1.00 92.94 347 LEU A CA 1
ATOM 2835 C C . LEU A 1 347 ? -12.059 12.602 21.562 1.00 92.94 347 LEU A C 1
ATOM 2837 O O . LEU A 1 347 ? -11.297 12.114 20.733 1.00 92.94 347 LEU A O 1
ATOM 2841 N N . LYS A 1 348 ? -11.729 12.750 22.849 1.00 90.06 348 LYS A N 1
ATOM 2842 C CA . LYS A 1 348 ? -10.427 12.355 23.418 1.00 90.06 348 LYS A CA 1
ATOM 2843 C C . LYS A 1 348 ? -10.460 10.975 24.065 1.00 90.06 348 LYS A C 1
ATOM 2845 O O . LYS A 1 348 ? -9.466 10.260 23.999 1.00 90.06 348 LYS A O 1
ATOM 2850 N N . ALA A 1 349 ? -11.576 10.626 24.708 1.00 88.50 349 ALA A N 1
ATOM 2851 C CA . ALA A 1 349 ? -11.758 9.357 25.409 1.00 88.50 349 ALA A CA 1
ATOM 2852 C C . ALA A 1 349 ? -13.244 8.996 25.550 1.00 88.50 349 ALA A C 1
ATOM 2854 O O . ALA A 1 349 ? -14.109 9.877 25.633 1.00 88.50 349 ALA A O 1
ATOM 2855 N N . THR A 1 350 ? -13.535 7.695 25.635 1.00 89.19 350 THR A N 1
ATOM 2856 C CA . THR A 1 350 ? -14.876 7.198 25.954 1.00 89.19 350 THR A CA 1
ATOM 2857 C C . THR A 1 350 ? -14.855 6.080 26.991 1.00 89.19 350 THR A C 1
ATOM 2859 O O . THR A 1 350 ? -13.973 5.231 26.978 1.00 89.19 350 THR A O 1
ATOM 2862 N N . VAL A 1 351 ? -15.863 6.054 27.864 1.00 86.44 351 VAL A N 1
ATOM 2863 C CA . VAL A 1 351 ? -16.161 4.920 28.744 1.00 86.44 351 VAL A CA 1
ATOM 2864 C C . VAL A 1 351 ? -17.472 4.299 28.298 1.00 86.44 351 VAL A C 1
ATOM 2866 O O . VAL A 1 351 ? -18.542 4.858 28.499 1.00 86.44 351 VAL A O 1
ATOM 2869 N N . VAL A 1 352 ? -17.426 3.112 27.716 1.00 84.31 352 VAL A N 1
ATOM 2870 C CA . VAL A 1 352 ? -18.663 2.393 27.406 1.00 84.31 352 VAL A CA 1
ATOM 2871 C C . VAL A 1 352 ? -18.857 1.294 28.423 1.00 84.31 352 VAL A C 1
ATOM 2873 O O . VAL A 1 352 ? -18.016 0.403 28.561 1.00 84.31 352 VAL A O 1
ATOM 2876 N N . VAL A 1 353 ? -19.994 1.342 29.105 1.00 82.12 353 VAL A N 1
ATOM 2877 C CA . VAL A 1 353 ? -20.394 0.316 30.062 1.00 82.12 353 VAL A CA 1
ATOM 2878 C C . VAL A 1 353 ? -21.447 -0.594 29.448 1.00 82.12 353 VAL A C 1
ATOM 2880 O O . VAL A 1 353 ? -22.141 -0.243 28.495 1.00 82.12 353 VAL A O 1
ATOM 2883 N N . GLY A 1 354 ? -21.551 -1.814 29.969 1.00 80.25 354 GLY A N 1
ATOM 2884 C CA . GLY A 1 354 ? -22.642 -2.698 29.576 1.00 80.25 354 GLY A CA 1
ATOM 2885 C C . GLY A 1 354 ? -22.513 -3.325 28.188 1.00 80.25 354 GLY A C 1
ATOM 2886 O O . GLY A 1 354 ? -23.520 -3.768 27.640 1.00 80.25 354 GLY A O 1
ATOM 2887 N N . ILE A 1 355 ? -21.314 -3.423 27.603 1.00 84.00 355 ILE A N 1
ATOM 2888 C CA . ILE A 1 355 ? -21.138 -4.250 26.401 1.00 84.00 355 ILE A CA 1
ATOM 2889 C C . ILE A 1 355 ? -21.515 -5.691 26.731 1.00 84.00 355 ILE A C 1
ATOM 2891 O O . ILE A 1 355 ? -20.941 -6.335 27.609 1.00 84.00 355 ILE A O 1
ATOM 2895 N N . THR A 1 356 ? -22.530 -6.191 26.031 1.00 84.94 356 THR A N 1
ATOM 2896 C CA . THR A 1 356 ? -23.029 -7.552 26.211 1.00 84.94 356 THR A CA 1
ATOM 2897 C C . THR A 1 356 ? -22.756 -8.375 24.967 1.00 84.94 356 THR A C 1
ATOM 2899 O O . THR A 1 356 ? -22.764 -7.850 23.859 1.00 84.94 356 THR A O 1
ATOM 2902 N N . LYS A 1 357 ? -22.737 -9.698 25.131 1.00 86.44 357 LYS A N 1
ATOM 2903 C CA . LYS A 1 357 ? -22.766 -10.699 24.051 1.00 86.44 357 LYS A CA 1
ATOM 2904 C C . LYS A 1 357 ? -23.844 -10.532 22.957 1.00 86.44 357 LYS A C 1
ATOM 2906 O O . LYS A 1 357 ? -23.926 -11.368 22.059 1.00 86.44 357 LYS A O 1
ATOM 2911 N N . LYS A 1 358 ? -24.776 -9.578 23.094 1.00 88.56 358 LYS A N 1
ATOM 2912 C CA . LYS A 1 358 ? -25.755 -9.232 22.049 1.00 88.56 358 LYS A CA 1
ATOM 2913 C C . LYS A 1 358 ? -25.140 -8.355 20.961 1.00 88.56 358 LYS 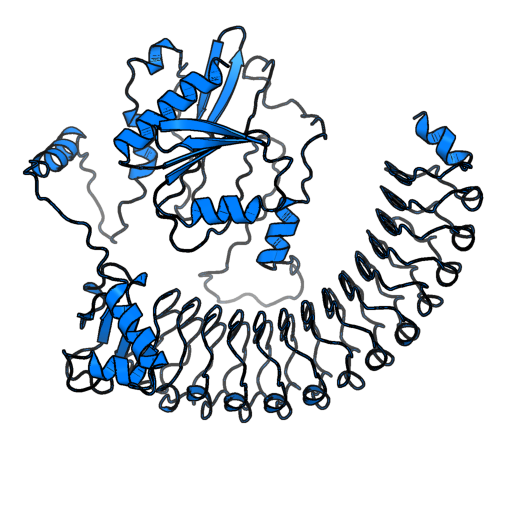A C 1
ATOM 2915 O O . LYS A 1 358 ? -25.654 -8.380 19.850 1.00 88.56 358 LYS A O 1
ATOM 2920 N N . ILE A 1 359 ? -24.114 -7.580 21.300 1.00 91.00 359 ILE A N 1
ATOM 2921 C CA . ILE A 1 359 ? -23.405 -6.712 20.368 1.00 91.00 359 ILE A CA 1
ATOM 2922 C C . ILE A 1 359 ? -22.428 -7.594 19.605 1.00 91.00 359 ILE A C 1
ATOM 2924 O O . ILE A 1 359 ? -21.555 -8.226 20.193 1.00 91.00 359 ILE A O 1
ATOM 2928 N N . LYS A 1 360 ? -22.647 -7.676 18.297 1.00 93.81 360 LYS A N 1
ATOM 2929 C CA . LYS A 1 360 ? -21.835 -8.467 17.369 1.00 93.81 360 LYS A CA 1
ATOM 2930 C C . LYS A 1 360 ? -21.138 -7.604 16.324 1.00 93.81 360 LYS A C 1
ATOM 2932 O O . LYS A 1 360 ? -20.317 -8.114 15.574 1.00 93.81 360 LYS A O 1
ATOM 2937 N N . ASP A 1 361 ? -21.495 -6.327 16.271 1.00 94.56 361 ASP A N 1
ATOM 2938 C CA . ASP A 1 361 ? -21.115 -5.399 15.219 1.00 94.56 361 ASP A CA 1
ATOM 2939 C C . ASP A 1 361 ? -20.711 -4.061 15.847 1.00 94.56 361 ASP A C 1
ATOM 2941 O O . ASP A 1 361 ? -21.497 -3.436 16.572 1.00 94.56 361 ASP A O 1
ATOM 2945 N N . MET A 1 362 ? -19.452 -3.697 15.608 1.00 94.19 362 MET A N 1
ATOM 2946 C CA . MET A 1 362 ? -18.797 -2.455 16.019 1.00 94.19 362 MET A CA 1
ATOM 2947 C C . MET A 1 362 ? -18.115 -1.773 14.824 1.00 94.19 362 MET A C 1
ATOM 2949 O O . MET A 1 362 ? -17.188 -0.983 15.006 1.00 94.19 362 MET A O 1
ATOM 2953 N N . GLU A 1 363 ? -18.554 -2.094 13.603 1.00 95.88 363 GLU A N 1
ATOM 2954 C CA . GLU A 1 363 ? -18.006 -1.528 12.372 1.00 95.88 363 GLU A CA 1
ATOM 2955 C C . GLU A 1 363 ? -18.027 0.009 12.432 1.00 95.88 363 GLU A C 1
ATOM 2957 O O . GLU A 1 363 ? -19.017 0.624 12.849 1.00 95.88 363 GLU A O 1
ATOM 2962 N N . GLU A 1 364 ? -16.896 0.621 12.071 1.00 96.31 364 GLU A N 1
ATOM 2963 C CA . GLU A 1 364 ? -16.684 2.074 12.003 1.00 96.31 364 GLU A CA 1
ATOM 2964 C C . GLU A 1 364 ? -17.066 2.857 13.276 1.00 96.31 364 GLU A C 1
ATOM 2966 O O . GLU A 1 364 ? -17.318 4.062 13.215 1.00 96.31 364 GLU A O 1
ATOM 2971 N N . MET A 1 365 ? -17.127 2.207 14.444 1.00 95.44 365 MET A N 1
ATOM 2972 C CA . MET A 1 365 ? -17.656 2.831 15.661 1.00 95.44 365 MET A CA 1
ATOM 2973 C C . MET A 1 365 ? -16.948 4.144 16.027 1.00 95.44 365 MET A C 1
ATOM 2975 O O . MET A 1 365 ? -17.635 5.072 16.444 1.00 95.44 365 MET A O 1
ATOM 2979 N N . PHE A 1 366 ? -15.628 4.240 15.841 1.00 96.31 366 PHE A N 1
ATOM 2980 C CA . PHE A 1 366 ? -14.810 5.435 16.088 1.00 96.31 366 PHE A CA 1
ATOM 2981 C C . PHE A 1 366 ? -14.212 6.034 14.807 1.00 96.31 366 PHE A C 1
ATOM 2983 O O . PHE A 1 366 ? -13.275 6.827 14.881 1.00 96.31 366 PHE A O 1
ATOM 2990 N N . HIS A 1 367 ? -14.719 5.671 13.628 1.00 96.75 367 HIS A N 1
ATOM 2991 C CA . HIS A 1 367 ? -14.127 6.129 12.374 1.00 96.75 367 HIS A CA 1
ATOM 2992 C C . HIS A 1 367 ? -14.104 7.665 12.291 1.00 96.75 367 HIS A C 1
ATOM 2994 O O . HIS A 1 367 ? -15.135 8.314 12.438 1.00 96.75 367 HIS A O 1
ATOM 3000 N N . GLY A 1 368 ? -12.934 8.254 12.045 1.00 92.31 368 GLY A N 1
ATOM 3001 C CA . GLY A 1 368 ? -12.726 9.695 11.928 1.00 92.31 368 GLY A CA 1
ATOM 3002 C C . GLY A 1 368 ? -12.672 10.451 13.259 1.00 92.31 368 GLY A C 1
ATOM 3003 O O . GLY A 1 368 ? -12.698 11.683 13.255 1.00 92.31 368 GLY A O 1
ATOM 3004 N N . CYS A 1 369 ? -12.580 9.760 14.400 1.00 94.25 369 CYS A N 1
ATOM 3005 C CA . CYS A 1 369 ? -12.296 10.379 15.698 1.00 94.25 369 CYS A CA 1
ATOM 3006 C C . CYS A 1 369 ? -10.819 10.794 15.786 1.00 94.25 369 CYS A C 1
ATOM 3008 O O . CYS A 1 369 ? -10.032 10.217 16.534 1.00 94.25 369 CYS A O 1
ATOM 3010 N N . SER A 1 370 ? -10.427 11.802 15.007 1.00 92.50 370 SER A N 1
ATOM 3011 C CA . SER A 1 370 ? -9.027 12.195 14.800 1.00 92.50 370 SER A CA 1
ATOM 3012 C C . SER A 1 370 ? -8.268 12.560 16.080 1.00 92.50 370 SER A C 1
ATOM 3014 O O . SER A 1 370 ? -7.050 12.400 16.107 1.00 92.50 370 SER A O 1
ATOM 3016 N N . SER A 1 371 ? -8.972 13.016 17.125 1.00 91.19 371 SER A N 1
ATOM 3017 C CA . SER A 1 371 ? -8.402 13.367 18.436 1.00 91.19 371 SER A CA 1
ATOM 3018 C C . SER A 1 371 ? -8.422 12.236 19.473 1.00 91.19 371 SER A C 1
ATOM 3020 O O . SER A 1 371 ? -7.983 12.469 20.598 1.00 91.19 371 SER A O 1
ATOM 3022 N N . LEU A 1 372 ? -8.931 11.043 19.144 1.00 92.50 372 LEU A N 1
ATOM 3023 C CA . LEU A 1 372 ? -8.984 9.916 20.079 1.00 92.50 372 LEU A CA 1
ATOM 3024 C C . LEU A 1 372 ? -7.562 9.409 20.330 1.00 92.50 372 LEU A C 1
ATOM 3026 O O . LEU A 1 372 ? -6.884 9.029 19.380 1.00 92.50 372 LEU A O 1
ATOM 3030 N N . VAL A 1 373 ? -7.111 9.421 21.588 1.00 85.44 373 VAL A N 1
ATOM 3031 C CA . VAL A 1 373 ? -5.710 9.104 21.947 1.00 85.44 373 VAL A CA 1
ATOM 3032 C C . VAL A 1 373 ? -5.560 7.728 22.600 1.00 85.44 373 VAL A C 1
ATOM 3034 O O . VAL A 1 373 ? -4.534 7.069 22.436 1.00 85.44 373 VAL A O 1
ATOM 3037 N N . ASP A 1 374 ? -6.579 7.312 23.347 1.00 81.75 374 ASP A N 1
ATOM 3038 C CA . ASP A 1 374 ? -6.515 6.287 24.389 1.00 81.75 374 ASP A CA 1
ATOM 3039 C C . ASP A 1 374 ? -7.820 5.464 24.384 1.00 81.75 374 ASP A C 1
ATOM 3041 O O . ASP A 1 374 ? -8.913 6.021 24.228 1.00 81.75 374 ASP A O 1
ATOM 3045 N N . LEU A 1 375 ? -7.696 4.139 24.532 1.00 85.25 375 LEU A N 1
ATOM 3046 C CA . LEU A 1 375 ? -8.793 3.160 24.553 1.00 85.25 375 LEU A CA 1
ATOM 3047 C C . LEU A 1 375 ? -9.026 2.501 25.927 1.00 85.25 375 LEU A C 1
ATOM 3049 O O . LEU A 1 375 ? -9.564 1.395 26.012 1.00 85.25 375 LEU A O 1
ATOM 3053 N N . TYR A 1 376 ? -8.611 3.133 27.017 1.00 74.44 376 TYR A N 1
ATOM 3054 C CA . TYR A 1 376 ? -8.830 2.644 28.373 1.00 74.44 376 TYR A CA 1
ATOM 3055 C C . TYR A 1 376 ? -10.332 2.453 28.656 1.00 74.44 376 TYR A C 1
ATOM 3057 O O . TYR A 1 376 ? -11.194 3.190 28.185 1.00 74.44 376 TYR A O 1
ATOM 3065 N N . GLY A 1 377 ? -10.680 1.400 29.387 1.00 75.50 377 GLY A N 1
ATOM 3066 C CA . GLY A 1 377 ? -12.053 0.945 29.591 1.00 75.50 377 GLY A CA 1
ATOM 3067 C C . GLY A 1 377 ? -12.534 -0.082 28.559 1.00 75.50 377 GLY A C 1
ATOM 3068 O O . GLY A 1 377 ? -13.418 -0.884 28.891 1.00 75.50 377 GLY A O 1
ATOM 3069 N N . LEU A 1 378 ? -11.942 -0.140 27.354 1.00 86.69 378 LEU A N 1
ATOM 3070 C CA . LEU A 1 378 ? -12.275 -1.172 26.360 1.00 86.69 378 LEU A CA 1
ATOM 3071 C C . LEU A 1 378 ? -11.873 -2.584 26.819 1.00 86.69 378 LEU A C 1
ATOM 3073 O O . LEU A 1 378 ? -12.452 -3.567 26.353 1.00 86.69 378 LEU A O 1
ATOM 3077 N N . GLU A 1 379 ? -10.961 -2.716 27.787 1.00 85.69 379 GLU A N 1
ATOM 3078 C CA . GLU A 1 379 ? -10.541 -4.009 28.341 1.00 85.69 379 GLU A CA 1
ATOM 3079 C C . GLU A 1 379 ? -11.659 -4.734 29.105 1.00 85.69 379 GLU A C 1
ATOM 3081 O O . GLU A 1 379 ? -11.550 -5.924 29.407 1.00 85.69 379 GLU A O 1
ATOM 3086 N N . THR A 1 380 ? -12.738 -4.021 29.441 1.00 82.00 380 THR A N 1
ATOM 3087 C CA . THR A 1 380 ? -13.892 -4.568 30.166 1.00 82.00 380 THR A CA 1
ATOM 3088 C C . THR A 1 380 ? -14.969 -5.152 29.248 1.00 82.00 380 THR A C 1
ATOM 3090 O O . THR A 1 380 ? -15.933 -5.752 29.733 1.00 82.00 380 THR A O 1
ATOM 3093 N N . TRP A 1 381 ? -14.828 -4.984 27.932 1.00 88.62 381 TRP A N 1
ATOM 3094 C CA . TRP A 1 381 ? -15.845 -5.362 26.957 1.00 88.62 381 TRP A CA 1
ATOM 3095 C C . TRP A 1 381 ? -15.888 -6.880 26.725 1.00 88.62 381 TRP A C 1
ATOM 3097 O O . TRP A 1 381 ? -14.869 -7.525 26.492 1.00 88.62 381 TRP A O 1
ATOM 3107 N N . ASP A 1 382 ? -17.092 -7.466 26.741 1.00 89.56 382 ASP A N 1
ATOM 3108 C CA . ASP A 1 382 ? -17.305 -8.866 26.343 1.00 89.56 382 ASP A CA 1
ATOM 3109 C C . ASP A 1 382 ? -17.371 -8.980 24.814 1.00 89.56 382 ASP A C 1
ATOM 3111 O O . ASP A 1 382 ? -18.438 -8.835 24.213 1.00 89.56 382 ASP A O 1
ATOM 3115 N N . THR A 1 383 ? -16.227 -9.261 24.189 1.00 92.88 383 THR A N 1
ATOM 3116 C CA . THR A 1 383 ? -16.082 -9.427 22.733 1.00 92.88 383 THR A CA 1
ATOM 3117 C C . THR A 1 383 ? -16.241 -10.870 22.251 1.00 92.88 383 THR A C 1
ATOM 3119 O O . THR A 1 383 ? -16.167 -11.130 21.058 1.00 92.88 383 THR A O 1
ATOM 3122 N N . SER A 1 384 ? -16.610 -11.818 23.125 1.00 93.44 384 SER A N 1
ATOM 3123 C CA . SER A 1 384 ? -16.707 -13.259 22.801 1.00 93.44 384 SER A CA 1
ATOM 3124 C C . SER A 1 384 ? -17.739 -13.641 21.724 1.00 93.44 384 SER A C 1
ATOM 3126 O O . SER A 1 384 ? -17.891 -14.817 21.366 1.00 93.44 384 SER A O 1
ATOM 3128 N N . LYS A 1 385 ? -18.539 -12.676 21.259 1.00 94.12 385 LYS A N 1
ATOM 3129 C CA . LYS A 1 385 ? -19.529 -12.813 20.179 1.00 94.12 385 LYS A CA 1
ATOM 3130 C C . LYS A 1 385 ? -19.367 -11.746 19.090 1.00 94.12 385 LYS A C 1
ATOM 3132 O O . LYS A 1 385 ? -20.262 -11.632 18.261 1.00 94.12 385 LYS A O 1
ATOM 3137 N N . LEU A 1 386 ? -18.281 -10.975 19.110 1.00 94.81 386 LEU A N 1
ATOM 3138 C CA . LEU A 1 386 ? -17.985 -9.963 18.104 1.00 94.81 386 LEU A CA 1
ATOM 3139 C C . LEU A 1 386 ? -17.728 -10.644 16.756 1.00 94.81 386 LEU A C 1
ATOM 3141 O O . LEU A 1 386 ? -16.893 -11.536 16.665 1.00 94.81 386 LEU A O 1
ATOM 3145 N N . GLU A 1 387 ? -18.477 -10.244 15.735 1.00 95.50 387 GLU A N 1
ATOM 3146 C CA . GLU A 1 387 ? -18.387 -10.774 14.368 1.00 95.50 387 GLU A CA 1
ATOM 3147 C C . GLU A 1 387 ? -17.804 -9.727 13.404 1.00 95.50 387 GLU A C 1
ATOM 3149 O O . GLU A 1 387 ? -17.159 -10.097 12.424 1.00 95.50 387 GLU A O 1
ATOM 3154 N N . LYS A 1 388 ? -18.008 -8.433 13.700 1.00 96.12 388 LYS A N 1
ATOM 3155 C CA . LYS A 1 388 ? -17.619 -7.298 12.857 1.00 96.12 388 LYS A CA 1
ATOM 3156 C C . LYS A 1 388 ? -16.998 -6.152 13.656 1.00 96.12 388 LYS A C 1
ATOM 3158 O O . LYS A 1 388 ? -17.569 -5.713 14.656 1.00 96.12 388 LYS A O 1
ATOM 3163 N N . MET A 1 389 ? -15.854 -5.660 13.195 1.00 96.31 389 MET A N 1
ATOM 3164 C CA . MET A 1 389 ? -15.105 -4.518 13.752 1.00 96.31 389 MET A CA 1
ATOM 3165 C C . MET A 1 389 ? -14.308 -3.759 12.681 1.00 96.31 389 MET A C 1
ATOM 3167 O O . MET A 1 389 ? -13.365 -3.025 12.961 1.00 96.31 389 MET A O 1
ATOM 3171 N N . GLU A 1 390 ? -14.685 -3.970 11.433 1.00 95.75 390 GLU A N 1
ATOM 3172 C CA . GLU A 1 390 ? -14.156 -3.334 10.248 1.00 95.75 390 GLU A CA 1
ATOM 3173 C C . GLU A 1 390 ? -14.085 -1.804 10.394 1.00 95.75 390 GLU A C 1
ATOM 3175 O O . GLU A 1 390 ? -15.054 -1.169 10.811 1.00 95.75 390 GLU A O 1
ATOM 3180 N N . GLY A 1 391 ? -12.937 -1.194 10.080 1.00 96.44 391 GLY A N 1
ATOM 3181 C CA . GLY A 1 391 ? -12.783 0.266 10.107 1.00 96.44 391 GLY A CA 1
ATOM 3182 C C . GLY A 1 391 ? -13.002 0.937 11.469 1.00 96.44 391 GLY A C 1
ATOM 3183 O O . GLY A 1 391 ? -13.156 2.158 11.511 1.00 96.44 391 GLY A O 1
ATOM 3184 N N . MET A 1 392 ? -13.054 0.182 12.576 1.00 97.31 392 MET A N 1
ATOM 3185 C CA . MET A 1 392 ? -13.491 0.697 13.878 1.00 97.31 392 MET A CA 1
ATOM 3186 C C . MET A 1 392 ? -12.717 1.942 14.329 1.00 97.31 392 MET A C 1
ATOM 3188 O O . MET A 1 392 ? -13.352 2.842 14.867 1.00 97.31 392 MET A O 1
ATOM 3192 N N . PHE A 1 393 ? -11.406 2.025 14.072 1.00 98.12 393 PHE A N 1
ATOM 3193 C CA . PHE A 1 393 ? -10.554 3.170 14.423 1.00 98.12 393 PHE A CA 1
ATOM 3194 C C . PHE A 1 393 ? -9.983 3.903 13.201 1.00 98.12 393 PHE A C 1
ATOM 3196 O O . PHE A 1 393 ? -9.051 4.695 13.336 1.00 98.12 393 PHE A O 1
ATOM 3203 N N . ARG A 1 394 ? -10.534 3.675 12.003 1.00 97.81 394 ARG A N 1
ATOM 3204 C CA . ARG A 1 394 ? -10.045 4.308 10.773 1.00 97.81 394 ARG A CA 1
ATOM 3205 C C . ARG A 1 394 ? -10.064 5.834 10.904 1.00 97.81 394 ARG A C 1
ATOM 3207 O O . ARG A 1 394 ? -11.112 6.399 11.188 1.00 97.81 394 ARG A O 1
ATOM 3214 N N . GLY A 1 395 ? -8.952 6.512 10.655 1.00 92.06 395 GLY A N 1
ATOM 3215 C CA . GLY A 1 395 ? -8.806 7.965 10.734 1.00 92.06 395 GLY A CA 1
ATOM 3216 C C . GLY A 1 395 ? -8.626 8.511 12.154 1.00 92.06 395 GLY A C 1
ATOM 3217 O O . GLY A 1 395 ? -8.635 9.729 12.336 1.00 92.06 395 GLY A O 1
ATOM 3218 N N . CYS A 1 396 ? -8.450 7.657 13.170 1.00 96.06 396 CYS A N 1
ATOM 3219 C CA . CYS A 1 396 ? -8.077 8.084 14.522 1.00 96.06 396 CYS A CA 1
ATOM 3220 C C . CYS A 1 396 ? -6.589 8.472 14.563 1.00 96.06 396 CYS A C 1
ATOM 3222 O O . CYS A 1 396 ? -5.757 7.759 15.120 1.00 96.06 396 CYS A O 1
ATOM 3224 N N . SER A 1 397 ? -6.239 9.596 13.933 1.00 94.56 397 SER A N 1
ATOM 3225 C CA . SER A 1 397 ? -4.852 10.011 13.688 1.00 94.56 397 SER A CA 1
ATOM 3226 C C . SER A 1 397 ? -4.010 10.211 14.949 1.00 94.56 397 SER A C 1
ATOM 3228 O O . SER A 1 397 ? -2.798 10.026 14.882 1.00 94.56 397 SER A O 1
ATOM 3230 N N . SER A 1 398 ? -4.629 10.574 16.081 1.00 93.38 398 SER A N 1
ATOM 3231 C CA . SER A 1 398 ? -3.962 10.757 17.381 1.00 93.38 398 SER A CA 1
ATOM 3232 C C . SER A 1 398 ? -3.905 9.498 18.255 1.00 93.38 398 SER A C 1
ATOM 3234 O O . SER A 1 398 ? -3.385 9.580 19.366 1.00 93.38 398 SER A O 1
ATOM 3236 N N . LEU A 1 399 ? -4.416 8.355 17.785 1.00 94.88 399 LEU A N 1
ATOM 3237 C CA . LEU A 1 399 ? -4.470 7.122 18.569 1.00 94.88 399 LEU A CA 1
ATOM 3238 C C . LEU A 1 399 ? -3.058 6.571 18.798 1.00 94.88 399 LEU A C 1
ATOM 3240 O O . LEU A 1 399 ? -2.376 6.201 17.843 1.00 94.88 399 LEU A O 1
ATOM 3244 N N . GLU A 1 400 ? -2.633 6.515 20.060 1.00 90.44 400 GLU A N 1
ATOM 3245 C CA . GLU A 1 400 ? -1.303 6.037 20.465 1.00 90.44 400 GLU A CA 1
ATOM 3246 C C . GLU A 1 400 ? -1.399 4.773 21.330 1.00 90.44 400 GLU A C 1
ATOM 3248 O O . GLU A 1 400 ? -0.627 3.835 21.128 1.00 90.44 400 GLU A O 1
ATOM 3253 N N . ASP A 1 401 ? -2.359 4.725 22.261 1.00 90.12 401 ASP A N 1
ATOM 3254 C CA . ASP A 1 401 ? -2.515 3.628 23.220 1.00 90.12 401 ASP A CA 1
ATOM 3255 C C . ASP A 1 401 ? -3.718 2.737 22.873 1.00 90.12 401 ASP A C 1
ATOM 3257 O O . ASP A 1 401 ? -4.880 3.129 23.007 1.00 90.12 401 ASP A O 1
ATOM 3261 N N . ILE A 1 402 ? -3.420 1.502 22.458 1.00 95.31 402 ILE A N 1
ATOM 3262 C CA . ILE A 1 402 ? -4.408 0.457 22.156 1.00 95.31 402 ILE A CA 1
ATOM 3263 C C . ILE A 1 402 ? -4.439 -0.669 23.206 1.00 95.31 402 ILE A C 1
ATOM 3265 O O . ILE A 1 402 ? -4.946 -1.760 22.940 1.00 95.31 402 ILE A O 1
ATOM 3269 N N . SER A 1 403 ? -3.913 -0.437 24.413 1.00 92.62 403 SER A N 1
ATOM 3270 C CA . SER A 1 403 ? -3.855 -1.433 25.499 1.00 92.62 403 SER A CA 1
ATOM 3271 C C . SER A 1 403 ? -5.225 -1.970 25.920 1.00 92.62 403 SER A C 1
ATOM 3273 O O . SER A 1 403 ? -5.337 -3.138 26.299 1.00 92.62 403 SER A O 1
ATOM 3275 N N . GLY A 1 404 ? -6.288 -1.180 25.744 1.00 91.31 404 GLY A N 1
ATOM 3276 C CA . GLY A 1 404 ? -7.674 -1.611 25.951 1.00 91.31 404 GLY A CA 1
ATOM 3277 C C . GLY A 1 404 ? -8.100 -2.823 25.104 1.00 91.31 404 GLY A C 1
ATOM 3278 O O . GLY A 1 404 ? -9.103 -3.466 25.410 1.00 91.31 404 GLY A O 1
ATOM 3279 N N . LEU A 1 405 ? -7.333 -3.183 24.068 1.00 95.31 405 LEU A N 1
ATOM 3280 C CA . LEU A 1 405 ? -7.620 -4.304 23.168 1.00 95.31 405 LEU A CA 1
ATOM 3281 C C . LEU A 1 405 ? -6.921 -5.623 23.554 1.00 95.31 405 LEU A C 1
ATOM 3283 O O . LEU A 1 405 ? -7.189 -6.654 22.932 1.00 95.31 405 LEU A O 1
ATOM 3287 N N . GLU A 1 406 ? -6.051 -5.628 24.576 1.00 95.12 406 GLU A N 1
ATOM 3288 C CA . GLU A 1 406 ? -5.152 -6.760 24.888 1.00 95.12 406 GLU A CA 1
ATOM 3289 C C . GLU A 1 406 ? -5.883 -8.097 25.109 1.00 95.12 406 GLU A C 1
ATOM 3291 O O . GLU A 1 406 ? -5.392 -9.164 24.737 1.00 95.12 406 GLU A O 1
ATOM 3296 N N . ASN A 1 407 ? -7.074 -8.046 25.712 1.00 93.38 407 ASN A N 1
ATOM 3297 C CA . ASN A 1 407 ? -7.845 -9.229 26.106 1.00 93.38 407 ASN A CA 1
ATOM 3298 C C . ASN A 1 407 ? -9.059 -9.505 25.207 1.00 93.38 407 ASN A C 1
ATOM 3300 O O . ASN A 1 407 ? -9.943 -10.272 25.593 1.00 93.38 407 ASN A O 1
ATOM 3304 N N . TRP A 1 408 ? -9.135 -8.872 24.036 1.00 95.50 408 TRP A N 1
ATOM 3305 C CA . TRP A 1 408 ? -10.262 -9.061 23.129 1.00 95.50 408 TRP A CA 1
ATOM 3306 C C . TRP A 1 408 ? -10.259 -10.453 22.485 1.00 95.50 408 TRP A C 1
ATOM 3308 O O . TRP A 1 408 ? -9.238 -10.933 21.993 1.00 95.50 408 TRP A O 1
ATOM 3318 N N . ASP A 1 409 ? -11.429 -11.094 22.464 1.00 95.69 409 ASP A N 1
ATOM 3319 C CA . ASP A 1 409 ? -11.666 -12.348 21.751 1.00 95.69 409 ASP A CA 1
ATOM 3320 C C . ASP A 1 409 ? -12.183 -12.044 20.341 1.00 95.69 409 ASP A C 1
ATOM 3322 O O . ASP A 1 409 ? -13.373 -11.803 20.141 1.00 95.69 409 ASP A O 1
ATOM 3326 N N . ILE A 1 410 ? -11.280 -12.068 19.361 1.00 96.19 410 ILE A N 1
ATOM 3327 C CA . ILE A 1 410 ? -11.614 -11.853 17.947 1.00 96.19 410 ILE A CA 1
ATOM 3328 C C . ILE A 1 410 ? -11.848 -13.161 17.173 1.00 96.19 410 ILE A C 1
ATOM 3330 O O . ILE A 1 410 ? -11.925 -13.139 15.950 1.00 96.19 410 ILE A O 1
ATOM 3334 N N . SER A 1 411 ? -11.996 -14.305 17.854 1.00 96.38 411 SER A N 1
ATOM 3335 C CA . SER A 1 411 ? -12.090 -15.624 17.197 1.00 96.38 411 SER A CA 1
ATOM 3336 C C . SER A 1 411 ? -13.314 -15.809 16.288 1.00 96.38 411 SER A C 1
ATOM 3338 O O . SER A 1 411 ? -13.376 -16.778 15.539 1.00 96.38 411 SER A O 1
ATOM 3340 N N . ASN A 1 412 ? -14.302 -14.907 16.345 1.00 95.62 412 ASN A N 1
ATOM 3341 C CA . ASN A 1 412 ? -15.472 -14.925 15.456 1.00 95.62 412 ASN A CA 1
ATOM 3342 C C . ASN A 1 412 ? -15.434 -13.808 14.392 1.00 95.62 412 ASN A C 1
ATOM 3344 O O . ASN A 1 412 ? -16.395 -13.671 13.635 1.00 95.62 412 ASN A O 1
ATOM 3348 N N . VAL A 1 413 ? -14.360 -13.012 14.332 1.00 96.56 413 VAL A N 1
ATOM 3349 C CA . VAL A 1 413 ? -14.209 -11.898 13.387 1.00 96.56 413 VAL A CA 1
ATOM 3350 C C . VAL A 1 413 ? -13.610 -12.406 12.079 1.00 96.56 413 VAL A C 1
ATOM 3352 O O . VAL A 1 413 ? -12.525 -12.980 12.057 1.00 96.56 413 VAL A O 1
ATOM 3355 N N . TYR A 1 414 ? -14.311 -12.167 10.968 1.00 95.50 414 TYR A N 1
ATOM 3356 C CA . TYR A 1 414 ? -13.871 -12.621 9.644 1.00 95.50 414 TYR A CA 1
ATOM 3357 C C . TYR A 1 414 ? -13.043 -11.575 8.878 1.00 95.50 414 TYR A C 1
ATOM 3359 O O . TYR A 1 414 ? -12.182 -11.946 8.077 1.00 95.50 414 TYR A O 1
ATOM 3367 N N . ARG A 1 415 ? -13.275 -10.272 9.095 1.00 95.00 415 ARG A N 1
ATOM 3368 C CA . ARG A 1 415 ? -12.557 -9.188 8.401 1.00 95.00 415 ARG A CA 1
ATOM 3369 C C . ARG A 1 415 ? -11.983 -8.189 9.396 1.00 95.00 415 ARG A C 1
ATOM 3371 O O . ARG A 1 415 ? -12.671 -7.762 10.317 1.00 95.00 415 ARG A O 1
ATOM 3378 N N . LEU A 1 416 ? -10.740 -7.784 9.156 1.00 97.31 416 LEU A N 1
ATOM 3379 C CA . LEU A 1 416 ? -10.045 -6.728 9.899 1.00 97.31 416 LEU A CA 1
ATOM 3380 C C . LEU A 1 416 ? -9.700 -5.531 9.003 1.00 97.31 416 LEU A C 1
ATOM 3382 O O . LEU A 1 416 ? -8.784 -4.774 9.317 1.00 97.31 416 LEU A O 1
ATOM 3386 N N . TRP A 1 417 ? -10.394 -5.372 7.869 1.00 93.88 417 TRP A N 1
ATOM 3387 C CA . TRP A 1 417 ? -10.030 -4.333 6.912 1.00 93.88 417 TRP A CA 1
ATOM 3388 C C . TRP A 1 417 ? -10.100 -2.931 7.541 1.00 93.88 417 TRP A C 1
ATOM 3390 O O . TRP A 1 417 ? -10.949 -2.657 8.397 1.00 93.88 417 TRP A O 1
ATOM 3400 N N . ASN A 1 418 ? -9.181 -2.051 7.158 1.00 95.38 418 ASN A N 1
ATOM 3401 C CA . ASN A 1 418 ? -9.129 -0.659 7.607 1.00 95.38 418 ASN A CA 1
ATOM 3402 C C . ASN A 1 418 ? -9.116 -0.428 9.137 1.00 95.38 418 ASN A C 1
ATOM 3404 O O . ASN A 1 418 ? -9.383 0.692 9.565 1.00 95.38 418 ASN A O 1
ATOM 3408 N N . LEU A 1 419 ? -8.880 -1.437 9.992 1.00 98.56 419 LEU A N 1
ATOM 3409 C CA . LEU A 1 419 ? -9.144 -1.312 11.437 1.00 98.56 419 LEU A CA 1
ATOM 3410 C C . LEU A 1 419 ? -8.455 -0.095 12.075 1.00 98.56 419 LEU A C 1
ATOM 3412 O O . LEU A 1 419 ? -9.096 0.611 12.853 1.00 98.56 419 LEU A O 1
ATOM 3416 N N . PHE A 1 420 ? -7.190 0.135 11.722 1.00 98.56 420 PHE A N 1
ATOM 3417 C CA . PHE A 1 420 ? -6.354 1.254 12.154 1.00 98.56 420 PHE A CA 1
ATOM 3418 C C . PHE A 1 420 ? -5.860 2.097 10.964 1.00 98.56 420 PHE A C 1
ATOM 3420 O O . PHE A 1 420 ? -4.848 2.786 11.082 1.00 98.56 420 PHE A O 1
ATOM 3427 N N . ASP A 1 421 ? -6.557 2.053 9.822 1.00 98.31 421 ASP A N 1
ATOM 3428 C CA . ASP A 1 421 ? -6.197 2.859 8.648 1.00 98.31 421 ASP A CA 1
ATOM 3429 C C . ASP A 1 421 ? -6.134 4.349 9.028 1.00 98.31 421 ASP A C 1
ATOM 3431 O O . ASP A 1 421 ? -7.056 4.875 9.644 1.00 98.31 421 ASP A O 1
ATOM 3435 N N . GLY A 1 422 ? -5.039 5.038 8.721 1.00 93.81 422 GLY A N 1
ATOM 3436 C CA . GLY A 1 422 ? -4.812 6.441 9.061 1.00 93.81 422 GLY A CA 1
ATOM 3437 C C . GLY A 1 422 ? -4.522 6.724 10.543 1.00 93.81 422 GLY A C 1
ATOM 3438 O O . GLY A 1 422 ? -4.493 7.893 10.936 1.00 93.81 422 GLY A O 1
ATOM 3439 N N . CYS A 1 423 ? -4.283 5.712 11.388 1.00 97.12 423 CYS A N 1
ATOM 3440 C CA . CYS A 1 423 ? -3.819 5.910 12.769 1.00 97.12 423 CYS A CA 1
ATOM 3441 C C . CYS A 1 423 ? -2.333 6.311 12.803 1.00 97.12 423 CYS A C 1
ATOM 3443 O O . CYS A 1 423 ? -1.465 5.541 13.218 1.00 97.12 423 CYS A O 1
ATOM 3445 N N . SER A 1 424 ? -2.025 7.529 12.348 1.00 96.56 424 SER A N 1
ATOM 3446 C CA . SER A 1 424 ? -0.656 8.020 12.131 1.00 96.56 424 SER A CA 1
ATOM 3447 C C . SER A 1 424 ? 0.224 8.066 13.385 1.00 96.56 424 SER A C 1
ATOM 3449 O O . SER A 1 424 ? 1.449 8.016 13.260 1.00 96.56 424 SER A O 1
ATOM 3451 N N . SER A 1 425 ? -0.369 8.151 14.580 1.00 95.56 425 SER A N 1
ATOM 3452 C CA . SER A 1 425 ? 0.333 8.160 15.874 1.00 95.56 425 SER A CA 1
ATOM 3453 C C . SER A 1 425 ? 0.571 6.772 16.479 1.00 95.56 425 SER A C 1
ATOM 3455 O O . SER A 1 425 ? 1.275 6.677 17.484 1.00 95.56 425 SER A O 1
ATOM 3457 N N . LEU A 1 426 ? 0.040 5.699 15.883 1.00 97.25 426 LEU A N 1
ATOM 3458 C CA . LEU A 1 426 ? 0.153 4.351 16.437 1.00 97.25 426 LEU A CA 1
ATOM 3459 C C . LEU A 1 426 ? 1.594 3.829 16.323 1.00 97.25 426 LEU A C 1
ATOM 3461 O O . LEU A 1 426 ? 2.177 3.820 15.237 1.00 97.25 426 LEU A O 1
ATOM 3465 N N . THR A 1 427 ? 2.165 3.380 17.446 1.00 96.00 427 THR A N 1
ATOM 3466 C CA . THR A 1 427 ? 3.559 2.894 17.512 1.00 96.00 427 THR A CA 1
ATOM 3467 C C . THR A 1 427 ? 3.710 1.498 18.114 1.00 96.00 427 THR A C 1
ATOM 3469 O O . THR A 1 427 ? 4.612 0.769 17.697 1.00 96.00 427 THR A O 1
ATOM 3472 N N . ASP A 1 428 ? 2.853 1.114 19.067 1.00 96.38 428 ASP A N 1
ATOM 3473 C CA . ASP A 1 428 ? 2.927 -0.165 19.776 1.00 96.38 428 ASP A CA 1
ATOM 3474 C C . ASP A 1 428 ? 1.770 -1.095 19.387 1.00 96.38 428 ASP A C 1
ATOM 3476 O O . ASP A 1 428 ? 0.599 -0.780 19.588 1.00 96.38 428 ASP A O 1
ATOM 3480 N N . LEU A 1 429 ? 2.113 -2.275 18.865 1.00 98.25 429 LEU A N 1
ATOM 3481 C CA . LEU A 1 429 ? 1.160 -3.335 18.525 1.00 98.25 429 LEU A CA 1
ATOM 3482 C C . LEU A 1 429 ? 1.125 -4.462 19.567 1.00 98.25 429 LEU A C 1
ATOM 3484 O O . LEU A 1 429 ? 0.441 -5.465 19.358 1.00 98.25 429 LEU A O 1
ATOM 3488 N N . SER A 1 430 ? 1.855 -4.340 20.683 1.00 97.88 430 SER A N 1
ATOM 3489 C CA . SER A 1 430 ? 1.941 -5.374 21.720 1.00 97.88 430 SER A CA 1
ATOM 3490 C C . SER A 1 430 ? 0.584 -5.860 22.250 1.00 97.88 430 SER A C 1
ATOM 3492 O O . SER A 1 430 ? 0.455 -7.075 22.450 1.00 97.88 430 SER A O 1
ATOM 3494 N N . PRO A 1 431 ? -0.466 -5.015 22.369 1.00 97.94 431 PRO A N 1
ATOM 3495 C CA . PRO A 1 431 ? -1.790 -5.481 22.785 1.00 97.94 431 PRO A CA 1
ATOM 3496 C C . PRO A 1 431 ? -2.430 -6.472 21.801 1.00 97.94 431 PRO A C 1
ATOM 3498 O O . PRO A 1 431 ? -3.245 -7.299 22.192 1.00 97.94 431 PRO A O 1
ATOM 3501 N N . LEU A 1 432 ? -2.029 -6.469 20.528 1.00 98.12 432 LEU A N 1
ATOM 3502 C CA . LEU A 1 432 ? -2.594 -7.354 19.505 1.00 98.12 432 LEU A CA 1
ATOM 3503 C C . LEU A 1 432 ? -1.896 -8.727 19.432 1.00 98.12 432 LEU A C 1
ATOM 3505 O O . LEU A 1 432 ? -2.308 -9.607 18.672 1.00 98.12 432 LEU A O 1
ATOM 3509 N N . ALA A 1 433 ? -0.830 -8.942 20.211 1.00 98.06 433 ALA A N 1
ATOM 3510 C CA . ALA A 1 433 ? 0.057 -10.099 20.059 1.00 98.06 433 ALA A CA 1
ATOM 3511 C C . ALA A 1 433 ? -0.617 -11.463 20.298 1.00 98.06 433 ALA A C 1
ATOM 3513 O O . ALA A 1 433 ? -0.140 -12.488 19.805 1.00 98.06 433 ALA A O 1
ATOM 3514 N N . ASN A 1 434 ? -1.702 -11.491 21.081 1.00 96.81 434 ASN A N 1
ATOM 3515 C CA . ASN A 1 434 ? -2.413 -12.716 21.463 1.00 96.81 434 ASN A CA 1
ATOM 3516 C C . ASN A 1 434 ? -3.742 -12.918 20.719 1.00 96.81 434 ASN A C 1
ATOM 3518 O O . ASN A 1 434 ? -4.483 -13.843 21.055 1.00 96.81 434 ASN A O 1
ATOM 3522 N N . TRP A 1 435 ? -4.053 -12.076 19.732 1.00 97.88 435 TRP A N 1
ATOM 3523 C CA . TRP A 1 435 ? -5.255 -12.222 18.918 1.00 97.88 435 TRP A CA 1
ATOM 3524 C C . TRP A 1 435 ? -5.235 -13.529 18.110 1.00 97.88 435 TRP A C 1
ATOM 3526 O O . TRP A 1 435 ? -4.246 -13.857 17.452 1.00 97.88 435 TRP A O 1
ATOM 3536 N N . ASP A 1 436 ? -6.343 -14.276 18.148 1.00 97.44 436 ASP A N 1
ATOM 3537 C CA . ASP A 1 436 ? -6.530 -15.467 17.315 1.00 97.44 436 ASP A CA 1
ATOM 3538 C C . ASP A 1 436 ? -7.010 -15.056 15.920 1.00 97.44 436 ASP A C 1
ATOM 3540 O O . ASP A 1 436 ? -8.194 -14.819 15.695 1.00 97.44 436 ASP A O 1
ATOM 3544 N N . THR A 1 437 ? -6.070 -14.962 14.983 1.00 97.31 437 THR A N 1
ATOM 3545 C CA . THR A 1 437 ? -6.327 -14.561 13.593 1.00 97.31 437 THR A CA 1
ATOM 3546 C C . THR A 1 437 ? -6.624 -15.734 12.654 1.00 97.31 437 THR A C 1
ATOM 3548 O O . THR A 1 437 ? -6.749 -15.531 11.448 1.00 97.31 437 THR A O 1
ATOM 3551 N N . SER A 1 438 ? -6.764 -16.961 13.175 1.00 96.69 438 SER A N 1
ATOM 3552 C CA . SER A 1 438 ? -6.829 -18.178 12.351 1.00 96.69 438 SER A CA 1
ATOM 3553 C C . SER A 1 438 ? -8.045 -18.280 11.420 1.00 96.69 438 SER A C 1
ATOM 3555 O O . SER A 1 438 ? -7.946 -18.932 10.375 1.00 96.69 438 SER A O 1
ATOM 3557 N N . ASP A 1 439 ? -9.145 -17.606 11.759 1.00 94.69 439 ASP A N 1
ATOM 3558 C CA . ASP A 1 439 ? -10.381 -17.558 10.966 1.00 94.69 439 ASP A CA 1
ATOM 3559 C C . ASP A 1 439 ? -10.554 -16.240 10.176 1.00 94.69 439 ASP A C 1
ATOM 3561 O O . ASP A 1 439 ? -11.542 -16.073 9.454 1.00 94.69 439 ASP A O 1
ATOM 3565 N N . VAL A 1 440 ? -9.585 -15.317 10.243 1.00 96.44 440 VAL A N 1
ATOM 3566 C CA . VAL A 1 440 ? -9.630 -14.053 9.491 1.00 96.44 440 VAL A CA 1
ATOM 3567 C C . VAL A 1 440 ? -9.400 -14.321 7.998 1.00 96.44 440 VAL A C 1
ATOM 3569 O O . VAL A 1 440 ? -8.420 -14.954 7.601 1.00 96.44 440 VAL A O 1
ATOM 3572 N N . GLY A 1 441 ? -10.303 -13.824 7.149 1.00 92.81 441 GLY A N 1
ATOM 3573 C CA . GLY A 1 441 ? -10.238 -13.964 5.690 1.00 92.81 441 GLY A CA 1
ATOM 3574 C C . GLY A 1 441 ? -9.576 -12.789 4.964 1.00 92.81 441 GLY A C 1
ATOM 3575 O O . GLY A 1 441 ? -9.001 -12.981 3.889 1.00 92.81 441 GLY A O 1
ATOM 3576 N N . SER A 1 442 ? -9.631 -11.582 5.535 1.00 92.56 442 SER A N 1
ATOM 3577 C CA . SER A 1 442 ? -9.046 -10.366 4.951 1.00 92.56 442 SER A CA 1
ATOM 3578 C C . SER A 1 442 ? -8.539 -9.400 6.022 1.00 92.56 442 SER A C 1
ATOM 3580 O O . SER A 1 442 ? -9.200 -9.204 7.046 1.00 92.56 442 SER A O 1
ATOM 3582 N N . MET A 1 443 ? -7.389 -8.778 5.750 1.00 96.06 443 MET A N 1
ATOM 3583 C CA . MET A 1 443 ? -6.752 -7.751 6.588 1.00 96.06 443 MET A CA 1
ATOM 3584 C C . MET A 1 443 ? -6.353 -6.510 5.765 1.00 96.06 443 MET A C 1
ATOM 3586 O O . MET A 1 443 ? -5.453 -5.779 6.163 1.00 96.06 443 MET A O 1
ATOM 3590 N N . ALA A 1 444 ? -6.981 -6.295 4.603 1.00 96.25 444 ALA A N 1
ATOM 3591 C CA . ALA A 1 444 ? -6.645 -5.180 3.714 1.00 96.25 444 ALA A CA 1
ATOM 3592 C C . ALA A 1 444 ? -6.676 -3.825 4.448 1.00 96.25 444 ALA A C 1
ATOM 3594 O O . ALA A 1 444 ? -7.564 -3.584 5.264 1.00 96.25 444 ALA A O 1
ATOM 3595 N N . ASP A 1 445 ? -5.681 -2.977 4.206 1.00 97.25 445 ASP A N 1
ATOM 3596 C CA . ASP A 1 445 ? -5.558 -1.622 4.761 1.00 97.25 445 ASP A CA 1
ATOM 3597 C C . ASP A 1 445 ? -5.491 -1.529 6.300 1.00 97.25 445 ASP A C 1
ATOM 3599 O O . ASP A 1 445 ? -5.536 -0.434 6.851 1.00 97.25 445 ASP A O 1
ATOM 3603 N N . MET A 1 446 ? -5.385 -2.645 7.036 1.00 98.44 446 MET A N 1
ATOM 3604 C CA . MET A 1 446 ? -5.559 -2.652 8.499 1.00 98.44 446 MET A CA 1
ATOM 3605 C C . MET A 1 446 ? -4.643 -1.663 9.237 1.00 98.44 446 MET A C 1
ATOM 3607 O O . MET A 1 446 ? -5.097 -1.071 10.212 1.00 98.44 446 MET A O 1
ATOM 3611 N N . PHE A 1 447 ? -3.397 -1.483 8.783 1.00 98.69 447 PHE A N 1
ATOM 3612 C CA . PHE A 1 447 ? -2.441 -0.503 9.316 1.00 98.69 447 PHE A CA 1
ATOM 3613 C C . PHE A 1 447 ? -1.985 0.506 8.251 1.00 98.69 447 PHE A C 1
ATOM 3615 O O . PHE A 1 447 ? -0.916 1.107 8.388 1.00 98.69 447 PHE A O 1
ATOM 3622 N N . SER A 1 448 ? -2.770 0.689 7.183 1.00 98.19 448 SER A N 1
ATOM 3623 C CA . SER A 1 448 ? -2.456 1.689 6.163 1.00 98.19 448 SER A CA 1
ATOM 3624 C C . SER A 1 448 ? -2.364 3.080 6.803 1.00 98.19 448 SER A C 1
ATOM 3626 O O . SER A 1 448 ? -3.071 3.386 7.757 1.00 98.19 448 SER A O 1
ATOM 3628 N N . GLY A 1 449 ? -1.425 3.921 6.381 1.00 95.50 449 GLY A N 1
ATOM 3629 C CA . GLY A 1 449 ? -1.221 5.260 6.935 1.00 95.50 449 GLY A CA 1
ATOM 3630 C C . GLY A 1 449 ? -0.755 5.315 8.400 1.00 95.50 449 GLY A C 1
ATOM 3631 O O . GLY A 1 449 ? -0.643 6.417 8.944 1.00 95.50 449 GLY A O 1
ATOM 3632 N N . CYS A 1 450 ? -0.426 4.190 9.053 1.00 97.69 450 CYS A N 1
ATOM 3633 C CA . CYS A 1 450 ? 0.214 4.176 10.376 1.00 97.69 450 CYS A CA 1
ATOM 3634 C C . CYS A 1 450 ? 1.679 4.638 10.274 1.00 97.69 450 CYS A C 1
ATOM 3636 O O . CYS A 1 450 ? 2.623 3.865 10.443 1.00 97.69 450 CYS A O 1
ATOM 3638 N N . SER A 1 451 ? 1.887 5.918 9.959 1.00 97.38 451 SER A N 1
ATOM 3639 C CA . SER A 1 451 ? 3.181 6.481 9.563 1.00 97.38 451 SER A CA 1
ATOM 3640 C C . SER A 1 451 ? 4.257 6.413 10.648 1.00 97.38 451 SER A C 1
ATOM 3642 O O . SER A 1 451 ? 5.441 6.445 10.308 1.00 97.38 451 SER A O 1
ATOM 3644 N N . SER A 1 452 ? 3.871 6.313 11.926 1.00 97.44 452 SER A N 1
ATOM 3645 C CA . SER A 1 452 ? 4.784 6.193 13.075 1.00 97.44 452 SER A CA 1
ATOM 3646 C C . SER A 1 452 ? 5.099 4.745 13.474 1.00 97.44 452 SER A C 1
ATOM 3648 O O . SER A 1 452 ? 5.898 4.536 14.385 1.00 97.44 452 SER A O 1
ATOM 3650 N N . LEU A 1 453 ? 4.509 3.744 12.812 1.00 98.25 453 LEU A N 1
ATOM 3651 C CA . LEU A 1 453 ? 4.710 2.335 13.145 1.00 98.25 453 LEU A CA 1
ATOM 3652 C C . LEU A 1 453 ? 6.132 1.874 12.778 1.00 98.25 453 LEU A C 1
ATOM 3654 O O . LEU A 1 453 ? 6.590 2.079 11.654 1.00 98.25 453 LEU A O 1
ATOM 3658 N N . VAL A 1 454 ? 6.825 1.237 13.731 1.00 96.75 454 VAL A N 1
ATOM 3659 C CA . VAL A 1 454 ? 8.225 0.785 13.574 1.00 96.75 454 VAL A CA 1
ATOM 3660 C C . VAL A 1 454 ? 8.402 -0.710 13.848 1.00 96.75 454 VAL A C 1
ATOM 3662 O O . VAL A 1 454 ? 9.174 -1.359 13.143 1.00 96.75 454 VAL A O 1
ATOM 3665 N N . ASP A 1 455 ? 7.736 -1.256 14.872 1.00 97.25 455 ASP A N 1
ATOM 3666 C CA . ASP A 1 455 ? 7.940 -2.633 15.337 1.00 97.25 455 ASP A CA 1
ATOM 3667 C C . ASP A 1 455 ? 6.763 -3.547 14.969 1.00 97.25 455 ASP A C 1
ATOM 3669 O O . ASP A 1 455 ? 5.632 -3.335 15.402 1.00 97.25 455 ASP A O 1
ATOM 3673 N N . LEU A 1 456 ? 7.053 -4.603 14.204 1.00 98.62 456 LEU A N 1
ATOM 3674 C CA . LEU A 1 456 ? 6.091 -5.644 13.828 1.00 98.62 456 LEU A CA 1
ATOM 3675 C C . LEU A 1 456 ? 6.241 -6.930 14.656 1.00 98.62 456 LEU A C 1
ATOM 3677 O O . LEU A 1 456 ? 5.520 -7.898 14.412 1.00 98.62 456 LEU A O 1
ATOM 3681 N N . SER A 1 457 ? 7.149 -6.973 15.640 1.00 98.44 457 SER A N 1
ATOM 3682 C CA . SER A 1 457 ? 7.380 -8.148 16.493 1.00 98.44 457 SER A CA 1
ATOM 3683 C C . SER A 1 457 ? 6.121 -8.709 17.173 1.00 98.44 457 SER A C 1
ATOM 3685 O O . SER A 1 457 ? 6.008 -9.937 17.265 1.00 98.44 457 SER A O 1
ATOM 3687 N N . PRO A 1 458 ? 5.116 -7.896 17.567 1.00 98.62 458 PRO A N 1
ATOM 3688 C CA . PRO A 1 458 ? 3.865 -8.424 18.110 1.00 98.62 458 PRO A 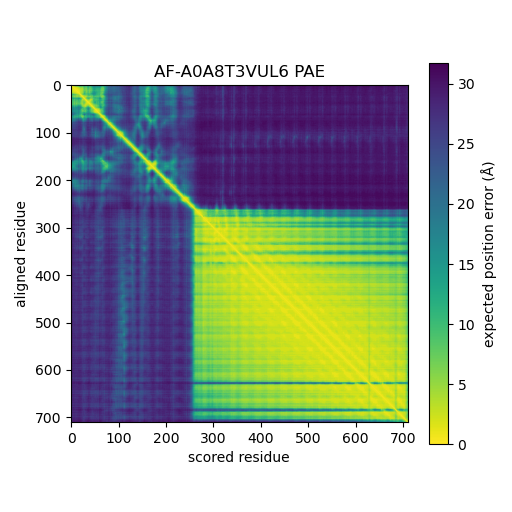CA 1
ATOM 3689 C C . PRO A 1 458 ? 3.085 -9.321 17.137 1.00 98.62 458 PRO A C 1
ATOM 3691 O O . PRO A 1 458 ? 2.345 -10.199 17.577 1.00 98.62 458 PRO A O 1
ATOM 3694 N N . LEU A 1 459 ? 3.278 -9.155 15.824 1.00 98.44 459 LEU A N 1
ATOM 3695 C CA . LEU A 1 459 ? 2.538 -9.870 14.780 1.00 98.44 459 LEU A CA 1
ATOM 3696 C C . LEU A 1 459 ? 3.181 -11.213 14.379 1.00 98.44 459 LEU A C 1
ATOM 3698 O O . LEU A 1 459 ? 2.600 -11.968 13.597 1.00 98.44 459 LEU A O 1
ATOM 3702 N N . GLU A 1 460 ? 4.359 -11.552 14.921 1.00 98.19 460 GLU A N 1
ATOM 3703 C CA . GLU A 1 460 ? 5.143 -12.743 14.535 1.00 98.19 460 GLU A CA 1
ATOM 3704 C C . GLU A 1 460 ? 4.340 -14.054 14.650 1.00 98.19 460 GLU A C 1
ATOM 3706 O O . GLU A 1 460 ? 4.542 -14.998 13.884 1.00 98.19 460 GLU A O 1
ATOM 3711 N N . LYS A 1 461 ? 3.416 -14.128 15.618 1.00 97.56 461 LYS A N 1
ATOM 3712 C CA . LYS A 1 461 ? 2.642 -15.342 15.935 1.00 97.56 461 LYS A CA 1
ATOM 3713 C C . LYS A 1 461 ? 1.263 -15.401 15.287 1.00 97.56 461 LYS A C 1
ATOM 3715 O O . LYS A 1 461 ? 0.550 -16.380 15.512 1.00 97.56 461 LYS A O 1
ATOM 3720 N N . TRP A 1 462 ? 0.873 -14.380 14.532 1.00 98.19 462 TRP A N 1
ATOM 3721 C CA . TRP A 1 462 ? -0.416 -14.379 13.855 1.00 98.19 462 TRP A CA 1
ATOM 3722 C C . TRP A 1 462 ? -0.513 -15.525 12.846 1.00 98.19 462 TRP A C 1
ATOM 3724 O O . TRP A 1 462 ? 0.437 -15.835 12.125 1.00 98.19 462 TRP A O 1
ATOM 3734 N N . ASN A 1 463 ? -1.682 -16.160 12.792 1.00 97.94 463 ASN A N 1
ATOM 3735 C CA . ASN A 1 463 ? -1.964 -17.214 11.831 1.00 97.94 463 ASN A CA 1
ATOM 3736 C C . ASN A 1 463 ? -2.738 -16.634 10.649 1.00 97.94 463 ASN A C 1
ATOM 3738 O O . ASN A 1 463 ? -3.960 -16.558 10.688 1.00 97.94 463 ASN A O 1
ATOM 3742 N N . ILE A 1 464 ? -2.026 -16.305 9.573 1.00 97.31 464 ILE A N 1
ATOM 3743 C CA . ILE A 1 464 ? -2.638 -15.761 8.355 1.00 97.31 464 ILE A CA 1
ATOM 3744 C C . ILE A 1 464 ? -2.963 -16.824 7.289 1.00 97.31 464 ILE A C 1
ATOM 3746 O O . ILE A 1 464 ? -3.276 -16.477 6.155 1.00 97.31 464 ILE A O 1
ATOM 3750 N N . SER A 1 465 ? -2.906 -18.122 7.619 1.00 97.50 465 SER A N 1
ATOM 3751 C CA . SER A 1 465 ? -3.078 -19.205 6.627 1.00 97.50 465 SER A CA 1
ATOM 3752 C C . SER A 1 465 ? -4.465 -19.240 5.964 1.00 97.50 465 SER A C 1
ATOM 3754 O O . SER A 1 465 ? -4.626 -19.843 4.902 1.00 97.50 465 SER A O 1
ATOM 3756 N N . SER A 1 466 ? -5.461 -18.578 6.561 1.00 96.50 466 SER A N 1
ATOM 3757 C CA . SER A 1 466 ? -6.813 -18.418 6.012 1.00 96.50 466 SER A CA 1
ATOM 3758 C C . SER A 1 466 ? -7.006 -17.124 5.215 1.00 96.50 466 SER A C 1
ATOM 3760 O O . SER A 1 466 ? -7.991 -17.020 4.481 1.00 96.50 466 SER A O 1
ATOM 3762 N N . VAL A 1 467 ? -6.077 -16.168 5.295 1.00 97.44 467 VAL A N 1
ATOM 3763 C CA . VAL A 1 467 ? -6.200 -14.855 4.650 1.00 97.44 467 VAL A CA 1
ATOM 3764 C C . VAL A 1 467 ? -6.027 -14.989 3.133 1.00 97.44 467 VAL A C 1
ATOM 3766 O O . VAL A 1 467 ? -5.261 -15.827 2.649 1.00 97.44 467 VAL A O 1
ATOM 3769 N N . ARG A 1 468 ? -6.775 -14.191 2.361 1.00 95.06 468 ARG A N 1
ATOM 3770 C CA . ARG A 1 468 ? -6.661 -14.114 0.889 1.00 95.06 468 ARG A CA 1
ATOM 3771 C C . ARG A 1 468 ? -6.099 -12.787 0.391 1.00 95.06 468 ARG A C 1
ATOM 3773 O O . ARG A 1 468 ? -5.336 -12.794 -0.572 1.00 95.06 468 ARG A O 1
ATOM 3780 N N . LYS A 1 469 ? -6.448 -11.677 1.045 1.00 94.31 469 LYS A N 1
ATOM 3781 C CA . LYS A 1 469 ? -6.044 -10.318 0.658 1.00 94.31 469 LYS A CA 1
ATOM 3782 C C . LYS A 1 469 ? -5.327 -9.616 1.816 1.00 94.31 469 LYS A C 1
ATOM 3784 O O . LYS A 1 469 ? -5.844 -9.595 2.937 1.00 94.31 469 LYS A O 1
ATOM 3789 N N . ILE A 1 470 ? -4.149 -9.066 1.524 1.00 97.19 470 ILE A N 1
ATOM 3790 C CA . ILE A 1 470 ? -3.321 -8.233 2.420 1.00 97.19 470 ILE A CA 1
ATOM 3791 C C . ILE A 1 470 ? -2.902 -6.933 1.718 1.00 97.19 470 ILE A C 1
ATOM 3793 O O . ILE A 1 470 ? -1.808 -6.410 1.938 1.00 97.19 470 ILE A O 1
ATOM 3797 N N . ASP A 1 471 ? -3.776 -6.447 0.836 1.00 97.62 471 ASP A N 1
ATOM 3798 C CA . ASP A 1 471 ? -3.591 -5.202 0.096 1.00 97.62 471 ASP A CA 1
ATOM 3799 C C . ASP A 1 471 ? -3.386 -4.046 1.078 1.00 97.62 471 ASP A C 1
ATOM 3801 O O . ASP A 1 471 ? -4.063 -3.986 2.104 1.00 97.62 471 ASP A O 1
ATOM 3805 N N . SER A 1 472 ? -2.395 -3.195 0.815 1.00 97.94 472 SER A N 1
ATOM 3806 C CA . SER A 1 472 ? -2.054 -2.013 1.618 1.00 97.94 472 SER A CA 1
ATOM 3807 C C . SER A 1 472 ? -1.918 -2.256 3.127 1.00 97.94 472 SER A C 1
ATOM 3809 O O . SER A 1 472 ? -2.000 -1.307 3.904 1.00 97.94 472 SER A O 1
ATOM 3811 N N . LEU A 1 473 ? -1.687 -3.499 3.580 1.00 98.69 473 LEU A N 1
ATOM 3812 C CA . LEU A 1 473 ? -1.698 -3.838 5.010 1.00 98.69 473 LEU A CA 1
ATOM 3813 C C . LEU A 1 473 ? -0.769 -2.930 5.833 1.00 98.69 473 LEU A C 1
ATOM 3815 O O . LEU A 1 473 ? -1.124 -2.564 6.949 1.00 98.69 473 LEU A O 1
ATOM 3819 N N . PHE A 1 474 ? 0.379 -2.555 5.263 1.00 98.75 474 PHE A N 1
ATOM 3820 C CA . PHE A 1 474 ? 1.334 -1.601 5.827 1.00 98.75 474 PHE A CA 1
ATOM 3821 C C . PHE A 1 474 ? 1.614 -0.432 4.865 1.00 98.75 474 PHE A C 1
ATOM 3823 O O . PHE A 1 474 ? 2.689 0.166 4.912 1.00 98.75 474 PHE A O 1
ATOM 3830 N N . GLY A 1 475 ? 0.677 -0.114 3.965 1.00 98.44 475 GLY A N 1
ATOM 3831 C CA . GLY A 1 475 ? 0.806 1.029 3.061 1.00 98.44 475 GLY A CA 1
ATOM 3832 C C . GLY A 1 475 ? 0.987 2.323 3.860 1.00 98.44 475 GLY A C 1
ATOM 3833 O O . GLY A 1 475 ? 0.379 2.509 4.901 1.00 98.44 475 GLY A O 1
ATOM 3834 N N . GLY A 1 476 ? 1.875 3.224 3.458 1.00 96.44 476 GLY A N 1
ATOM 3835 C CA . GLY A 1 476 ? 2.124 4.489 4.148 1.00 96.44 476 GLY A CA 1
ATOM 3836 C C . GLY A 1 476 ? 2.787 4.373 5.530 1.00 96.44 476 GLY A C 1
ATOM 3837 O O . GLY A 1 476 ? 2.961 5.400 6.191 1.00 96.44 476 GLY A O 1
ATOM 3838 N N . CYS A 1 477 ? 3.216 3.183 5.979 1.00 98.00 477 CYS A N 1
ATOM 3839 C CA . CYS A 1 477 ? 4.002 3.005 7.209 1.00 98.00 477 CYS A CA 1
ATOM 3840 C C . CYS A 1 477 ? 5.442 3.528 7.037 1.00 98.00 477 CYS A C 1
ATOM 3842 O O . CYS A 1 477 ? 6.422 2.785 7.058 1.00 98.00 477 CYS A O 1
ATOM 3844 N N . SER A 1 478 ? 5.584 4.842 6.854 1.00 97.62 478 SER A N 1
ATOM 3845 C CA . SER A 1 478 ? 6.835 5.498 6.453 1.00 97.62 478 SER A CA 1
ATOM 3846 C C . SER A 1 478 ? 8.009 5.308 7.425 1.00 97.62 478 SER A C 1
ATOM 3848 O O . SER A 1 478 ? 9.159 5.406 6.998 1.00 97.62 478 SER A O 1
ATOM 3850 N N . SER A 1 479 ? 7.750 4.991 8.699 1.00 97.94 479 SER A N 1
ATOM 3851 C CA . SER A 1 479 ? 8.777 4.729 9.724 1.00 97.94 479 SER A CA 1
ATOM 3852 C C . SER A 1 479 ? 9.208 3.258 9.829 1.00 97.94 479 SER A C 1
ATOM 3854 O O . SER A 1 479 ? 10.112 2.945 10.606 1.00 97.94 479 SER A O 1
ATOM 3856 N N . LEU A 1 480 ? 8.598 2.352 9.059 1.00 98.38 480 LEU A N 1
ATOM 3857 C CA . LEU A 1 480 ? 8.883 0.921 9.117 1.00 98.38 480 LEU A CA 1
ATOM 3858 C C . LEU A 1 480 ? 10.277 0.602 8.548 1.00 98.38 480 LEU A C 1
ATOM 3860 O O . LEU A 1 480 ? 10.638 1.056 7.461 1.00 98.38 480 LEU A O 1
ATOM 3864 N N . VAL A 1 481 ? 11.066 -0.191 9.285 1.00 97.12 481 VAL A N 1
ATOM 3865 C CA . VAL A 1 481 ? 12.477 -0.489 8.945 1.00 97.12 481 VAL A CA 1
ATOM 3866 C C . VAL A 1 481 ? 12.835 -1.977 8.904 1.00 97.12 481 VAL A C 1
ATOM 3868 O O . VAL A 1 481 ? 13.854 -2.323 8.306 1.00 97.12 481 VAL A O 1
ATOM 3871 N N . ASP A 1 482 ? 12.044 -2.852 9.533 1.00 97.62 482 ASP A N 1
ATOM 3872 C CA . ASP A 1 482 ? 12.327 -4.288 9.653 1.00 97.62 482 ASP A CA 1
ATOM 3873 C C . ASP A 1 482 ? 11.070 -5.124 9.374 1.00 97.62 482 ASP A C 1
ATOM 3875 O O . ASP A 1 482 ? 10.036 -4.938 10.014 1.00 97.62 482 ASP A O 1
ATOM 3879 N N . LEU A 1 483 ? 11.178 -6.061 8.427 1.00 98.69 483 LEU A N 1
ATOM 3880 C CA . LEU A 1 483 ? 10.112 -6.994 8.049 1.00 98.69 483 LEU A CA 1
ATOM 3881 C C . LEU A 1 483 ? 10.360 -8.416 8.578 1.00 98.69 483 LEU A C 1
ATOM 3883 O O . LEU A 1 483 ? 9.533 -9.305 8.369 1.00 98.69 483 LEU A O 1
ATOM 3887 N N . SER A 1 484 ? 11.465 -8.651 9.296 1.00 98.19 484 SER A N 1
ATOM 3888 C CA . SER A 1 484 ? 11.831 -9.973 9.811 1.00 98.19 484 SER A CA 1
ATOM 3889 C C . SER A 1 484 ? 10.778 -10.635 10.714 1.00 98.19 484 SER A C 1
ATOM 3891 O O . SER A 1 484 ? 10.662 -11.865 10.646 1.00 98.19 484 SER A O 1
ATOM 3893 N N . PRO A 1 485 ? 9.939 -9.900 11.480 1.00 98.62 485 PRO A N 1
ATOM 3894 C CA . PRO A 1 485 ? 8.830 -10.512 12.212 1.00 98.62 485 PRO A CA 1
ATOM 3895 C C . PRO A 1 485 ? 7.812 -11.246 11.329 1.00 98.62 485 PRO A C 1
ATOM 3897 O O . PRO A 1 485 ? 7.149 -12.169 11.796 1.00 98.62 485 PRO A O 1
ATOM 3900 N N . LEU A 1 486 ? 7.704 -10.887 10.046 1.00 98.44 486 LEU A N 1
ATOM 3901 C CA . LEU A 1 486 ? 6.742 -11.475 9.108 1.00 98.44 486 LEU A CA 1
ATOM 3902 C C . LEU A 1 486 ? 7.263 -12.756 8.428 1.00 98.44 486 LEU A C 1
ATOM 3904 O O . LEU A 1 486 ? 6.568 -13.366 7.613 1.00 98.44 486 LEU A O 1
ATOM 3908 N N . ALA A 1 487 ? 8.487 -13.192 8.745 1.00 98.19 487 ALA A N 1
ATOM 3909 C CA . ALA A 1 487 ? 9.172 -14.258 8.012 1.00 98.19 487 ALA A CA 1
ATOM 3910 C C . ALA A 1 487 ? 8.489 -15.631 8.080 1.00 98.19 487 ALA A C 1
ATOM 3912 O O . ALA A 1 487 ? 8.655 -16.453 7.178 1.00 98.19 487 ALA A O 1
ATOM 3913 N N . ASN A 1 488 ? 7.729 -15.890 9.148 1.00 97.56 488 ASN A N 1
ATOM 3914 C CA . ASN A 1 488 ? 7.083 -17.183 9.392 1.00 97.56 488 ASN A CA 1
ATOM 3915 C C . ASN A 1 488 ? 5.598 -17.217 9.004 1.00 97.56 488 ASN A C 1
ATOM 3917 O O . ASN A 1 488 ? 4.927 -18.220 9.257 1.00 97.56 488 ASN A O 1
ATOM 3921 N N . TRP A 1 489 ? 5.074 -16.146 8.409 1.00 98.38 489 TRP A N 1
ATOM 3922 C CA . TRP A 1 489 ? 3.698 -16.104 7.933 1.00 98.38 489 TRP A CA 1
ATOM 3923 C C . TRP A 1 489 ? 3.463 -17.111 6.793 1.00 98.38 489 TRP A C 1
ATOM 3925 O O . TRP A 1 489 ? 4.210 -17.156 5.814 1.00 98.38 489 TRP A O 1
ATOM 3935 N N . ASP A 1 490 ? 2.398 -17.916 6.896 1.00 98.25 490 ASP A N 1
ATOM 3936 C CA . ASP A 1 490 ? 1.979 -18.819 5.816 1.00 98.25 490 ASP A CA 1
ATOM 3937 C C . ASP A 1 490 ? 1.224 -18.039 4.734 1.00 98.25 490 ASP A C 1
ATOM 3939 O O . ASP A 1 490 ? 0.005 -17.889 4.774 1.00 98.25 490 ASP A O 1
ATOM 3943 N N . THR A 1 491 ? 1.967 -17.563 3.739 1.00 97.94 491 THR A N 1
ATOM 3944 C CA . THR A 1 491 ? 1.434 -16.796 2.607 1.00 97.94 491 THR A CA 1
ATOM 3945 C C . THR A 1 491 ? 0.881 -17.669 1.476 1.00 97.94 491 THR A C 1
ATOM 3947 O O . THR A 1 491 ? 0.519 -17.158 0.421 1.00 97.94 491 THR A O 1
ATOM 3950 N N . SER A 1 492 ? 0.760 -18.993 1.661 1.00 97.75 492 SER A N 1
ATOM 3951 C CA . SER A 1 492 ? 0.358 -19.919 0.587 1.00 97.75 492 SER A CA 1
ATOM 3952 C C . SER A 1 492 ? -1.060 -19.713 0.049 1.00 97.75 492 SER A C 1
ATOM 3954 O O . SER A 1 492 ? -1.372 -20.196 -1.046 1.00 97.75 492 SER A O 1
ATOM 3956 N N . GLN A 1 493 ? -1.920 -19.031 0.809 1.00 97.56 493 GLN A N 1
ATOM 3957 C CA . GLN A 1 493 ? -3.277 -18.703 0.388 1.00 97.56 493 GLN A CA 1
ATOM 3958 C C . GLN A 1 493 ? -3.450 -17.283 -0.146 1.00 97.56 493 GLN A C 1
ATOM 3960 O O . GLN A 1 493 ? -4.498 -17.039 -0.739 1.00 97.56 493 GLN A O 1
ATOM 3965 N N . ILE A 1 494 ? -2.451 -16.409 -0.008 1.00 97.38 494 ILE A N 1
ATOM 3966 C CA . ILE A 1 494 ? -2.541 -15.009 -0.429 1.00 97.38 494 ILE A CA 1
ATOM 3967 C C . ILE A 1 494 ? -2.672 -14.922 -1.949 1.00 97.38 494 ILE A C 1
ATOM 3969 O O . ILE A 1 494 ? -1.883 -15.502 -2.694 1.00 97.38 494 ILE A O 1
ATOM 3973 N N . GLU A 1 495 ? -3.695 -14.203 -2.390 1.00 95.00 495 GLU A N 1
ATOM 3974 C CA . GLU A 1 495 ? -4.050 -13.982 -3.792 1.00 95.00 495 GLU A CA 1
ATOM 3975 C C . GLU A 1 495 ? -3.745 -12.540 -4.220 1.00 95.00 495 GLU A C 1
ATOM 3977 O O . GLU A 1 495 ? -3.409 -12.322 -5.383 1.00 95.00 495 GLU A O 1
ATOM 3982 N N . SER A 1 496 ? -3.762 -11.586 -3.278 1.00 94.62 496 SER A N 1
ATOM 3983 C CA . SER A 1 496 ? -3.449 -10.174 -3.529 1.00 94.62 496 SER A CA 1
ATOM 3984 C C . SER A 1 496 ? -2.648 -9.534 -2.387 1.00 94.62 496 SER A C 1
ATOM 3986 O O . SER A 1 496 ? -2.885 -9.821 -1.208 1.00 94.62 496 SER A O 1
ATOM 3988 N N . MET A 1 497 ? -1.677 -8.696 -2.764 1.00 96.69 497 MET A N 1
ATOM 3989 C CA . MET A 1 497 ? -0.821 -7.893 -1.875 1.00 96.69 497 MET A CA 1
ATOM 3990 C C . MET A 1 497 ? -0.549 -6.496 -2.467 1.00 96.69 497 MET A C 1
ATOM 3992 O O . MET A 1 497 ? 0.524 -5.925 -2.274 1.00 96.69 497 MET A O 1
ATOM 3996 N N . VAL A 1 498 ? -1.494 -5.971 -3.248 1.00 97.62 498 VAL A N 1
ATOM 3997 C CA . VAL A 1 498 ? -1.380 -4.680 -3.941 1.00 97.62 498 VAL A CA 1
ATOM 3998 C C . VAL A 1 498 ? -1.051 -3.587 -2.925 1.00 97.62 498 VAL A C 1
ATOM 4000 O O . VAL A 1 498 ? -1.637 -3.552 -1.851 1.00 97.62 498 VAL A O 1
ATOM 4003 N N . HIS A 1 499 ? -0.062 -2.742 -3.219 1.00 97.44 499 HIS A N 1
ATOM 4004 C CA . HIS A 1 499 ? 0.384 -1.652 -2.340 1.00 97.44 499 HIS A CA 1
ATOM 4005 C C . HIS A 1 499 ? 0.801 -2.047 -0.907 1.00 97.44 499 HIS A C 1
ATOM 4007 O O . HIS A 1 499 ? 0.986 -1.165 -0.072 1.00 97.44 499 HIS A O 1
ATOM 4013 N N . MET A 1 500 ? 1.029 -3.336 -0.609 1.00 98.25 500 MET A N 1
ATOM 4014 C CA . MET A 1 500 ? 1.242 -3.835 0.762 1.00 98.25 500 MET A CA 1
ATOM 4015 C C . MET A 1 500 ? 2.280 -3.051 1.581 1.00 98.25 500 MET A C 1
ATOM 4017 O O . MET A 1 500 ? 2.071 -2.853 2.777 1.00 98.25 500 MET A O 1
ATOM 4021 N N . PHE A 1 501 ? 3.378 -2.616 0.956 1.00 98.69 501 PHE A N 1
ATOM 4022 C CA . PHE A 1 501 ? 4.418 -1.782 1.569 1.00 98.69 501 PHE A CA 1
ATOM 4023 C C . PHE A 1 501 ? 4.620 -0.453 0.822 1.00 98.69 501 PHE A C 1
ATOM 4025 O O . PHE A 1 501 ? 5.656 0.194 0.984 1.00 98.69 501 PHE A O 1
ATOM 4032 N N . GLY A 1 502 ? 3.659 -0.040 -0.009 1.00 98.44 502 GLY A N 1
ATOM 4033 C CA . GLY A 1 502 ? 3.737 1.218 -0.746 1.00 98.44 502 GLY A CA 1
ATOM 4034 C C . GLY A 1 502 ? 3.866 2.395 0.225 1.00 98.44 502 GLY A C 1
ATOM 4035 O O . GLY A 1 502 ? 3.125 2.458 1.190 1.00 98.44 502 GLY A O 1
ATOM 4036 N N . GLY A 1 503 ? 4.810 3.313 0.040 1.00 97.62 503 GLY A N 1
ATOM 4037 C CA . GLY A 1 503 ? 5.052 4.450 0.933 1.00 97.62 503 GLY A CA 1
ATOM 4038 C C . GLY A 1 503 ? 5.869 4.130 2.194 1.00 97.62 503 GLY A C 1
ATOM 4039 O O . GLY A 1 503 ? 6.113 5.032 3.000 1.00 97.62 503 GLY A O 1
ATOM 4040 N N . CYS A 1 504 ? 6.353 2.894 2.374 1.00 98.19 504 CYS A N 1
ATOM 4041 C CA . CYS A 1 504 ? 7.289 2.529 3.448 1.00 98.19 504 CYS A CA 1
ATOM 4042 C C . CYS A 1 504 ? 8.698 3.084 3.169 1.00 98.19 504 CYS A C 1
ATOM 4044 O O . CYS A 1 504 ? 9.645 2.354 2.866 1.00 98.19 504 CYS A O 1
ATOM 4046 N N . SER A 1 505 ? 8.835 4.408 3.236 1.00 97.75 505 SER A N 1
ATOM 4047 C CA . SER A 1 505 ? 10.004 5.163 2.774 1.00 97.75 505 SER A CA 1
ATOM 4048 C C . SER A 1 505 ? 11.289 4.917 3.572 1.00 97.75 505 SER A C 1
ATOM 4050 O O . SER A 1 505 ? 12.373 5.183 3.048 1.00 97.75 505 SER A O 1
ATOM 4052 N N . SER A 1 506 ? 11.204 4.371 4.790 1.00 98.38 506 SER A N 1
ATOM 4053 C CA . SER A 1 506 ? 12.365 4.014 5.624 1.00 98.38 506 SER A CA 1
ATOM 4054 C C . SER A 1 506 ? 12.905 2.594 5.400 1.00 98.38 506 SER A C 1
ATOM 4056 O O . SER A 1 506 ? 13.985 2.273 5.908 1.00 98.38 506 SER A O 1
ATOM 4058 N N . LEU A 1 507 ? 12.219 1.742 4.625 1.00 98.62 507 LEU A N 1
ATOM 4059 C CA . LEU A 1 507 ? 12.711 0.397 4.320 1.00 98.62 507 LEU A CA 1
ATOM 4060 C C . LEU A 1 507 ? 13.975 0.473 3.461 1.00 98.62 507 LEU A C 1
ATOM 4062 O O . LEU A 1 507 ? 13.981 1.069 2.388 1.00 98.62 507 LEU A O 1
ATOM 4066 N N . THR A 1 508 ? 15.051 -0.166 3.925 1.00 98.25 508 THR A N 1
ATOM 4067 C CA . THR A 1 508 ? 16.331 -0.251 3.191 1.00 98.25 508 THR A CA 1
ATOM 4068 C C . THR A 1 508 ? 16.585 -1.631 2.586 1.00 98.25 508 THR A C 1
ATOM 4070 O O . THR A 1 508 ? 17.301 -1.738 1.585 1.00 98.25 508 THR A O 1
ATOM 4073 N N . SER A 1 509 ? 15.971 -2.668 3.164 1.00 97.62 509 SER A N 1
ATOM 4074 C CA . SER A 1 509 ? 15.996 -4.063 2.717 1.00 97.62 509 SER A CA 1
ATOM 4075 C C . SER A 1 509 ? 14.629 -4.708 2.942 1.00 97.62 509 SER A C 1
ATOM 4077 O O . SER A 1 509 ? 13.848 -4.224 3.760 1.00 97.62 509 SER A O 1
ATOM 4079 N N . LEU A 1 510 ? 14.384 -5.831 2.271 1.00 98.56 510 LEU A N 1
ATOM 4080 C CA . LEU A 1 510 ? 13.140 -6.605 2.362 1.00 98.56 510 LEU A CA 1
ATOM 4081 C C . LEU A 1 510 ? 13.318 -7.908 3.161 1.00 98.56 510 LEU A C 1
ATOM 4083 O O . LEU A 1 510 ? 12.631 -8.903 2.919 1.00 98.56 510 LEU A O 1
ATOM 4087 N N . SER A 1 511 ? 14.269 -7.896 4.101 1.00 97.75 511 SER A N 1
ATOM 4088 C CA . SER A 1 511 ? 14.626 -9.057 4.918 1.00 97.75 511 SER A CA 1
ATOM 4089 C C . SER A 1 511 ? 13.411 -9.591 5.678 1.00 97.75 511 SER A C 1
ATOM 4091 O O . SER A 1 511 ? 12.780 -8.845 6.420 1.00 97.75 511 SER A O 1
ATOM 4093 N N . GLY A 1 512 ? 13.104 -10.877 5.523 1.00 97.38 512 GLY A N 1
ATOM 4094 C CA . GLY A 1 512 ? 11.896 -11.518 6.054 1.00 97.38 512 GLY A CA 1
ATOM 4095 C C . GLY A 1 512 ? 10.929 -11.995 4.970 1.00 97.38 512 GLY A C 1
ATOM 4096 O O . GLY A 1 512 ? 10.095 -12.856 5.235 1.00 97.38 512 GLY A O 1
ATOM 4097 N N . LEU A 1 513 ? 11.050 -11.507 3.733 1.00 98.50 513 LEU A N 1
ATOM 4098 C CA . LEU A 1 513 ? 10.163 -11.899 2.631 1.00 98.50 513 LEU A CA 1
ATOM 4099 C C . LEU A 1 513 ? 10.702 -13.070 1.781 1.00 98.50 513 LEU A C 1
ATOM 4101 O O . LEU A 1 513 ? 10.070 -13.464 0.798 1.00 98.50 513 LEU A O 1
ATOM 4105 N N . GLU A 1 514 ? 11.854 -13.653 2.141 1.00 98.00 514 GLU A N 1
ATOM 4106 C CA . GLU A 1 514 ? 12.595 -14.625 1.312 1.00 98.00 514 GLU A CA 1
ATOM 4107 C C . GLU A 1 514 ? 11.803 -15.902 1.015 1.00 98.00 514 GLU A C 1
ATOM 4109 O O . GLU A 1 514 ? 11.970 -16.522 -0.037 1.00 98.00 514 GLU A O 1
ATOM 4114 N N . TYR A 1 515 ? 10.991 -16.333 1.983 1.00 96.94 515 TYR A N 1
ATOM 4115 C CA . TYR A 1 515 ? 10.290 -17.619 1.969 1.00 96.94 515 TYR A CA 1
ATOM 4116 C C . TYR A 1 515 ? 8.790 -17.483 1.726 1.00 96.94 515 TYR A C 1
ATOM 4118 O O . TYR A 1 515 ? 8.055 -18.467 1.847 1.00 96.94 515 TYR A O 1
ATOM 4126 N N . TRP A 1 516 ? 8.330 -16.284 1.374 1.00 98.31 516 TRP A N 1
ATOM 4127 C CA . TRP A 1 516 ? 6.934 -16.068 1.043 1.00 98.31 516 TRP A CA 1
ATOM 4128 C C . TRP A 1 516 ? 6.543 -16.821 -0.229 1.00 98.31 516 TRP A C 1
ATOM 4130 O O . TRP A 1 516 ? 7.261 -16.844 -1.231 1.00 98.31 516 TRP A O 1
ATOM 4140 N N . ASN A 1 517 ? 5.373 -17.451 -0.191 1.00 98.31 517 ASN A N 1
ATOM 4141 C CA . ASN A 1 517 ? 4.821 -18.156 -1.331 1.00 98.31 517 ASN A CA 1
ATOM 4142 C C . ASN A 1 517 ? 3.990 -17.198 -2.188 1.00 98.31 517 ASN A C 1
ATOM 4144 O O . ASN A 1 517 ? 2.814 -16.977 -1.929 1.00 98.31 517 ASN A O 1
ATOM 4148 N N . THR A 1 518 ? 4.588 -16.704 -3.266 1.00 98.00 518 THR A N 1
ATOM 4149 C CA . THR A 1 518 ? 3.945 -15.780 -4.213 1.00 98.00 518 THR A CA 1
ATOM 4150 C C . THR A 1 518 ? 3.315 -16.473 -5.428 1.00 98.00 518 THR A C 1
ATOM 4152 O O . THR A 1 518 ? 2.864 -15.821 -6.361 1.00 98.00 518 THR A O 1
ATOM 4155 N N . SER A 1 519 ? 3.216 -17.811 -5.429 1.00 97.94 519 SER A N 1
ATOM 4156 C CA . SER A 1 519 ? 2.776 -18.599 -6.601 1.00 97.94 519 SER A CA 1
ATOM 4157 C C . SER A 1 519 ? 1.309 -18.426 -7.016 1.00 97.94 519 SER A C 1
ATOM 4159 O O . SER A 1 519 ? 0.897 -18.953 -8.057 1.00 97.94 519 SER A O 1
ATOM 4161 N N . LYS A 1 520 ? 0.514 -17.743 -6.191 1.00 98.12 520 LYS A N 1
ATOM 4162 C CA . LYS A 1 520 ? -0.883 -17.404 -6.463 1.00 98.12 520 LYS A CA 1
ATOM 4163 C C . LYS A 1 520 ? -1.082 -15.976 -6.973 1.00 98.12 520 LYS A C 1
ATOM 4165 O O . LYS A 1 520 ? -2.170 -15.709 -7.461 1.00 98.12 520 LYS A O 1
ATOM 4170 N N . LEU A 1 521 ? -0.080 -15.103 -6.881 1.00 97.62 521 LEU A N 1
ATOM 4171 C CA . LEU A 1 521 ? -0.252 -13.695 -7.229 1.00 97.62 521 LEU A CA 1
ATOM 4172 C C . LEU A 1 521 ? -0.457 -13.511 -8.730 1.00 97.62 521 LEU A C 1
ATOM 4174 O O . LEU A 1 521 ? 0.319 -14.021 -9.543 1.00 97.62 521 LEU A O 1
ATOM 4178 N N . GLU A 1 522 ? -1.481 -12.736 -9.068 1.00 96.12 522 GLU A N 1
ATOM 4179 C CA . GLU A 1 522 ? -1.769 -12.292 -10.434 1.00 96.12 522 GLU A CA 1
ATOM 4180 C C . GLU A 1 522 ? -1.516 -10.786 -10.595 1.00 96.12 522 GLU A C 1
ATOM 4182 O O . GLU A 1 522 ? -1.029 -10.353 -11.642 1.00 96.12 522 GLU A O 1
ATOM 4187 N N . ASN A 1 523 ? -1.742 -10.013 -9.527 1.00 95.38 523 ASN A N 1
ATOM 4188 C CA . ASN A 1 523 ? -1.481 -8.581 -9.454 1.00 95.38 523 ASN A CA 1
ATOM 4189 C C . ASN A 1 523 ? -0.389 -8.280 -8.409 1.00 95.38 523 ASN A C 1
ATOM 4191 O O . ASN A 1 523 ? -0.472 -8.717 -7.261 1.00 95.38 523 ASN A O 1
ATOM 4195 N N . MET A 1 524 ? 0.653 -7.556 -8.825 1.00 95.94 524 MET A N 1
ATOM 4196 C CA . MET A 1 524 ? 1.758 -7.092 -7.979 1.00 95.94 524 MET A CA 1
ATOM 4197 C C . MET A 1 524 ? 1.847 -5.564 -7.905 1.00 95.94 524 MET A C 1
ATOM 4199 O O . MET A 1 524 ? 2.899 -5.020 -7.562 1.00 95.94 524 MET A O 1
ATOM 4203 N N . GLN A 1 525 ? 0.769 -4.871 -8.260 1.00 97.50 525 GLN A N 1
ATOM 4204 C CA . GLN A 1 525 ? 0.749 -3.424 -8.363 1.00 97.50 525 GLN A CA 1
ATOM 4205 C C . GLN A 1 525 ? 1.263 -2.750 -7.085 1.00 97.50 525 GLN A C 1
ATOM 4207 O O . GLN A 1 525 ? 0.797 -3.012 -5.978 1.00 97.50 525 GLN A O 1
ATOM 4212 N N . GLY A 1 526 ? 2.272 -1.899 -7.264 1.00 97.81 526 GLY A N 1
ATOM 4213 C CA . GLY A 1 526 ? 2.782 -0.963 -6.273 1.00 97.81 526 GLY A CA 1
ATOM 4214 C C . GLY A 1 526 ? 3.228 -1.544 -4.934 1.00 97.81 526 GLY A C 1
ATOM 4215 O O . GLY A 1 526 ? 3.294 -0.776 -3.978 1.00 97.81 526 GLY A O 1
ATOM 4216 N N . ILE A 1 527 ? 3.542 -2.847 -4.841 1.00 98.62 527 ILE A N 1
ATOM 4217 C CA . ILE A 1 527 ? 3.907 -3.507 -3.569 1.00 98.62 527 ILE A CA 1
ATOM 4218 C C . ILE A 1 527 ? 4.987 -2.725 -2.805 1.00 98.62 527 ILE A C 1
ATOM 4220 O O . ILE A 1 527 ? 4.892 -2.624 -1.586 1.00 98.62 527 ILE A O 1
ATOM 4224 N N . PHE A 1 528 ? 5.979 -2.162 -3.507 1.00 98.81 528 PHE A N 1
ATOM 4225 C CA . PHE A 1 528 ? 7.080 -1.376 -2.934 1.00 98.81 528 PHE A CA 1
ATOM 4226 C C . PHE A 1 528 ? 7.160 0.043 -3.522 1.00 98.81 528 PHE A C 1
ATOM 4228 O O . PHE A 1 528 ? 8.233 0.651 -3.538 1.00 98.81 528 PHE A O 1
ATOM 4235 N N . ARG A 1 529 ? 6.038 0.574 -4.031 1.00 98.62 529 ARG A N 1
ATOM 4236 C CA . ARG A 1 529 ? 5.961 1.956 -4.528 1.00 98.62 529 ARG A CA 1
ATOM 4237 C C . ARG A 1 529 ? 6.404 2.925 -3.427 1.00 98.62 529 ARG A C 1
ATOM 4239 O O . ARG A 1 529 ? 6.087 2.719 -2.269 1.00 98.62 529 ARG A O 1
ATOM 4246 N N . ASP A 1 530 ? 7.150 3.967 -3.755 1.00 98.44 530 ASP A N 1
ATOM 4247 C CA . ASP A 1 530 ? 7.626 5.020 -2.853 1.00 98.44 530 ASP A CA 1
ATOM 4248 C C . ASP A 1 530 ? 8.434 4.532 -1.626 1.00 98.44 530 ASP A C 1
ATOM 4250 O O . ASP A 1 530 ? 8.662 5.282 -0.668 1.00 98.44 530 ASP A O 1
ATOM 4254 N N . CYS A 1 531 ? 8.987 3.311 -1.674 1.00 98.38 531 CYS A N 1
ATOM 4255 C CA . CYS A 1 531 ? 10.033 2.839 -0.759 1.00 98.38 531 CYS A CA 1
ATOM 4256 C C . CYS A 1 531 ? 11.377 3.526 -1.071 1.00 98.38 531 CYS A C 1
ATOM 4258 O O . CYS A 1 531 ? 12.357 2.909 -1.487 1.00 98.38 531 CYS A O 1
ATOM 4260 N N . SER A 1 532 ? 11.428 4.846 -0.896 1.00 98.25 532 SER A N 1
ATOM 4261 C CA . SER A 1 532 ? 12.522 5.711 -1.359 1.00 98.25 532 SER A CA 1
ATOM 4262 C C . SER A 1 532 ? 13.921 5.360 -0.834 1.00 98.25 532 SER A C 1
ATOM 4264 O O . SER A 1 532 ? 14.910 5.647 -1.521 1.00 98.25 532 SER A O 1
ATOM 4266 N N . SER A 1 533 ? 14.028 4.721 0.335 1.00 98.69 533 SER A N 1
ATOM 4267 C CA . SER A 1 533 ? 15.302 4.261 0.915 1.00 98.69 533 SER A CA 1
ATOM 4268 C C . SER A 1 533 ? 15.704 2.836 0.515 1.00 98.69 533 SER A C 1
ATOM 4270 O O . SER A 1 533 ? 16.767 2.373 0.934 1.00 98.69 533 SER A O 1
ATOM 4272 N N . LEU A 1 534 ? 14.896 2.135 -0.288 1.00 98.81 534 LEU A N 1
ATOM 4273 C CA . LEU A 1 534 ? 15.114 0.729 -0.622 1.00 98.81 534 LEU A CA 1
ATOM 4274 C C . LEU A 1 534 ? 16.364 0.551 -1.488 1.00 98.81 534 LEU A C 1
ATOM 4276 O O . LEU A 1 534 ? 16.515 1.190 -2.529 1.00 98.81 534 LEU A O 1
ATOM 4280 N N . THR A 1 535 ? 17.262 -0.337 -1.056 1.00 98.44 535 THR A N 1
ATOM 4281 C CA . THR A 1 535 ? 18.534 -0.616 -1.749 1.00 98.44 535 THR A CA 1
ATOM 4282 C C . THR A 1 535 ? 18.768 -2.095 -2.036 1.00 98.44 535 THR A C 1
ATOM 4284 O O . THR A 1 535 ? 19.475 -2.409 -2.991 1.00 98.44 535 THR A O 1
ATOM 4287 N N . ASP A 1 536 ? 18.193 -2.997 -1.235 1.00 98.38 536 ASP A N 1
ATOM 4288 C CA . ASP A 1 536 ? 18.447 -4.437 -1.306 1.00 98.38 536 ASP A CA 1
ATOM 4289 C C . ASP A 1 536 ? 17.172 -5.219 -1.652 1.00 98.38 536 ASP A C 1
ATOM 4291 O O . ASP A 1 536 ? 16.218 -5.258 -0.872 1.00 98.38 536 ASP A O 1
ATOM 4295 N N . LEU A 1 537 ? 17.186 -5.859 -2.827 1.00 98.69 537 LEU A N 1
ATOM 4296 C CA . LEU A 1 537 ? 16.106 -6.704 -3.346 1.00 98.69 537 LEU A CA 1
ATOM 4297 C C . LEU A 1 537 ? 16.384 -8.211 -3.195 1.00 98.69 537 LEU A C 1
ATOM 4299 O O . LEU A 1 537 ? 15.647 -9.021 -3.754 1.00 98.69 537 LEU A O 1
ATOM 4303 N N . SER A 1 538 ? 17.444 -8.620 -2.488 1.00 98.31 538 SER A N 1
ATOM 4304 C CA . SER A 1 538 ? 17.872 -10.028 -2.406 1.00 98.31 538 SER A CA 1
ATOM 4305 C C . SER A 1 538 ? 16.781 -10.967 -1.883 1.00 98.31 538 SER A C 1
ATOM 4307 O O . SER A 1 538 ? 16.665 -12.101 -2.350 1.00 98.31 538 SER A O 1
ATOM 4309 N N . SER A 1 539 ? 15.906 -10.478 -1.002 1.00 98.44 539 SER A N 1
ATOM 4310 C CA . SER A 1 539 ? 14.773 -11.244 -0.480 1.00 98.44 539 SER A CA 1
ATOM 4311 C C . SER A 1 539 ? 13.716 -11.596 -1.538 1.00 98.44 539 SER A C 1
ATOM 4313 O O . SER A 1 539 ? 12.890 -12.472 -1.301 1.00 98.44 539 SER A O 1
ATOM 4315 N N . LEU A 1 540 ? 13.754 -10.978 -2.725 1.00 98.50 540 LEU A N 1
ATOM 4316 C CA . LEU A 1 540 ? 12.817 -11.229 -3.828 1.00 98.50 540 LEU A CA 1
ATOM 4317 C C . LEU A 1 540 ? 13.330 -12.246 -4.862 1.00 98.50 540 LEU A C 1
ATOM 4319 O O . LEU A 1 540 ? 12.595 -12.590 -5.790 1.00 98.50 540 LEU A O 1
ATOM 4323 N N . GLU A 1 541 ? 14.567 -12.745 -4.722 1.00 97.94 541 GLU A N 1
ATOM 4324 C CA . GLU A 1 541 ? 15.231 -13.603 -5.724 1.00 97.94 541 GLU A CA 1
ATOM 4325 C C . GLU A 1 541 ? 14.422 -14.870 -6.060 1.00 97.94 541 GLU A C 1
ATOM 4327 O O . GLU A 1 541 ? 14.398 -15.320 -7.206 1.00 97.94 541 GLU A O 1
ATOM 4332 N N . ASN A 1 542 ? 13.724 -15.431 -5.067 1.00 96.88 542 ASN A N 1
ATOM 4333 C CA . ASN A 1 542 ? 12.979 -16.688 -5.195 1.00 96.88 542 ASN A CA 1
ATOM 4334 C C . ASN A 1 542 ? 11.463 -16.506 -5.360 1.00 96.88 542 ASN A C 1
ATOM 4336 O O . ASN A 1 542 ? 10.721 -17.491 -5.311 1.00 96.88 542 ASN A O 1
ATOM 4340 N N . TRP A 1 543 ? 10.984 -15.275 -5.550 1.00 98.31 543 TRP A N 1
ATOM 4341 C CA . TRP A 1 543 ? 9.561 -15.030 -5.760 1.00 98.31 543 TRP A CA 1
ATOM 4342 C C . TRP A 1 543 ? 9.077 -15.657 -7.072 1.00 98.31 543 TRP A C 1
ATOM 4344 O O . TRP A 1 543 ? 9.699 -15.539 -8.129 1.00 98.31 543 TRP A O 1
ATOM 4354 N N . ASN A 1 544 ? 7.930 -16.334 -7.011 1.00 98.31 544 ASN A N 1
ATOM 4355 C CA . ASN A 1 544 ? 7.303 -16.948 -8.169 1.00 98.31 544 ASN A CA 1
ATOM 4356 C C . ASN A 1 544 ? 6.340 -15.965 -8.842 1.00 98.31 544 ASN A C 1
ATOM 4358 O O . ASN A 1 544 ? 5.170 -15.895 -8.487 1.00 98.31 544 ASN A O 1
ATOM 4362 N N . THR A 1 545 ? 6.817 -15.288 -9.881 1.00 97.94 545 THR A N 1
ATOM 4363 C CA . THR A 1 545 ? 6.028 -14.328 -10.669 1.00 97.94 545 THR A CA 1
ATOM 4364 C C . THR A 1 545 ? 5.331 -14.941 -11.889 1.00 97.94 545 THR A C 1
ATOM 4366 O O . THR A 1 545 ? 4.763 -14.227 -12.706 1.00 97.94 545 THR A O 1
ATOM 4369 N N . SER A 1 546 ? 5.322 -16.274 -12.031 1.00 97.81 546 SER A N 1
ATOM 4370 C CA . SER A 1 546 ? 4.873 -16.943 -13.269 1.00 97.81 546 SER A CA 1
ATOM 4371 C C . SER A 1 546 ? 3.388 -16.790 -13.617 1.00 97.81 546 SER A C 1
ATOM 4373 O O . SER A 1 546 ? 3.019 -17.092 -14.753 1.00 97.81 546 SER A O 1
ATOM 4375 N N . LYS A 1 547 ? 2.552 -16.357 -12.667 1.00 98.00 547 LYS A N 1
ATOM 4376 C CA . LYS A 1 547 ? 1.130 -16.048 -12.878 1.00 98.00 547 LYS A CA 1
ATOM 4377 C C . LYS A 1 547 ? 0.826 -14.553 -12.957 1.00 98.00 547 LYS A C 1
ATOM 4379 O O . LYS A 1 547 ? -0.295 -14.190 -13.294 1.00 98.00 547 LYS A O 1
ATOM 4384 N N . VAL A 1 548 ? 1.807 -13.707 -12.665 1.00 98.12 548 VAL A N 1
ATOM 4385 C CA . VAL A 1 548 ? 1.610 -12.264 -12.578 1.00 98.12 548 VAL A CA 1
ATOM 4386 C C . VAL A 1 548 ? 1.330 -11.716 -13.973 1.00 98.12 548 VAL A C 1
ATOM 4388 O O . VAL A 1 548 ? 2.092 -11.970 -14.909 1.00 98.12 548 VAL A O 1
ATOM 4391 N N . ASN A 1 549 ? 0.229 -10.979 -14.103 1.00 96.69 549 ASN A N 1
ATOM 4392 C CA . ASN A 1 549 ? -0.173 -10.292 -15.327 1.00 96.69 549 ASN A CA 1
ATOM 4393 C C . ASN A 1 549 ? -0.033 -8.758 -15.204 1.00 96.69 549 ASN A C 1
ATOM 4395 O O . ASN A 1 549 ? 0.276 -8.103 -16.204 1.00 96.69 549 ASN A O 1
ATOM 4399 N N . ASN A 1 550 ? -0.140 -8.213 -13.984 1.00 97.06 550 ASN A N 1
ATOM 4400 C CA . ASN A 1 550 ? -0.035 -6.787 -13.682 1.00 97.06 550 ASN A CA 1
ATOM 4401 C C . ASN A 1 550 ? 1.152 -6.505 -12.740 1.00 97.06 550 ASN A C 1
ATOM 4403 O O . ASN A 1 550 ? 1.223 -7.032 -11.628 1.00 97.06 550 ASN A O 1
ATOM 4407 N N . MET A 1 551 ? 2.087 -5.672 -13.204 1.00 97.62 551 MET A N 1
ATOM 4408 C CA . MET A 1 551 ? 3.241 -5.177 -12.450 1.00 97.62 551 MET A CA 1
ATOM 4409 C C . MET A 1 551 ? 3.275 -3.643 -12.432 1.00 97.62 551 MET A C 1
ATOM 4411 O O . MET A 1 551 ? 4.339 -3.052 -12.537 1.00 97.62 551 MET A O 1
ATOM 4415 N N . TRP A 1 552 ? 2.147 -2.948 -12.362 1.00 96.81 552 TRP A N 1
ATOM 4416 C CA . TRP A 1 552 ? 2.165 -1.484 -12.318 1.00 96.81 552 TRP A CA 1
ATOM 4417 C C . TRP A 1 552 ? 2.932 -0.959 -11.101 1.00 96.81 552 TRP A C 1
ATOM 4419 O O . TRP A 1 552 ? 2.747 -1.443 -9.990 1.00 96.81 552 TRP A O 1
ATOM 4429 N N . SER A 1 553 ? 3.817 0.018 -11.307 1.00 97.94 553 SER A N 1
ATOM 4430 C CA . SER A 1 553 ? 4.449 0.797 -10.230 1.00 97.94 553 SER A CA 1
ATOM 4431 C C . SER A 1 553 ? 5.186 0.005 -9.133 1.00 97.94 553 SER A C 1
ATOM 4433 O O . SER A 1 553 ? 5.395 0.546 -8.051 1.00 97.94 553 SER A O 1
ATOM 4435 N N . VAL A 1 554 ? 5.599 -1.256 -9.357 1.00 98.69 554 VAL A N 1
ATOM 4436 C CA . VAL A 1 554 ? 6.139 -2.131 -8.282 1.00 98.69 554 VAL A CA 1
ATOM 4437 C C . VAL A 1 554 ? 7.248 -1.464 -7.462 1.00 98.69 554 VAL A C 1
ATOM 4439 O O . VAL A 1 554 ? 7.243 -1.599 -6.242 1.00 98.69 554 VAL A O 1
ATOM 4442 N N . PHE A 1 555 ? 8.168 -0.752 -8.120 1.00 98.81 555 PHE A N 1
ATOM 4443 C CA . PHE A 1 555 ? 9.280 -0.019 -7.505 1.00 98.81 555 PHE A CA 1
ATOM 4444 C C . PHE A 1 555 ? 9.279 1.472 -7.885 1.00 98.81 555 PHE A C 1
ATOM 4446 O O . PHE A 1 555 ? 10.325 2.123 -7.808 1.00 98.81 555 PHE A O 1
ATOM 4453 N N . GLU A 1 556 ? 8.131 2.025 -8.295 1.00 98.75 556 GLU A N 1
ATOM 4454 C CA . GLU A 1 556 ? 7.993 3.464 -8.559 1.00 98.75 556 GLU A CA 1
ATOM 4455 C C . GLU A 1 556 ? 8.471 4.259 -7.335 1.00 98.75 556 GLU A C 1
ATOM 4457 O O . GLU A 1 556 ? 8.238 3.840 -6.209 1.00 98.75 556 GLU A O 1
ATOM 4462 N N . GLY A 1 557 ? 9.201 5.358 -7.517 1.00 98.25 557 GLY A N 1
ATOM 4463 C CA . GLY A 1 557 ? 9.661 6.207 -6.414 1.00 98.25 557 GLY A CA 1
ATOM 4464 C C . GLY A 1 557 ? 10.753 5.598 -5.520 1.00 98.25 557 GLY A C 1
ATOM 4465 O O . GLY A 1 557 ? 11.168 6.223 -4.541 1.00 98.25 557 GLY A O 1
ATOM 4466 N N . CYS A 1 558 ? 11.295 4.415 -5.844 1.00 98.56 558 CYS A N 1
ATOM 4467 C CA . CYS A 1 558 ? 12.441 3.830 -5.135 1.00 98.56 558 CYS A CA 1
ATOM 4468 C C . CYS A 1 558 ? 13.754 4.569 -5.475 1.00 98.56 558 CYS A C 1
ATOM 4470 O O . CYS A 1 558 ? 14.625 4.040 -6.172 1.00 98.56 558 CYS A O 1
ATOM 4472 N N . TYR A 1 559 ? 13.915 5.812 -5.006 1.00 98.44 559 TYR A N 1
ATOM 4473 C CA . TYR A 1 559 ? 15.021 6.706 -5.387 1.00 98.44 559 TYR A CA 1
ATOM 4474 C C . TYR A 1 559 ? 16.420 6.121 -5.140 1.00 98.44 559 TYR A C 1
ATOM 4476 O O . TYR A 1 559 ? 17.340 6.408 -5.914 1.00 98.44 559 TYR A O 1
ATOM 4484 N N . SER A 1 560 ? 16.583 5.316 -4.085 1.00 98.69 560 SER A N 1
ATOM 4485 C CA . SER A 1 560 ? 17.861 4.710 -3.672 1.00 98.69 560 SER A CA 1
ATOM 4486 C C . SER A 1 560 ? 18.183 3.380 -4.364 1.00 98.69 560 SER A C 1
ATOM 4488 O O . SER A 1 560 ? 19.297 2.871 -4.214 1.00 98.69 560 SER A O 1
ATOM 4490 N N . LEU A 1 561 ? 17.250 2.823 -5.141 1.00 98.75 561 LEU A N 1
ATOM 4491 C CA . LEU A 1 561 ? 17.425 1.521 -5.773 1.00 98.75 561 LEU A CA 1
ATOM 4492 C C . LEU A 1 561 ? 18.477 1.591 -6.889 1.00 98.75 561 LEU A C 1
ATOM 4494 O O . LEU A 1 561 ? 18.364 2.391 -7.819 1.00 98.75 561 LEU A O 1
ATOM 4498 N N . ALA A 1 562 ? 19.511 0.753 -6.785 1.00 98.06 562 ALA A N 1
ATOM 4499 C CA . ALA A 1 562 ? 20.672 0.776 -7.680 1.00 98.06 562 ALA A CA 1
ATOM 4500 C C . ALA A 1 562 ? 21.010 -0.583 -8.325 1.00 98.06 562 ALA A C 1
ATOM 4502 O O . ALA A 1 562 ? 21.709 -0.602 -9.339 1.00 98.06 562 ALA A O 1
ATOM 4503 N N . ASP A 1 563 ? 20.535 -1.701 -7.764 1.00 98.12 563 ASP A N 1
ATOM 4504 C CA . ASP A 1 563 ? 20.807 -3.059 -8.251 1.00 98.12 563 ASP A CA 1
ATOM 4505 C C . ASP A 1 563 ? 19.501 -3.829 -8.488 1.00 98.12 563 ASP A C 1
ATOM 4507 O O . ASP A 1 563 ? 18.699 -4.009 -7.574 1.00 98.12 563 ASP A O 1
ATOM 4511 N N . LEU A 1 564 ? 19.305 -4.296 -9.724 1.00 98.69 564 LEU A N 1
ATOM 4512 C CA . LEU A 1 564 ? 18.154 -5.103 -10.140 1.00 98.69 564 LEU A CA 1
ATOM 4513 C C . LEU A 1 564 ? 18.509 -6.589 -10.313 1.00 98.69 564 LEU A C 1
ATOM 4515 O O . LEU A 1 564 ? 17.650 -7.385 -10.691 1.00 98.69 564 LEU A O 1
ATOM 4519 N N . SER A 1 565 ? 19.755 -6.994 -10.038 1.00 97.94 565 SER A N 1
ATOM 4520 C CA . SER A 1 565 ? 20.225 -8.363 -10.271 1.00 97.94 565 SER A CA 1
ATOM 4521 C C . SER A 1 565 ? 19.420 -9.457 -9.545 1.00 97.94 565 SER A C 1
ATOM 4523 O O . SER A 1 565 ? 19.234 -10.524 -10.152 1.00 97.94 565 SER A O 1
ATOM 4525 N N . PRO A 1 566 ? 18.842 -9.222 -8.344 1.00 98.56 566 PRO A N 1
ATOM 4526 C CA . PRO A 1 566 ? 17.952 -10.196 -7.709 1.00 98.56 566 PRO A CA 1
ATOM 4527 C C . PRO A 1 566 ? 16.686 -10.512 -8.521 1.00 98.56 566 PRO A C 1
ATOM 4529 O O . PRO A 1 566 ? 16.118 -11.587 -8.373 1.00 98.56 566 PRO A O 1
ATOM 4532 N N . LEU A 1 567 ? 16.265 -9.631 -9.436 1.00 98.50 567 LEU A N 1
ATOM 4533 C CA . LEU A 1 567 ? 15.070 -9.823 -10.270 1.00 98.50 567 LEU A CA 1
ATOM 4534 C C . LEU A 1 567 ? 15.320 -10.716 -11.501 1.00 98.50 567 LEU A C 1
ATOM 4536 O O . LEU A 1 567 ? 14.398 -11.011 -12.264 1.00 98.50 567 LEU A O 1
ATOM 4540 N N . SER A 1 568 ? 16.558 -11.180 -11.707 1.00 97.75 568 SER A N 1
ATOM 4541 C CA . SER A 1 568 ? 16.952 -11.966 -12.888 1.00 97.75 568 SER A CA 1
ATOM 4542 C C . SER A 1 568 ? 16.238 -13.309 -13.041 1.00 97.75 568 SER A C 1
ATOM 4544 O O . SER A 1 568 ? 16.149 -13.831 -14.156 1.00 97.75 568 SER A O 1
ATOM 4546 N N . GLY A 1 569 ? 15.724 -13.862 -11.938 1.00 97.50 569 GLY A N 1
ATOM 4547 C CA . GLY A 1 569 ? 14.954 -15.105 -11.908 1.00 97.50 569 GLY A CA 1
ATOM 4548 C C . GLY A 1 569 ? 13.453 -14.943 -12.170 1.00 97.50 569 GLY A C 1
ATOM 4549 O O . GLY A 1 569 ? 12.763 -15.953 -12.312 1.00 97.50 569 GLY A O 1
ATOM 4550 N N . TRP A 1 570 ? 12.933 -13.713 -12.237 1.00 98.31 570 TRP A N 1
ATOM 4551 C CA . TRP A 1 570 ? 11.499 -13.472 -12.403 1.00 98.31 570 TRP A CA 1
ATOM 4552 C C . TRP A 1 570 ? 10.991 -13.937 -13.773 1.00 98.31 570 TRP A C 1
ATOM 4554 O O . TRP A 1 570 ? 11.588 -13.672 -14.817 1.00 98.31 570 TRP A O 1
ATOM 4564 N N . ASN A 1 571 ? 9.842 -14.614 -13.775 1.00 98.06 571 ASN A N 1
ATOM 4565 C CA . ASN A 1 571 ? 9.174 -15.062 -14.989 1.00 98.06 571 ASN A CA 1
ATOM 4566 C C . ASN A 1 571 ? 8.064 -14.083 -15.382 1.00 98.06 571 ASN A C 1
ATOM 4568 O O . ASN A 1 571 ? 6.921 -14.242 -14.969 1.00 98.06 571 ASN A O 1
ATOM 4572 N N . VAL A 1 572 ? 8.396 -13.130 -16.251 1.00 96.69 572 VAL A N 1
ATOM 4573 C CA . VAL A 1 572 ? 7.456 -12.101 -16.727 1.00 96.69 572 VAL A CA 1
ATOM 4574 C C . VAL A 1 572 ? 6.691 -12.479 -18.005 1.00 96.69 572 VAL A C 1
ATOM 4576 O O . VAL A 1 572 ? 6.013 -11.643 -18.588 1.00 96.69 572 VAL A O 1
ATOM 4579 N N . SER A 1 573 ? 6.749 -13.742 -18.447 1.00 95.88 573 SER A N 1
ATOM 4580 C CA . SER A 1 573 ? 6.135 -14.180 -19.719 1.00 95.88 573 SER A CA 1
ATOM 4581 C C . SER A 1 573 ? 4.604 -14.080 -19.774 1.00 95.88 573 SER A C 1
ATOM 4583 O O . SER A 1 573 ? 4.027 -14.199 -20.857 1.00 95.88 573 SER A O 1
ATOM 4585 N N . HIS A 1 574 ? 3.943 -13.892 -18.627 1.00 96.31 574 HIS A N 1
ATOM 4586 C CA . HIS A 1 574 ? 2.496 -13.670 -18.516 1.00 96.31 574 HIS A CA 1
ATOM 4587 C C . HIS A 1 574 ? 2.120 -12.204 -18.285 1.00 96.31 574 HIS A C 1
ATOM 4589 O O . HIS A 1 574 ? 0.939 -11.880 -18.374 1.00 96.31 574 HIS A O 1
ATOM 4595 N N . VAL A 1 575 ? 3.100 -11.329 -18.052 1.00 96.88 575 VAL A N 1
ATOM 4596 C CA . VAL A 1 575 ? 2.864 -9.915 -17.765 1.00 96.88 575 VAL A CA 1
ATOM 4597 C C . VAL A 1 575 ? 2.386 -9.208 -19.027 1.00 96.88 575 VAL A C 1
ATOM 4599 O O . VAL A 1 575 ? 3.004 -9.318 -20.088 1.00 96.88 575 VAL A O 1
ATOM 4602 N N . THR A 1 576 ? 1.285 -8.474 -18.908 1.00 95.19 576 THR A N 1
ATOM 4603 C CA . THR A 1 576 ? 0.744 -7.609 -19.964 1.00 95.19 576 THR A CA 1
ATOM 4604 C C . THR A 1 576 ? 1.009 -6.134 -19.679 1.00 95.19 576 THR A C 1
ATOM 4606 O O . THR A 1 576 ? 1.075 -5.337 -20.618 1.00 95.19 576 THR A O 1
ATOM 4609 N N . ALA A 1 577 ? 1.218 -5.779 -18.407 1.00 94.62 577 ALA A N 1
ATOM 4610 C CA . ALA A 1 577 ? 1.226 -4.402 -17.938 1.00 94.62 577 ALA A CA 1
ATOM 4611 C C . ALA A 1 577 ? 2.433 -4.101 -17.017 1.00 94.62 577 ALA A C 1
ATOM 4613 O O . ALA A 1 577 ? 2.587 -4.714 -15.962 1.00 94.62 577 ALA A O 1
ATOM 4614 N N . MET A 1 578 ? 3.293 -3.162 -17.436 1.00 95.56 578 MET A N 1
ATOM 4615 C CA . MET A 1 578 ? 4.573 -2.792 -16.801 1.00 95.56 578 MET A CA 1
ATOM 4616 C C . MET A 1 578 ? 4.775 -1.268 -16.668 1.00 95.56 578 MET A C 1
ATOM 4618 O O . MET A 1 578 ? 5.916 -0.797 -16.578 1.00 95.56 578 MET A O 1
ATOM 4622 N N . ARG A 1 579 ? 3.698 -0.470 -16.680 1.00 96.69 579 ARG A N 1
ATOM 4623 C CA . ARG A 1 579 ? 3.824 0.986 -16.512 1.00 96.69 579 ARG A CA 1
ATOM 4624 C C . ARG A 1 579 ? 4.490 1.328 -15.177 1.00 96.69 579 ARG A C 1
ATOM 4626 O O . ARG A 1 579 ? 4.249 0.665 -14.168 1.00 96.69 579 ARG A O 1
ATOM 4633 N N . TYR A 1 580 ? 5.344 2.344 -15.200 1.00 98.31 580 TYR A N 1
ATOM 4634 C CA . TYR A 1 580 ? 5.959 2.960 -14.020 1.00 98.31 580 TYR A CA 1
ATOM 4635 C C . TYR A 1 580 ? 6.813 2.048 -13.112 1.00 98.31 580 TYR A C 1
ATOM 4637 O O . TYR A 1 580 ? 7.251 2.521 -12.070 1.00 98.31 580 TYR A O 1
ATOM 4645 N N . ILE A 1 581 ? 7.112 0.782 -13.473 1.00 98.31 581 ILE A N 1
ATOM 4646 C CA . ILE A 1 581 ? 7.791 -0.182 -12.565 1.00 98.31 581 ILE A CA 1
ATOM 4647 C C . ILE A 1 581 ? 9.012 0.412 -11.866 1.00 98.31 581 ILE A C 1
ATOM 4649 O O . ILE A 1 581 ? 9.181 0.178 -10.677 1.00 98.31 581 ILE A O 1
ATOM 4653 N N . PHE A 1 582 ? 9.856 1.139 -12.598 1.00 98.75 582 PHE A N 1
ATOM 4654 C CA . PHE A 1 582 ? 11.065 1.772 -12.077 1.00 98.75 582 PHE A CA 1
ATOM 4655 C C . PHE A 1 582 ? 11.034 3.294 -12.273 1.00 98.75 582 PHE A C 1
ATOM 4657 O O . PHE A 1 582 ? 12.092 3.924 -12.342 1.00 98.75 582 PHE A O 1
ATOM 4664 N N . GLU A 1 583 ? 9.849 3.902 -12.409 1.00 98.75 583 GLU A N 1
ATOM 4665 C CA . GLU A 1 583 ? 9.755 5.359 -12.492 1.00 98.75 583 GLU A CA 1
ATOM 4666 C C . GLU A 1 583 ? 10.381 5.985 -11.238 1.00 98.75 583 GLU A C 1
ATOM 4668 O O . GLU A 1 583 ? 10.138 5.565 -10.113 1.00 98.75 583 GLU A O 1
ATOM 4673 N N . GLY A 1 584 ? 11.236 6.986 -11.423 1.00 98.31 584 GLY A N 1
ATOM 4674 C CA . GLY A 1 584 ? 11.876 7.695 -10.326 1.00 98.31 584 GLY A CA 1
ATOM 4675 C C . GLY A 1 584 ? 13.019 6.931 -9.657 1.00 98.31 584 GLY A C 1
ATOM 4676 O O . GLY A 1 584 ? 13.615 7.484 -8.740 1.00 98.31 584 GLY A O 1
ATOM 4677 N N . CYS A 1 585 ? 13.420 5.737 -10.110 1.00 98.56 585 CYS A N 1
ATOM 4678 C CA . CYS A 1 585 ? 14.596 5.028 -9.581 1.00 98.56 585 CYS A CA 1
ATOM 4679 C C . CYS A 1 585 ? 15.917 5.729 -9.966 1.00 98.56 585 CYS A C 1
ATOM 4681 O O . CYS A 1 585 ? 16.709 5.272 -10.793 1.00 98.56 585 CYS A O 1
ATOM 4683 N N . SER A 1 586 ? 16.161 6.893 -9.365 1.00 98.38 586 SER A N 1
ATOM 4684 C CA . SER A 1 586 ? 17.191 7.851 -9.774 1.00 98.38 586 SER A CA 1
ATOM 4685 C C . SER A 1 586 ? 18.628 7.370 -9.552 1.00 98.38 586 SER A C 1
ATOM 4687 O O . SER A 1 586 ? 19.542 7.921 -10.168 1.00 98.38 586 SER A O 1
ATOM 4689 N N . SER A 1 587 ? 18.829 6.334 -8.732 1.00 98.69 587 SER A N 1
ATOM 4690 C CA . SER A 1 587 ? 20.132 5.711 -8.465 1.00 98.69 587 SER A CA 1
ATOM 4691 C C . SER A 1 587 ? 20.489 4.573 -9.434 1.00 98.69 587 SER A C 1
ATOM 4693 O O . SER A 1 587 ? 21.629 4.102 -9.409 1.00 98.69 587 SER A O 1
ATOM 4695 N N . LEU A 1 588 ? 19.573 4.144 -10.315 1.00 98.56 588 LEU A N 1
ATOM 4696 C CA . LEU A 1 588 ? 19.861 3.108 -11.311 1.00 98.56 588 LEU A CA 1
ATOM 4697 C C . LEU A 1 588 ? 20.873 3.608 -12.342 1.00 98.56 588 LEU A C 1
ATOM 4699 O O . LEU A 1 588 ? 20.631 4.584 -13.046 1.00 98.56 588 LEU A O 1
ATOM 4703 N N . ILE A 1 589 ? 21.997 2.898 -12.458 1.00 98.38 589 ILE A N 1
ATOM 4704 C CA . ILE A 1 589 ? 23.049 3.164 -13.456 1.00 98.38 589 ILE A CA 1
ATOM 4705 C C . ILE A 1 589 ? 22.926 2.207 -14.649 1.00 98.38 589 ILE A C 1
ATOM 4707 O O . ILE A 1 589 ? 23.166 2.611 -15.793 1.00 98.38 589 ILE A O 1
ATOM 4711 N N . SER A 1 590 ? 22.537 0.960 -14.381 1.00 97.69 590 SER A N 1
ATOM 4712 C CA . SER A 1 590 ? 22.353 -0.124 -15.348 1.00 97.69 590 SER A CA 1
ATOM 4713 C C . SER A 1 590 ? 21.088 -0.915 -15.041 1.00 97.69 590 SER A C 1
ATOM 4715 O O . SER A 1 590 ? 20.635 -0.948 -13.900 1.00 97.69 590 SER A O 1
ATOM 4717 N N . LEU A 1 591 ? 20.568 -1.620 -16.042 1.00 98.19 591 LEU A N 1
ATOM 4718 C CA . LEU A 1 591 ? 19.371 -2.462 -15.928 1.00 98.19 591 LEU A CA 1
ATOM 4719 C C . LEU A 1 591 ? 19.707 -3.955 -15.765 1.00 98.19 591 LEU A C 1
ATOM 4721 O O . LEU A 1 591 ? 18.975 -4.830 -16.231 1.00 98.19 591 LEU A O 1
ATOM 4725 N N . SER A 1 592 ? 20.846 -4.240 -15.126 1.00 96.38 592 SER A N 1
ATOM 4726 C CA . SER A 1 592 ? 21.345 -5.598 -14.921 1.00 96.38 592 SER A CA 1
ATOM 4727 C C . SER A 1 592 ? 20.384 -6.411 -14.068 1.00 96.38 592 SER A C 1
ATOM 4729 O O . SER A 1 592 ? 20.110 -6.027 -12.937 1.00 96.38 592 SER A O 1
ATOM 4731 N N . GLY A 1 593 ? 19.909 -7.536 -14.591 1.00 96.69 593 GLY A N 1
ATOM 4732 C CA . GLY A 1 593 ? 18.826 -8.330 -14.016 1.00 96.69 593 GLY A CA 1
ATOM 4733 C C . GLY A 1 593 ? 17.621 -8.450 -14.948 1.00 96.69 593 GLY A C 1
ATOM 4734 O O . GLY A 1 593 ? 16.846 -9.391 -14.821 1.00 96.69 593 GLY A O 1
ATOM 4735 N N . LEU A 1 594 ? 17.479 -7.559 -15.933 1.00 98.00 594 LEU A N 1
ATOM 4736 C CA . LEU A 1 594 ? 16.344 -7.570 -16.863 1.00 98.00 594 LEU A CA 1
ATOM 4737 C C . LEU A 1 594 ? 16.638 -8.290 -18.198 1.00 98.00 594 LEU A C 1
ATOM 4739 O O . LEU A 1 594 ? 15.784 -8.337 -19.083 1.00 98.00 594 LEU A O 1
ATOM 4743 N N . GLU A 1 595 ? 17.834 -8.867 -18.379 1.00 96.75 595 GLU A N 1
ATOM 4744 C CA . GLU A 1 595 ? 18.311 -9.419 -19.662 1.00 96.75 595 GLU A CA 1
ATOM 4745 C C . GLU A 1 595 ? 17.412 -10.518 -20.238 1.00 96.75 595 GLU A C 1
ATOM 4747 O O . GLU A 1 595 ? 17.240 -10.628 -21.455 1.00 96.75 595 GLU A O 1
ATOM 4752 N N . ASN A 1 596 ? 16.893 -11.367 -19.347 1.00 95.38 596 ASN A N 1
ATOM 4753 C CA . ASN A 1 596 ? 16.172 -12.592 -19.691 1.00 95.38 596 ASN A CA 1
ATOM 4754 C C . ASN A 1 596 ? 14.652 -12.444 -19.565 1.00 95.38 596 ASN A C 1
ATOM 4756 O O . ASN A 1 596 ? 13.935 -13.439 -19.669 1.00 95.38 596 ASN A O 1
ATOM 4760 N N . TRP A 1 597 ? 14.160 -11.229 -19.325 1.00 97.12 597 TRP A N 1
ATOM 4761 C CA . TRP A 1 597 ? 12.733 -10.964 -19.233 1.00 97.12 597 TRP A CA 1
ATOM 4762 C C . TRP A 1 597 ? 12.056 -11.189 -20.589 1.00 97.12 597 TRP A C 1
ATOM 4764 O O . TRP A 1 597 ? 12.379 -10.550 -21.591 1.00 97.12 597 TRP A O 1
ATOM 4774 N N . ASP A 1 598 ? 11.111 -12.129 -20.620 1.00 95.19 598 ASP A N 1
ATOM 4775 C CA . ASP A 1 598 ? 10.309 -12.424 -21.802 1.00 95.19 598 ASP A CA 1
ATOM 4776 C C . ASP A 1 598 ? 9.096 -11.490 -21.872 1.00 95.19 598 ASP A C 1
ATOM 4778 O O . ASP A 1 598 ? 8.026 -11.784 -21.347 1.00 95.19 598 ASP A O 1
ATOM 4782 N N . ILE A 1 599 ? 9.280 -10.359 -22.543 1.00 93.69 599 ILE A N 1
ATOM 4783 C CA . ILE A 1 599 ? 8.280 -9.293 -22.668 1.00 93.69 599 ILE A CA 1
ATOM 4784 C C . ILE A 1 599 ? 7.279 -9.495 -23.824 1.00 93.69 599 ILE A C 1
ATOM 4786 O O . ILE A 1 599 ? 6.584 -8.556 -24.205 1.00 93.69 599 ILE A O 1
ATOM 4790 N N . HIS A 1 600 ? 7.178 -10.691 -24.423 1.00 90.94 600 HIS A N 1
ATOM 4791 C CA . HIS A 1 600 ? 6.369 -10.894 -25.639 1.00 90.94 600 HIS A CA 1
ATOM 4792 C C . HIS A 1 600 ? 4.846 -10.705 -25.454 1.00 90.94 600 HIS A C 1
ATOM 4794 O O . HIS A 1 600 ? 4.100 -10.756 -26.433 1.00 90.94 600 HIS A O 1
ATOM 4800 N N . ARG A 1 601 ? 4.355 -10.564 -24.220 1.00 92.19 601 ARG A N 1
ATOM 4801 C CA . ARG A 1 601 ? 2.943 -10.256 -23.928 1.00 92.19 601 ARG A CA 1
ATOM 4802 C C . ARG A 1 601 ? 2.719 -8.847 -23.412 1.00 92.19 601 ARG A C 1
ATOM 4804 O O . ARG A 1 601 ? 1.571 -8.430 -23.314 1.00 92.19 601 ARG A O 1
ATOM 4811 N N . VAL A 1 602 ? 3.791 -8.128 -23.101 1.00 93.69 602 VAL A N 1
ATOM 4812 C CA . VAL A 1 602 ? 3.698 -6.797 -22.519 1.00 93.69 602 VAL A CA 1
ATOM 4813 C C . VAL A 1 602 ? 3.248 -5.835 -23.610 1.00 93.69 602 VAL A C 1
ATOM 4815 O O . VAL A 1 602 ? 3.949 -5.662 -24.610 1.00 93.69 602 VAL A O 1
ATOM 4818 N N . SER A 1 603 ? 2.076 -5.235 -23.419 1.00 92.12 603 SER A N 1
ATOM 4819 C CA . SER A 1 603 ? 1.513 -4.200 -24.292 1.00 92.12 603 SER A CA 1
ATOM 4820 C C . SER A 1 603 ? 1.656 -2.798 -23.706 1.00 92.12 603 SER A C 1
ATOM 4822 O O . SER A 1 603 ? 1.530 -1.825 -24.435 1.00 92.12 603 SER A O 1
ATOM 4824 N N . ASP A 1 604 ? 1.940 -2.676 -22.412 1.00 92.88 604 ASP A N 1
ATOM 4825 C CA . ASP A 1 604 ? 2.031 -1.392 -21.722 1.00 92.88 604 ASP A CA 1
ATOM 4826 C C . ASP A 1 604 ? 3.349 -1.282 -20.944 1.00 92.88 604 ASP A C 1
ATOM 4828 O O . ASP A 1 604 ? 3.563 -2.005 -19.971 1.00 92.88 604 ASP A O 1
ATOM 4832 N N . MET A 1 605 ? 4.237 -0.391 -21.396 1.00 94.94 605 MET A N 1
ATOM 4833 C CA . MET A 1 605 ? 5.515 -0.051 -20.754 1.00 94.94 605 MET A CA 1
ATOM 4834 C C . MET A 1 605 ? 5.629 1.460 -20.514 1.00 94.94 605 MET A C 1
ATOM 4836 O O . MET A 1 605 ? 6.736 2.017 -20.517 1.00 94.94 605 MET A O 1
ATOM 4840 N N . ILE A 1 606 ? 4.489 2.138 -20.340 1.00 96.88 606 ILE A N 1
ATOM 4841 C CA . ILE A 1 606 ? 4.443 3.589 -20.167 1.00 96.88 606 ILE A CA 1
ATOM 4842 C C . ILE A 1 606 ? 5.366 3.990 -19.013 1.00 96.88 606 ILE A C 1
ATOM 4844 O O . ILE A 1 606 ? 5.261 3.482 -17.899 1.00 96.88 606 ILE A O 1
ATOM 4848 N N . ALA A 1 607 ? 6.305 4.892 -19.304 1.00 98.38 607 ALA A N 1
ATOM 4849 C CA . ALA A 1 607 ? 7.209 5.503 -18.334 1.00 98.38 607 ALA A CA 1
ATOM 4850 C C . ALA A 1 607 ? 7.962 4.518 -17.417 1.00 98.38 607 ALA A C 1
ATOM 4852 O O . ALA A 1 607 ? 8.405 4.897 -16.337 1.00 98.38 607 ALA A O 1
ATOM 4853 N N . MET A 1 608 ? 8.196 3.284 -17.880 1.00 98.38 608 MET A N 1
ATOM 4854 C CA . MET A 1 608 ? 8.827 2.215 -17.096 1.00 98.38 608 MET A CA 1
ATOM 4855 C C . MET A 1 608 ? 10.141 2.628 -16.407 1.00 98.38 608 MET A C 1
ATOM 4857 O O . MET A 1 608 ? 10.407 2.165 -15.304 1.00 98.38 608 MET A O 1
ATOM 4861 N N . PHE A 1 609 ? 10.947 3.493 -17.034 1.00 98.69 609 PHE A N 1
ATOM 4862 C CA . PHE A 1 609 ? 12.202 4.033 -16.495 1.00 98.69 609 PHE A CA 1
ATOM 4863 C C . PHE A 1 609 ? 12.218 5.570 -16.468 1.00 98.69 609 PHE A C 1
ATOM 4865 O O . PHE A 1 609 ? 13.290 6.182 -16.508 1.00 98.69 609 PHE A O 1
ATOM 4872 N N . LYS A 1 610 ? 11.052 6.228 -16.453 1.00 98.81 610 LYS A N 1
ATOM 4873 C CA . LYS A 1 610 ? 10.972 7.694 -16.392 1.00 98.81 610 LYS A CA 1
ATOM 4874 C C . LYS A 1 610 ? 11.716 8.205 -15.156 1.00 98.81 610 LYS A C 1
ATOM 4876 O O . LYS A 1 610 ? 11.673 7.599 -14.097 1.00 98.81 610 LYS A O 1
ATOM 4881 N N . CYS A 1 611 ? 12.423 9.324 -15.280 1.00 98.69 611 CYS A N 1
ATOM 4882 C CA . CYS A 1 611 ? 13.194 9.951 -14.204 1.00 98.69 611 CYS A CA 1
ATOM 4883 C C . CYS A 1 611 ? 14.318 9.082 -13.589 1.00 98.69 611 CYS A C 1
ATOM 4885 O O . CYS A 1 611 ? 14.877 9.468 -12.557 1.00 98.69 611 CYS A O 1
ATOM 4887 N N . CYS A 1 612 ? 14.748 7.989 -14.238 1.00 98.62 612 CYS A N 1
ATOM 4888 C CA . CYS A 1 612 ? 15.984 7.267 -13.900 1.00 98.62 612 CYS A CA 1
ATOM 4889 C C . CYS A 1 612 ? 17.219 8.099 -14.293 1.00 98.62 612 CYS A C 1
ATOM 4891 O O . CYS A 1 612 ? 17.933 7.814 -15.254 1.00 98.62 612 CYS A O 1
ATOM 4893 N N . SER A 1 613 ? 17.448 9.199 -13.577 1.00 98.38 613 SER A N 1
ATOM 4894 C CA . SER A 1 613 ? 18.375 10.260 -13.986 1.00 98.38 613 SER A CA 1
ATOM 4895 C C . SER A 1 613 ? 19.850 9.841 -14.027 1.00 98.38 613 SER A C 1
ATOM 4897 O O . SER A 1 613 ? 20.611 10.451 -14.779 1.00 98.38 613 SER A O 1
ATOM 4899 N N . SER A 1 614 ? 20.252 8.785 -13.308 1.00 98.69 614 SER A N 1
ATOM 4900 C CA . SER A 1 614 ? 21.611 8.207 -13.355 1.00 98.69 614 SER A CA 1
ATOM 4901 C C . SER A 1 614 ? 21.797 7.107 -14.409 1.00 98.69 614 SER A C 1
ATOM 4903 O O . SER A 1 614 ? 22.913 6.606 -14.569 1.00 98.69 614 SER A O 1
ATOM 4905 N N . LEU A 1 615 ? 20.741 6.732 -15.141 1.00 98.81 615 LEU A N 1
ATOM 4906 C CA . LEU A 1 615 ? 20.768 5.599 -16.062 1.00 98.81 615 LEU A CA 1
ATOM 4907 C C . LEU A 1 615 ? 21.686 5.885 -17.252 1.00 98.81 615 LEU A C 1
ATOM 4909 O O . LEU A 1 615 ? 21.500 6.863 -17.977 1.00 98.81 615 LEU A O 1
ATOM 4913 N N . THR A 1 616 ? 22.672 5.012 -17.465 1.00 98.38 616 THR A N 1
ATOM 4914 C CA . THR A 1 616 ? 23.652 5.141 -18.559 1.00 98.38 616 THR A CA 1
ATOM 4915 C C . THR A 1 616 ? 23.787 3.879 -19.402 1.00 98.38 616 THR A C 1
ATOM 4917 O O . THR A 1 616 ? 24.109 3.987 -20.584 1.00 98.38 616 THR A O 1
ATOM 4920 N N . ASP A 1 617 ? 23.531 2.699 -18.831 1.00 98.25 617 ASP A N 1
ATOM 4921 C CA . ASP A 1 617 ? 23.731 1.412 -19.496 1.00 98.25 617 ASP A CA 1
ATOM 4922 C C . ASP A 1 617 ? 22.400 0.695 -19.773 1.00 98.25 617 ASP A C 1
ATOM 4924 O O . ASP A 1 617 ? 21.725 0.210 -18.863 1.00 98.25 617 ASP A O 1
ATOM 4928 N N . LEU A 1 618 ? 22.052 0.601 -21.061 1.00 98.38 618 LEU A N 1
ATOM 4929 C CA . LEU A 1 618 ? 20.879 -0.119 -21.570 1.00 98.38 618 LEU A CA 1
ATOM 4930 C C . LEU A 1 618 ? 21.220 -1.511 -22.130 1.00 98.38 618 LEU A C 1
ATOM 4932 O O . LEU A 1 618 ? 20.392 -2.119 -22.810 1.00 98.38 618 LEU A O 1
ATOM 4936 N N . SER A 1 619 ? 22.438 -2.024 -21.915 1.00 97.38 619 SER A N 1
ATOM 4937 C CA . SER A 1 619 ? 22.910 -3.280 -22.518 1.00 97.38 619 SER A CA 1
ATOM 4938 C C . SER A 1 619 ? 22.004 -4.475 -22.217 1.00 97.38 619 SER A C 1
ATOM 4940 O O . SER A 1 619 ? 21.826 -5.329 -23.093 1.00 97.38 619 SER A O 1
ATOM 4942 N N . SER A 1 620 ? 21.362 -4.487 -21.047 1.00 97.38 620 SER A N 1
ATOM 4943 C CA . SER A 1 620 ? 20.416 -5.525 -20.635 1.00 97.38 620 SER A CA 1
ATOM 4944 C C . SER A 1 620 ? 19.166 -5.601 -21.512 1.00 97.38 620 SER A C 1
ATOM 4946 O O . SER A 1 620 ? 18.575 -6.665 -21.647 1.00 97.38 620 SER A O 1
ATOM 4948 N N . LEU A 1 621 ? 18.794 -4.513 -22.188 1.00 97.12 621 LEU A N 1
ATOM 4949 C CA . LEU A 1 621 ? 17.596 -4.460 -23.028 1.00 97.12 621 LEU A CA 1
ATOM 4950 C C . LEU A 1 621 ? 17.837 -4.917 -24.475 1.00 97.12 621 LEU A C 1
ATOM 4952 O O . LEU A 1 621 ? 16.907 -5.002 -25.277 1.00 97.12 621 LEU A O 1
ATOM 4956 N N . LYS A 1 622 ? 19.085 -5.216 -24.851 1.00 96.31 622 LYS A N 1
ATOM 4957 C CA . LYS A 1 622 ? 19.469 -5.491 -26.246 1.00 96.31 622 LYS A CA 1
ATOM 4958 C C . LYS A 1 622 ? 18.713 -6.664 -26.885 1.00 96.31 622 LYS A C 1
ATOM 4960 O O . LYS A 1 622 ? 18.477 -6.659 -28.094 1.00 96.31 622 LYS A O 1
ATOM 4965 N N . SER A 1 623 ? 18.390 -7.688 -26.094 1.00 92.88 623 SER A N 1
ATOM 4966 C CA . SER A 1 623 ? 17.707 -8.915 -26.532 1.00 92.88 623 SER A CA 1
ATOM 4967 C C . SER A 1 623 ? 16.186 -8.868 -26.406 1.00 92.88 623 SER A C 1
ATOM 4969 O O . SER A 1 623 ? 15.536 -9.849 -26.767 1.00 92.88 623 SER A O 1
ATOM 4971 N N . TRP A 1 624 ? 15.617 -7.769 -25.909 1.00 94.75 624 TRP A N 1
ATOM 4972 C CA . TRP A 1 624 ? 14.172 -7.632 -25.764 1.00 94.75 624 TRP A CA 1
ATOM 4973 C C . TRP A 1 624 ? 13.465 -7.685 -27.120 1.00 94.75 624 TRP A C 1
ATOM 4975 O O . TRP A 1 624 ? 13.907 -7.089 -28.105 1.00 94.75 624 TRP A O 1
ATOM 4985 N N . ASN A 1 625 ? 12.362 -8.433 -27.167 1.00 89.88 625 ASN A N 1
ATOM 4986 C CA . ASN A 1 625 ? 11.590 -8.665 -28.379 1.00 89.88 625 ASN A CA 1
ATOM 4987 C C . ASN A 1 625 ? 10.284 -7.858 -28.363 1.00 89.88 625 ASN A C 1
ATOM 4989 O O . ASN A 1 625 ? 9.308 -8.275 -27.745 1.00 89.88 625 ASN A O 1
ATOM 4993 N N . LEU A 1 626 ? 10.267 -6.751 -29.107 1.00 87.62 626 LEU A N 1
ATOM 4994 C CA . LEU A 1 626 ? 9.118 -5.849 -29.275 1.00 87.62 626 LEU A CA 1
ATOM 4995 C C . LEU A 1 626 ? 8.187 -6.226 -30.449 1.00 87.62 626 LEU A C 1
ATOM 4997 O O . LEU A 1 626 ? 7.307 -5.462 -30.828 1.00 87.62 626 LEU A O 1
ATOM 5001 N N . SER A 1 627 ? 8.367 -7.407 -31.056 1.00 71.75 627 SER A N 1
ATOM 5002 C CA . SER A 1 627 ? 7.536 -7.847 -32.192 1.00 71.75 627 SER A CA 1
ATOM 5003 C C . SER A 1 627 ? 6.029 -8.060 -31.935 1.00 71.75 627 SER A C 1
ATOM 5005 O O . SER A 1 627 ? 5.285 -8.031 -32.923 1.00 71.75 627 SER A O 1
ATOM 5007 N N . PRO A 1 628 ? 5.521 -8.306 -30.707 1.00 70.00 628 PRO A N 1
ATOM 5008 C CA . PRO A 1 628 ? 4.078 -8.320 -30.464 1.00 70.00 628 PRO A CA 1
ATOM 5009 C C . PRO A 1 628 ? 3.442 -6.974 -30.836 1.00 70.00 628 PRO A C 1
ATOM 5011 O O . PRO A 1 628 ? 4.000 -5.914 -30.576 1.00 70.00 628 PRO A O 1
ATOM 5014 N N . PHE A 1 629 ? 2.266 -7.008 -31.464 1.00 66.81 629 PHE A N 1
ATOM 5015 C CA . PHE A 1 629 ? 1.577 -5.792 -31.896 1.00 66.81 629 PHE A CA 1
ATOM 5016 C C . PHE A 1 629 ? 0.970 -5.038 -30.703 1.00 66.81 629 PHE A C 1
ATOM 5018 O O . PHE A 1 629 ? 0.445 -5.670 -29.790 1.00 66.81 629 PHE A O 1
ATOM 5025 N N . ASN A 1 630 ? 0.945 -3.704 -30.794 1.00 74.06 630 ASN A N 1
ATOM 5026 C CA . ASN A 1 630 ? 0.230 -2.786 -29.895 1.00 74.06 630 ASN A CA 1
ATOM 5027 C C . ASN A 1 630 ? 0.916 -2.471 -28.552 1.00 74.06 630 ASN A C 1
ATOM 5029 O O . ASN A 1 630 ? 0.252 -2.373 -27.525 1.00 74.06 630 ASN A O 1
ATOM 5033 N N . GLN A 1 631 ? 2.241 -2.309 -28.565 1.00 84.81 631 GLN A N 1
ATOM 5034 C CA . GLN A 1 631 ? 3.003 -1.877 -27.389 1.00 84.81 631 GLN A CA 1
ATOM 5035 C C . GLN A 1 631 ? 2.996 -0.351 -27.231 1.00 84.81 631 GLN A C 1
ATOM 5037 O O . GLN A 1 631 ? 3.229 0.364 -28.208 1.00 84.81 631 GLN A O 1
ATOM 5042 N N . ASP A 1 632 ? 2.787 0.144 -26.015 1.00 91.31 632 ASP A N 1
ATOM 5043 C CA . ASP A 1 632 ? 2.938 1.550 -25.639 1.00 91.31 632 ASP A CA 1
ATOM 5044 C C . ASP A 1 632 ? 4.276 1.762 -24.910 1.00 91.31 632 ASP A C 1
ATOM 5046 O O . ASP A 1 632 ? 4.493 1.232 -23.819 1.00 91.31 632 ASP A O 1
ATOM 5050 N N . LEU A 1 633 ? 5.185 2.523 -25.532 1.00 94.38 633 LEU A N 1
ATOM 5051 C CA . LEU A 1 633 ? 6.492 2.891 -24.965 1.00 94.38 633 LEU A CA 1
ATOM 5052 C C . LEU A 1 633 ? 6.541 4.369 -24.539 1.00 94.38 633 LEU A C 1
ATOM 5054 O O . LEU A 1 633 ? 7.623 4.962 -24.429 1.00 94.38 633 LEU A O 1
ATOM 5058 N N . SER A 1 634 ? 5.382 5.007 -24.362 1.00 94.94 634 SER A N 1
ATOM 5059 C CA . SER A 1 634 ? 5.286 6.434 -24.068 1.00 94.94 634 SER A CA 1
ATOM 5060 C C . SER A 1 634 ? 6.072 6.779 -22.815 1.00 94.94 634 SER A C 1
ATOM 5062 O O . SER A 1 634 ? 5.909 6.181 -21.759 1.00 94.94 634 SER A O 1
ATOM 5064 N N . GLY A 1 635 ? 6.967 7.754 -22.928 1.00 97.50 635 GLY A N 1
ATOM 5065 C CA . GLY A 1 635 ? 7.775 8.229 -21.812 1.00 97.50 635 GLY A CA 1
ATOM 5066 C C . GLY A 1 635 ? 8.742 7.212 -21.199 1.00 97.50 635 GLY A C 1
ATOM 5067 O O . GLY A 1 635 ? 9.291 7.530 -20.149 1.00 97.50 635 GLY A O 1
ATOM 5068 N N . MET A 1 636 ? 8.978 6.041 -21.810 1.00 98.00 636 MET A N 1
ATOM 5069 C CA . MET A 1 636 ? 9.746 4.936 -21.210 1.00 98.00 636 MET A CA 1
ATOM 5070 C C . MET A 1 636 ? 11.084 5.367 -20.583 1.00 98.00 636 MET A C 1
ATOM 5072 O O . MET A 1 636 ? 11.426 4.871 -19.519 1.00 98.00 636 MET A O 1
ATOM 5076 N N . PHE A 1 637 ? 11.811 6.307 -21.198 1.00 98.69 637 PHE A N 1
ATOM 5077 C CA . PHE A 1 637 ? 13.074 6.875 -20.700 1.00 98.69 637 PHE A CA 1
ATOM 5078 C C . PHE A 1 637 ? 13.000 8.397 -20.484 1.00 98.69 637 PHE A C 1
ATOM 5080 O O . PHE A 1 637 ? 14.022 9.088 -20.494 1.00 98.69 637 PHE A O 1
ATOM 5087 N N . LYS A 1 638 ? 11.797 8.960 -20.321 1.00 98.62 638 LYS A N 1
ATOM 5088 C CA . LYS A 1 638 ? 11.595 10.404 -20.148 1.00 98.62 638 LYS A CA 1
ATOM 5089 C C . LYS A 1 638 ? 12.391 10.900 -18.938 1.00 98.62 638 LYS A C 1
ATOM 5091 O O . LYS A 1 638 ? 12.331 10.311 -17.869 1.00 98.62 638 LYS A O 1
ATOM 5096 N N . PHE A 1 639 ? 13.132 11.992 -19.096 1.00 98.62 639 PHE A N 1
ATOM 5097 C CA . PHE A 1 639 ? 14.006 12.591 -18.083 1.00 98.62 639 PHE A CA 1
ATOM 5098 C C . PHE A 1 639 ? 15.143 11.688 -17.558 1.00 98.62 639 PHE A C 1
ATOM 5100 O O . PHE A 1 639 ? 15.727 11.982 -16.512 1.00 98.62 639 PHE A O 1
ATOM 5107 N N . CYS A 1 640 ? 15.552 10.655 -18.306 1.00 98.69 640 CYS A N 1
ATOM 5108 C CA . CYS A 1 640 ? 16.823 9.953 -18.076 1.00 98.69 640 CYS A CA 1
ATOM 5109 C C . CYS A 1 640 ? 18.000 10.837 -18.517 1.00 98.69 640 CYS A C 1
ATOM 5111 O O . CYS A 1 640 ? 18.557 10.674 -19.603 1.00 98.69 640 CYS A O 1
ATOM 5113 N N . SER A 1 641 ? 18.344 11.834 -17.703 1.00 98.38 641 SER A N 1
ATOM 5114 C CA . SER A 1 641 ? 19.258 12.919 -18.079 1.00 98.38 641 SER A CA 1
ATOM 5115 C C . SER A 1 641 ? 20.705 12.476 -18.322 1.00 98.38 641 SER A C 1
ATOM 5117 O O . SER A 1 641 ? 21.387 13.121 -19.117 1.00 98.38 641 SER A O 1
ATOM 5119 N N . SER A 1 642 ? 21.168 11.377 -17.715 1.00 98.62 642 SER A N 1
ATOM 5120 C CA . SER A 1 642 ? 22.511 10.808 -17.949 1.00 98.62 642 SER A CA 1
ATOM 5121 C C . SER A 1 642 ? 22.595 9.868 -19.158 1.00 98.62 642 SER A C 1
ATOM 5123 O O . SER A 1 642 ? 23.699 9.501 -19.575 1.00 98.62 642 SER A O 1
ATOM 5125 N N . LEU A 1 643 ? 21.459 9.494 -19.755 1.00 98.62 643 LEU A N 1
ATOM 5126 C CA . LEU A 1 643 ? 21.427 8.552 -20.868 1.00 98.62 643 LEU A CA 1
ATOM 5127 C C . LEU A 1 643 ? 22.098 9.165 -22.104 1.00 98.62 643 LEU A C 1
ATOM 5129 O O . LEU A 1 643 ? 21.692 10.222 -22.588 1.00 98.62 643 LEU A O 1
ATOM 5133 N N . SER A 1 644 ? 23.141 8.501 -22.606 1.00 97.31 644 SER A N 1
ATOM 5134 C CA . SER A 1 644 ? 23.977 9.010 -23.706 1.00 97.31 644 SER A CA 1
ATOM 5135 C C . SER A 1 644 ? 24.233 8.003 -24.831 1.00 97.31 644 SER A C 1
ATOM 5137 O O . SER A 1 644 ? 24.483 8.431 -25.956 1.00 97.31 644 SER A O 1
ATOM 5139 N N . ASP A 1 645 ? 24.137 6.694 -24.569 1.00 97.50 645 ASP A N 1
ATOM 5140 C CA . ASP A 1 645 ? 24.321 5.638 -25.571 1.00 97.50 645 ASP A CA 1
ATOM 5141 C C . ASP A 1 645 ? 23.013 4.876 -25.832 1.00 97.50 645 ASP A C 1
ATOM 5143 O O . ASP A 1 645 ? 22.449 4.247 -24.939 1.00 97.50 645 ASP A O 1
ATOM 5147 N N . LEU A 1 646 ? 22.557 4.903 -27.087 1.00 97.75 646 LEU A N 1
ATOM 5148 C CA . LEU A 1 646 ? 21.374 4.175 -27.560 1.00 97.75 646 LEU A CA 1
ATOM 5149 C C . LEU A 1 646 ? 21.732 2.938 -28.401 1.00 97.75 646 LEU A C 1
ATOM 5151 O O . LEU A 1 646 ? 20.846 2.273 -28.939 1.00 97.75 646 LEU A O 1
ATOM 5155 N N . SER A 1 647 ? 23.020 2.593 -28.523 1.00 97.06 647 SER A N 1
ATOM 5156 C CA . SER A 1 647 ? 23.488 1.424 -29.276 1.00 97.06 647 SER A CA 1
ATOM 5157 C C . SER A 1 647 ? 22.843 0.091 -28.876 1.00 97.06 647 SER A C 1
ATOM 5159 O O . SER A 1 647 ? 22.568 -0.707 -29.786 1.00 97.06 647 SER A O 1
ATOM 5161 N N . PRO A 1 648 ? 22.500 -0.163 -27.594 1.00 97.75 648 PRO A N 1
ATOM 5162 C CA . PRO A 1 648 ? 21.795 -1.383 -27.213 1.00 97.75 648 PRO A CA 1
ATOM 5163 C C . PRO A 1 648 ? 20.408 -1.527 -27.849 1.00 97.75 648 PRO A C 1
ATOM 5165 O O . PRO A 1 648 ? 19.975 -2.649 -28.087 1.00 97.75 648 PRO A O 1
ATOM 5168 N N . LEU A 1 649 ? 19.744 -0.418 -28.191 1.00 96.75 649 LEU A N 1
ATOM 5169 C CA . LEU A 1 649 ? 18.385 -0.412 -28.746 1.00 96.75 649 LEU A CA 1
ATOM 5170 C C . LEU A 1 649 ? 18.351 -0.563 -30.279 1.00 96.75 649 LEU A C 1
ATOM 5172 O O . LEU A 1 649 ? 17.286 -0.676 -30.883 1.00 96.75 649 LEU A O 1
ATOM 5176 N N . SER A 1 650 ? 19.514 -0.586 -30.939 1.00 95.12 650 SER A N 1
ATOM 5177 C CA . SER A 1 650 ? 19.621 -0.642 -32.410 1.00 95.12 650 SER A CA 1
ATOM 5178 C C . SER A 1 650 ? 18.997 -1.893 -33.049 1.00 95.12 650 SER A C 1
ATOM 5180 O O . SER A 1 650 ? 18.635 -1.872 -34.230 1.00 95.12 650 SER A O 1
ATOM 5182 N N . SER A 1 651 ? 18.877 -2.985 -32.286 1.00 92.50 651 SER A N 1
ATOM 5183 C CA . SER A 1 651 ? 18.288 -4.257 -32.723 1.00 92.50 651 SER A CA 1
ATOM 5184 C C . SER A 1 651 ? 16.791 -4.388 -32.454 1.00 92.50 651 SER A C 1
ATOM 5186 O O . SER A 1 651 ? 16.214 -5.403 -32.841 1.00 92.50 651 SER A O 1
ATOM 5188 N N . TRP A 1 652 ? 16.168 -3.409 -31.800 1.00 94.19 652 TRP A N 1
ATOM 5189 C CA . TRP A 1 652 ? 14.734 -3.433 -31.539 1.00 94.19 652 TRP A CA 1
ATOM 5190 C C . TRP A 1 652 ? 13.926 -3.353 -32.839 1.00 94.19 652 TRP A C 1
ATOM 5192 O O . TRP A 1 652 ? 14.152 -2.476 -33.675 1.00 94.19 652 TRP A O 1
ATOM 5202 N N . ASP A 1 653 ? 12.967 -4.267 -32.996 1.00 91.88 653 ASP A N 1
ATOM 5203 C CA . ASP A 1 653 ? 11.940 -4.184 -34.034 1.00 91.88 653 ASP A CA 1
ATOM 5204 C C . ASP A 1 653 ? 10.746 -3.397 -33.495 1.00 91.88 653 ASP A C 1
ATOM 5206 O O . ASP A 1 653 ? 9.874 -3.948 -32.832 1.00 91.88 653 ASP A O 1
ATOM 5210 N N . VAL A 1 654 ? 10.723 -2.095 -33.773 1.00 91.12 654 VAL A N 1
ATOM 5211 C CA . VAL A 1 654 ? 9.651 -1.190 -33.332 1.00 91.12 654 VAL A CA 1
ATOM 5212 C C . VAL A 1 654 ? 8.481 -1.117 -34.319 1.00 91.12 654 VAL A C 1
ATOM 5214 O O . VAL A 1 654 ? 7.555 -0.342 -34.115 1.00 91.12 654 VAL A O 1
ATOM 5217 N N . SER A 1 655 ? 8.478 -1.914 -35.394 1.00 89.19 655 SER A N 1
ATOM 5218 C CA . SER A 1 655 ? 7.472 -1.794 -36.463 1.00 89.19 655 SER A CA 1
ATOM 5219 C C . SER A 1 655 ? 6.042 -2.171 -36.037 1.00 89.19 655 SER A C 1
ATOM 5221 O O . SER A 1 655 ? 5.096 -1.916 -36.791 1.00 89.19 655 SER A O 1
ATOM 5223 N N . GLY A 1 656 ? 5.885 -2.800 -34.865 1.00 86.56 656 GLY A N 1
ATOM 5224 C CA . GLY A 1 656 ? 4.611 -3.169 -34.237 1.00 86.56 656 GLY A CA 1
ATOM 5225 C C . GLY A 1 656 ? 4.207 -2.319 -33.022 1.00 86.56 656 GLY A C 1
ATOM 5226 O O . GLY A 1 656 ? 3.113 -2.530 -32.493 1.00 86.56 656 GLY A O 1
ATOM 5227 N N . VAL A 1 657 ? 5.052 -1.374 -32.591 1.00 89.56 657 VAL A N 1
ATOM 5228 C CA . VAL A 1 657 ? 4.772 -0.462 -31.467 1.00 89.56 657 VAL A CA 1
ATOM 5229 C C . VAL A 1 657 ? 3.631 0.498 -31.859 1.00 89.56 657 VAL A C 1
ATOM 5231 O O . VAL A 1 657 ? 3.524 0.906 -33.014 1.00 89.56 657 VAL A O 1
ATOM 5234 N N . PHE A 1 658 ? 2.737 0.822 -30.925 1.00 88.50 658 PHE A N 1
ATOM 5235 C CA . PHE A 1 658 ? 1.585 1.708 -31.146 1.00 88.50 658 PHE A CA 1
ATOM 5236 C C . PHE A 1 658 ? 1.990 3.188 -31.060 1.00 88.50 658 PHE A C 1
ATOM 5238 O O . PHE A 1 658 ? 1.688 3.977 -31.961 1.00 88.50 658 PHE A O 1
ATOM 5245 N N . THR A 1 659 ? 2.727 3.539 -30.001 1.00 89.12 659 THR A N 1
ATOM 5246 C CA . THR A 1 659 ? 3.168 4.906 -29.684 1.00 89.12 659 THR A CA 1
ATOM 5247 C C . THR A 1 659 ? 4.513 4.906 -28.951 1.00 89.12 659 THR A C 1
ATOM 5249 O O . THR A 1 659 ? 4.837 3.988 -28.193 1.00 89.12 659 THR A O 1
ATOM 5252 N N . MET A 1 660 ? 5.300 5.959 -29.180 1.00 91.38 660 MET A N 1
ATOM 5253 C CA . MET A 1 660 ? 6.534 6.277 -28.444 1.00 91.38 660 MET A CA 1
ATOM 5254 C C . MET A 1 660 ? 6.519 7.733 -27.951 1.00 91.38 660 MET A C 1
ATOM 5256 O O . MET A 1 660 ? 7.569 8.374 -27.831 1.00 91.38 660 MET A O 1
ATOM 5260 N N . LYS A 1 661 ? 5.330 8.298 -27.705 1.00 91.94 661 LYS A N 1
ATOM 5261 C CA . LYS A 1 661 ? 5.160 9.697 -27.288 1.00 91.94 661 LYS A CA 1
ATOM 5262 C C . LYS A 1 661 ? 6.095 10.036 -26.126 1.00 91.94 661 LYS A C 1
ATOM 5264 O O . LYS A 1 661 ? 6.117 9.355 -25.105 1.00 91.94 661 LYS A O 1
ATOM 5269 N N . ASN A 1 662 ? 6.888 11.097 -26.270 1.00 94.75 662 ASN A N 1
ATOM 5270 C CA . ASN A 1 662 ? 7.834 11.556 -25.245 1.00 94.75 662 ASN A CA 1
ATOM 5271 C C . ASN A 1 662 ? 8.865 10.519 -24.739 1.00 94.75 662 ASN A C 1
ATOM 5273 O O . ASN A 1 662 ? 9.440 10.735 -23.673 1.00 94.75 662 ASN A O 1
ATOM 5277 N N . MET A 1 663 ? 9.117 9.415 -25.456 1.00 96.38 663 MET A N 1
ATOM 5278 C CA . MET A 1 663 ? 9.924 8.285 -24.961 1.00 96.38 663 MET A CA 1
ATOM 5279 C C . MET A 1 663 ? 11.297 8.686 -24.397 1.00 96.38 663 MET A C 1
ATOM 5281 O O . MET A 1 663 ? 11.682 8.170 -23.355 1.00 96.38 663 MET A O 1
ATOM 5285 N N . PHE A 1 664 ? 12.006 9.617 -25.040 1.00 97.75 664 PHE A N 1
ATOM 5286 C CA . PHE A 1 664 ? 13.308 10.141 -24.604 1.00 97.75 664 PHE A CA 1
ATOM 5287 C C . PHE A 1 664 ? 13.253 11.638 -24.265 1.00 97.75 664 PHE A C 1
ATOM 5289 O O . PHE A 1 664 ? 14.285 12.312 -24.280 1.00 97.75 664 PHE A O 1
ATOM 5296 N N . LYS A 1 665 ? 12.064 12.193 -23.992 1.00 97.31 665 LYS A N 1
ATOM 5297 C CA . LYS A 1 665 ? 11.917 13.622 -23.690 1.00 97.31 665 LYS A CA 1
ATOM 5298 C C . LYS A 1 665 ? 12.786 13.997 -22.488 1.00 97.31 665 LYS A C 1
ATOM 5300 O O . LYS A 1 665 ? 12.680 13.373 -21.437 1.00 97.31 665 LYS A O 1
ATOM 5305 N N . GLY A 1 666 ? 13.624 15.020 -22.618 1.00 97.88 666 GLY A N 1
ATOM 5306 C CA . GLY A 1 666 ? 14.488 15.521 -21.551 1.00 97.88 666 GLY A CA 1
ATOM 5307 C C . GLY A 1 666 ? 15.737 14.676 -21.268 1.00 97.88 666 GLY A C 1
ATOM 5308 O O . GLY A 1 666 ? 16.410 14.909 -20.261 1.00 97.88 666 GLY A O 1
ATOM 5309 N N . CYS A 1 667 ? 16.083 13.713 -22.130 1.00 98.38 667 CYS A N 1
ATOM 5310 C CA . CYS A 1 667 ? 17.365 13.003 -22.088 1.00 98.38 667 CYS A CA 1
ATOM 5311 C C . CYS A 1 667 ? 18.513 13.920 -22.543 1.00 98.38 667 CYS A C 1
ATOM 5313 O O . CYS A 1 667 ? 19.016 13.842 -23.666 1.00 98.38 667 CYS A O 1
ATOM 5315 N N . SER A 1 668 ? 18.927 14.825 -21.659 1.00 97.56 668 SER A N 1
ATOM 5316 C CA . SER A 1 668 ? 19.832 15.925 -21.994 1.00 97.56 668 SER A CA 1
ATOM 5317 C C . SER A 1 668 ? 21.253 15.503 -22.382 1.00 97.56 668 SER A C 1
ATOM 5319 O O . SER A 1 668 ? 21.936 16.285 -23.039 1.00 97.56 668 SER A O 1
ATOM 5321 N N . SER A 1 669 ? 21.704 14.291 -22.045 1.00 98.19 669 SER A N 1
ATOM 5322 C CA . SER A 1 669 ? 23.028 13.776 -22.441 1.00 98.19 669 SER A CA 1
ATOM 5323 C C . SER A 1 669 ? 23.070 13.110 -23.825 1.00 98.19 669 SER A C 1
ATOM 5325 O O . SER A 1 669 ? 24.158 12.772 -24.299 1.00 98.19 669 SER A O 1
ATOM 5327 N N . LEU A 1 670 ? 21.929 12.948 -24.507 1.00 97.81 670 LEU A N 1
ATOM 5328 C CA . LEU A 1 670 ? 21.897 12.403 -25.866 1.00 97.81 670 LEU A CA 1
ATOM 5329 C C . LEU A 1 670 ? 22.521 13.379 -26.867 1.00 97.81 670 LEU A C 1
ATOM 5331 O O . LEU A 1 670 ? 22.159 14.554 -26.918 1.00 97.81 670 LEU A O 1
ATOM 5335 N N . SER A 1 671 ? 23.432 12.864 -27.694 1.00 96.56 671 SER A N 1
ATOM 5336 C CA . SER A 1 671 ? 24.118 13.639 -28.741 1.00 96.56 671 SER A CA 1
ATOM 5337 C C . SER A 1 671 ? 24.109 12.978 -30.120 1.00 96.56 671 SER A C 1
ATOM 5339 O O . SER A 1 671 ? 24.024 13.675 -31.133 1.00 96.56 671 SER A O 1
ATOM 5341 N N . ASP A 1 672 ? 24.125 11.644 -30.174 1.00 95.50 672 ASP A N 1
ATOM 5342 C CA . ASP A 1 672 ? 24.106 10.862 -31.410 1.00 95.50 672 ASP A CA 1
ATOM 5343 C C . ASP A 1 672 ? 22.937 9.869 -31.419 1.00 95.50 672 ASP A C 1
ATOM 5345 O O . ASP A 1 672 ? 22.895 8.932 -30.623 1.00 95.50 672 ASP A O 1
ATOM 5349 N N . LEU A 1 673 ? 21.992 10.062 -32.343 1.00 95.38 673 LEU A N 1
ATOM 5350 C CA . LEU A 1 673 ? 20.852 9.167 -32.546 1.00 95.38 673 LEU A CA 1
ATOM 5351 C C . LEU A 1 673 ? 21.041 8.203 -33.732 1.00 95.38 673 LEU A C 1
ATOM 5353 O O . LEU A 1 673 ? 20.118 7.460 -34.078 1.00 95.38 673 LEU A O 1
ATOM 5357 N N . SER A 1 674 ? 22.220 8.174 -34.367 1.00 94.56 674 SER A N 1
ATOM 5358 C CA . SER A 1 674 ? 22.522 7.247 -35.463 1.00 94.56 674 SER A CA 1
ATOM 5359 C C . SER A 1 674 ? 22.300 5.761 -35.134 1.00 94.56 674 SER A C 1
ATOM 5361 O O . SER A 1 674 ? 21.904 5.035 -36.057 1.00 94.56 674 SER A O 1
ATOM 5363 N N . PRO A 1 675 ? 22.432 5.280 -33.875 1.00 96.88 675 PRO A N 1
ATOM 5364 C CA . PRO A 1 675 ? 22.112 3.892 -33.553 1.00 96.88 675 PRO A CA 1
ATOM 5365 C C . PRO A 1 675 ? 20.660 3.487 -33.829 1.00 96.88 675 PRO A C 1
ATOM 5367 O O . PRO A 1 675 ? 20.399 2.313 -34.076 1.00 96.88 675 PRO A O 1
ATOM 5370 N N . LEU A 1 676 ? 19.728 4.444 -33.849 1.00 95.38 676 LEU A N 1
ATOM 5371 C CA . LEU A 1 676 ? 18.304 4.199 -34.099 1.00 95.38 676 LEU A CA 1
ATOM 5372 C C . LEU A 1 676 ? 17.933 4.242 -35.592 1.00 95.38 676 LEU A C 1
ATOM 5374 O O . LEU A 1 676 ? 16.757 4.216 -35.954 1.00 95.38 676 LEU A O 1
ATOM 5378 N N . SER A 1 677 ? 18.915 4.329 -36.496 1.00 93.62 677 SER A N 1
ATOM 5379 C CA . SER A 1 677 ? 18.669 4.475 -37.942 1.00 93.62 677 SER A CA 1
ATOM 5380 C C . SER A 1 677 ? 17.961 3.274 -38.583 1.00 93.62 677 SER A C 1
ATOM 5382 O O . SER A 1 677 ? 17.415 3.411 -39.677 1.00 93.62 677 SER A O 1
ATOM 5384 N N . SER A 1 678 ? 18.005 2.104 -37.941 1.00 91.94 678 SER A N 1
ATOM 5385 C CA . SER A 1 678 ? 17.380 0.852 -38.391 1.00 91.94 678 SER A CA 1
ATOM 5386 C C . SER A 1 678 ? 15.889 0.751 -38.069 1.00 91.94 678 SER A C 1
ATOM 5388 O O . SER A 1 678 ? 15.226 -0.121 -38.628 1.00 91.94 678 SER A O 1
ATOM 5390 N N . TRP A 1 679 ? 15.365 1.602 -37.185 1.00 92.69 679 TRP A N 1
ATOM 5391 C CA . TRP A 1 679 ? 13.972 1.543 -36.754 1.00 92.69 679 TRP A CA 1
ATOM 5392 C C . TRP A 1 679 ? 13.010 1.852 -37.910 1.00 92.69 679 TRP A C 1
ATOM 5394 O O . TRP A 1 679 ? 13.119 2.891 -38.568 1.00 92.69 679 TRP A O 1
ATOM 5404 N N . ASP A 1 680 ? 12.049 0.955 -38.146 1.00 88.94 680 ASP A N 1
ATOM 5405 C CA . ASP A 1 680 ? 10.928 1.201 -39.055 1.00 88.94 680 ASP A CA 1
ATOM 5406 C C . ASP A 1 680 ? 9.794 1.879 -38.291 1.00 88.94 680 ASP A C 1
ATOM 5408 O O . ASP A 1 680 ? 9.084 1.247 -37.514 1.00 88.94 680 ASP A O 1
ATOM 5412 N N . VAL A 1 681 ? 9.633 3.177 -38.548 1.00 86.06 681 VAL A N 1
ATOM 5413 C CA . VAL A 1 681 ? 8.668 4.033 -37.856 1.00 86.06 681 VAL A CA 1
ATOM 5414 C C . VAL A 1 681 ? 7.416 4.359 -38.675 1.00 86.06 681 VAL A C 1
ATOM 5416 O O . VAL A 1 681 ? 6.692 5.314 -38.398 1.00 86.06 681 VAL A O 1
ATOM 5419 N N . SER A 1 682 ? 7.179 3.613 -39.751 1.00 79.94 682 SER A N 1
ATOM 5420 C CA . SER A 1 682 ? 6.179 3.976 -40.760 1.00 79.94 682 SER A CA 1
ATOM 5421 C C . SER A 1 682 ? 4.718 3.766 -40.342 1.00 79.94 682 SER A C 1
ATOM 5423 O O . SER A 1 682 ? 3.832 4.290 -41.018 1.00 79.94 682 SER A O 1
ATOM 5425 N N . LYS A 1 683 ? 4.456 3.012 -39.265 1.00 73.56 683 LYS A N 1
ATOM 5426 C CA . LYS A 1 683 ? 3.108 2.564 -38.861 1.00 73.56 683 LYS A CA 1
ATOM 5427 C C . LYS A 1 683 ? 2.537 3.238 -37.607 1.00 73.56 683 LYS A C 1
ATOM 5429 O O . LYS A 1 683 ? 1.450 2.864 -37.183 1.00 73.56 683 LYS A O 1
ATOM 5434 N N . PHE A 1 684 ? 3.242 4.198 -37.019 1.00 68.88 684 PHE A N 1
ATOM 5435 C CA . PHE A 1 684 ? 2.843 4.795 -35.743 1.00 68.88 684 PHE A CA 1
ATOM 5436 C C . PHE A 1 684 ? 1.668 5.765 -35.860 1.00 68.88 684 PHE A C 1
ATOM 5438 O O . PHE A 1 684 ? 1.586 6.518 -36.832 1.00 68.88 684 PHE A O 1
ATOM 5445 N N . LEU A 1 685 ? 0.801 5.760 -34.842 1.00 58.97 685 LEU A N 1
ATOM 5446 C CA . LEU A 1 685 ? -0.335 6.678 -34.727 1.00 58.97 685 LEU A CA 1
ATOM 5447 C C . LEU A 1 685 ? 0.085 8.017 -34.104 1.00 58.97 685 LEU A C 1
ATOM 5449 O O . LEU A 1 685 ? -0.266 9.061 -34.647 1.00 58.97 685 LEU A O 1
ATOM 5453 N N . GLU A 1 686 ? 0.916 7.999 -33.053 1.00 64.12 686 GLU A N 1
ATOM 5454 C CA . GLU A 1 686 ? 1.418 9.206 -32.379 1.00 64.12 686 GLU A CA 1
ATOM 5455 C C . GLU A 1 686 ? 2.877 9.058 -31.915 1.00 64.12 686 GLU A C 1
ATOM 5457 O O . GLU A 1 686 ? 3.232 8.146 -31.179 1.00 64.12 686 GLU A O 1
ATOM 5462 N N . ASN A 1 687 ? 3.742 9.987 -32.336 1.00 68.44 687 ASN A N 1
ATOM 5463 C CA . ASN A 1 687 ? 5.175 10.030 -31.995 1.00 68.44 687 ASN A CA 1
ATOM 5464 C C . ASN A 1 687 ? 5.631 11.439 -31.601 1.00 68.44 687 ASN A C 1
ATOM 5466 O O . ASN A 1 687 ? 6.784 11.831 -31.811 1.00 68.44 687 ASN A O 1
ATOM 5470 N N . SER A 1 688 ? 4.705 12.247 -31.094 1.00 81.44 688 SER A N 1
ATOM 5471 C CA . SER A 1 688 ? 5.018 13.608 -30.688 1.00 81.44 688 SER A CA 1
ATOM 5472 C C . SER A 1 688 ? 6.044 13.600 -29.550 1.00 81.44 688 SER A C 1
ATOM 5474 O O . SER A 1 688 ? 6.016 12.774 -28.634 1.00 81.44 688 SER A O 1
ATOM 5476 N N . GLY A 1 689 ? 7.019 14.498 -29.668 1.00 87.06 689 GLY A N 1
ATOM 5477 C CA . GLY A 1 689 ? 7.977 14.791 -28.613 1.00 87.06 689 GLY A CA 1
ATOM 5478 C C . GLY A 1 689 ? 8.957 13.685 -28.220 1.00 87.06 689 GLY A C 1
ATOM 5479 O O . GLY A 1 689 ? 9.535 13.794 -27.142 1.00 87.06 689 GLY A O 1
ATOM 5480 N N . ILE A 1 690 ? 9.202 12.652 -29.052 1.00 91.94 690 ILE A N 1
ATOM 5481 C CA . ILE A 1 690 ? 10.150 11.552 -28.729 1.00 91.94 690 ILE A CA 1
ATOM 5482 C C . ILE A 1 690 ? 11.465 12.086 -28.136 1.00 91.94 690 ILE A C 1
ATOM 5484 O O . ILE A 1 690 ? 11.943 11.531 -27.155 1.00 91.94 690 ILE A O 1
ATOM 5488 N N . PHE A 1 691 ? 12.025 13.158 -28.706 1.00 93.75 691 PHE A N 1
ATOM 5489 C CA . PHE A 1 691 ? 13.287 13.774 -28.275 1.00 93.75 691 PHE A CA 1
ATOM 5490 C C . PHE A 1 691 ? 13.127 15.251 -27.872 1.00 93.75 691 PHE A C 1
ATOM 5492 O O . PHE A 1 691 ? 14.057 16.042 -28.056 1.00 93.75 691 PHE A O 1
ATOM 5499 N N . ASP A 1 692 ? 11.949 15.658 -27.389 1.00 93.69 692 ASP A N 1
ATOM 5500 C CA . ASP A 1 692 ? 11.762 17.023 -26.879 1.00 93.69 692 ASP A CA 1
ATOM 5501 C C . ASP A 1 692 ? 12.697 17.285 -25.695 1.00 93.69 692 ASP A C 1
ATOM 5503 O O . ASP A 1 692 ? 13.055 16.371 -24.961 1.00 93.69 692 ASP A O 1
ATOM 5507 N N . ASP A 1 693 ? 13.124 18.533 -25.510 1.00 95.00 693 ASP A N 1
ATOM 5508 C CA . ASP A 1 693 ? 14.027 18.931 -24.421 1.00 95.00 693 ASP A CA 1
ATOM 5509 C C . ASP A 1 693 ? 15.376 18.171 -24.377 1.00 95.00 693 ASP A C 1
ATOM 5511 O O . ASP A 1 693 ? 16.011 18.066 -23.327 1.00 95.00 693 ASP A O 1
ATOM 5515 N N . CYS A 1 694 ? 15.862 17.687 -25.529 1.00 96.00 694 CYS A N 1
ATOM 5516 C CA . CYS A 1 694 ? 17.186 17.071 -25.696 1.00 96.00 694 CYS A CA 1
ATOM 5517 C C . CYS A 1 694 ? 18.161 18.023 -26.429 1.00 96.00 694 CYS A C 1
ATOM 5519 O O . CYS A 1 694 ? 18.367 17.897 -27.640 1.00 96.00 694 CYS A O 1
ATOM 5521 N N . PRO A 1 695 ? 18.772 19.007 -25.736 1.00 95.69 695 PRO A N 1
ATOM 5522 C CA . PRO A 1 695 ? 19.481 20.125 -26.370 1.00 95.69 695 PRO A CA 1
ATOM 5523 C C . PRO A 1 695 ? 20.800 19.756 -27.065 1.00 95.69 695 PRO A C 1
ATOM 5525 O O . PRO A 1 695 ? 21.301 20.554 -27.855 1.00 95.69 695 PRO A O 1
ATOM 5528 N N . ASN A 1 696 ? 21.374 18.587 -26.769 1.00 95.81 696 ASN A N 1
ATOM 5529 C CA . ASN A 1 696 ? 22.714 18.202 -27.218 1.00 95.81 696 ASN A CA 1
ATOM 5530 C C . ASN A 1 696 ? 22.723 17.307 -28.469 1.00 95.81 696 ASN A C 1
ATOM 5532 O O . ASN A 1 696 ? 23.800 16.903 -28.903 1.00 95.81 696 ASN A O 1
ATOM 5536 N N . ILE A 1 697 ? 21.562 17.002 -29.064 1.00 94.81 697 ILE A N 1
ATOM 5537 C CA . ILE A 1 697 ? 21.485 16.132 -30.244 1.00 94.81 697 ILE A CA 1
ATOM 5538 C C . ILE A 1 697 ? 22.042 16.843 -31.481 1.00 94.81 697 ILE A C 1
ATOM 5540 O O . ILE A 1 697 ? 21.466 17.816 -31.977 1.00 94.81 697 ILE A O 1
ATOM 5544 N N . GLU A 1 698 ? 23.122 16.287 -32.027 1.00 91.94 698 GLU A N 1
ATOM 5545 C CA . GLU A 1 698 ? 23.786 16.764 -33.244 1.00 91.94 698 GLU A CA 1
ATOM 5546 C C . GLU A 1 698 ? 23.519 15.859 -34.457 1.00 91.94 698 GLU A C 1
ATOM 5548 O O . GLU A 1 698 ? 23.592 16.319 -35.598 1.00 91.94 698 GLU A O 1
ATOM 5553 N N . VAL A 1 699 ? 23.193 14.580 -34.232 1.00 91.88 699 VAL A N 1
ATOM 5554 C CA . VAL A 1 699 ? 22.983 13.576 -35.289 1.00 91.88 699 VAL A CA 1
ATOM 5555 C C . VAL A 1 699 ? 21.604 12.940 -35.141 1.00 91.88 699 VAL A C 1
ATOM 5557 O O . VAL A 1 699 ? 21.304 12.358 -34.102 1.00 91.88 699 VAL A O 1
ATOM 5560 N N . TYR A 1 700 ? 20.783 13.014 -36.193 1.00 89.38 700 TYR A N 1
ATOM 5561 C CA . TYR A 1 700 ? 19.416 12.480 -36.229 1.00 89.38 700 TYR A CA 1
ATOM 5562 C C . TYR A 1 700 ? 19.288 11.309 -37.218 1.00 89.38 700 TYR A C 1
ATOM 5564 O O . TYR A 1 700 ? 19.954 11.311 -38.257 1.00 89.38 700 TYR A O 1
ATOM 5572 N N . PRO A 1 701 ? 18.415 10.316 -36.956 1.00 89.56 701 PRO A N 1
ATOM 5573 C CA . PRO A 1 701 ? 18.102 9.288 -37.935 1.00 89.56 701 PRO A CA 1
ATOM 5574 C C . PRO A 1 701 ? 17.201 9.862 -39.037 1.00 89.56 701 PRO A C 1
ATOM 5576 O O . PRO A 1 701 ? 16.338 10.707 -38.787 1.00 89.56 701 PRO A O 1
ATOM 5579 N N . ASN A 1 702 ? 17.343 9.345 -40.261 1.00 85.62 702 ASN A N 1
ATOM 5580 C CA . ASN A 1 702 ? 16.601 9.833 -41.435 1.00 85.62 702 ASN A CA 1
ATOM 5581 C C . ASN A 1 702 ? 15.079 9.853 -41.229 1.00 85.62 702 ASN A C 1
ATOM 5583 O O . ASN A 1 702 ? 14.380 10.711 -41.764 1.00 85.62 702 ASN A O 1
ATOM 5587 N N . TRP A 1 703 ? 14.544 8.884 -40.486 1.00 87.69 703 TRP A N 1
ATOM 5588 C CA . TRP A 1 703 ? 13.109 8.794 -40.252 1.00 87.69 703 TRP A CA 1
ATOM 5589 C C . TRP A 1 703 ? 12.570 9.938 -39.381 1.00 87.69 703 TRP A C 1
ATOM 5591 O O . TRP A 1 703 ? 11.418 10.334 -39.549 1.00 87.69 703 TRP A O 1
ATOM 5601 N N . TYR A 1 704 ? 13.395 10.515 -38.505 1.00 82.56 704 TYR A N 1
ATOM 5602 C CA . TYR A 1 704 ? 12.987 11.605 -37.621 1.00 82.56 704 TYR A CA 1
ATOM 5603 C C . TYR A 1 704 ? 12.899 12.939 -38.366 1.00 82.56 704 TYR A C 1
ATOM 5605 O O . TYR A 1 704 ? 11.921 13.671 -38.222 1.00 82.56 704 TYR A O 1
ATOM 5613 N N . GLU A 1 705 ? 13.875 13.228 -39.232 1.00 71.12 705 GLU A N 1
ATOM 5614 C CA . GLU A 1 705 ? 13.850 14.432 -40.073 1.00 71.12 705 GLU A CA 1
ATOM 5615 C C . GLU A 1 705 ? 12.628 14.456 -41.002 1.00 71.12 705 GLU A C 1
ATOM 5617 O O . GLU A 1 705 ? 12.005 15.500 -41.189 1.00 71.12 705 GLU A O 1
ATOM 5622 N N . ASN A 1 706 ? 12.240 13.293 -41.531 1.00 61.34 706 ASN A N 1
ATOM 5623 C CA . ASN A 1 706 ? 11.068 13.166 -42.395 1.00 61.34 706 ASN A CA 1
ATOM 5624 C C . ASN A 1 706 ? 9.747 13.397 -41.640 1.00 61.34 706 ASN A C 1
ATOM 5626 O O . ASN A 1 706 ? 8.819 13.970 -42.212 1.00 61.34 706 ASN A O 1
ATOM 5630 N N . ASN A 1 707 ? 9.662 12.998 -40.367 1.00 59.75 707 ASN A N 1
ATOM 5631 C CA . ASN A 1 707 ? 8.457 13.169 -39.551 1.00 59.75 707 ASN A CA 1
ATOM 5632 C C . ASN A 1 707 ? 8.320 14.568 -38.934 1.00 59.75 707 ASN A C 1
ATOM 5634 O O . ASN A 1 707 ? 7.197 14.995 -38.737 1.00 59.75 707 ASN A O 1
ATOM 5638 N N . LYS A 1 708 ? 9.403 15.338 -38.731 1.00 56.25 708 LYS A N 1
ATOM 5639 C CA . LYS A 1 708 ? 9.309 16.769 -38.348 1.00 56.25 708 LYS A CA 1
ATOM 5640 C C . LYS A 1 708 ? 8.617 17.655 -39.396 1.00 56.25 708 LYS A C 1
ATOM 5642 O O . LYS A 1 708 ? 8.281 18.800 -39.108 1.00 56.25 708 LYS A O 1
ATOM 5647 N N . SER A 1 709 ? 8.508 17.166 -40.632 1.00 39.25 709 SER A N 1
ATOM 5648 C CA . SER A 1 709 ? 7.919 17.886 -41.769 1.00 39.25 709 SER A CA 1
ATOM 5649 C C . SER A 1 709 ? 6.456 17.523 -42.055 1.00 39.25 709 SER A C 1
ATOM 5651 O O . SER A 1 709 ? 5.857 18.114 -42.956 1.00 39.25 709 SER A O 1
ATOM 5653 N N . ARG A 1 710 ? 5.919 16.542 -41.324 1.00 40.22 710 ARG A N 1
ATOM 5654 C CA . ARG A 1 710 ? 4.508 16.148 -41.306 1.00 40.22 710 ARG A CA 1
ATOM 5655 C C . ARG A 1 710 ? 3.869 16.690 -40.043 1.00 40.22 710 ARG A C 1
ATOM 5657 O O . ARG A 1 710 ? 2.670 17.017 -40.142 1.00 40.22 710 ARG A O 1
#

pLDDT: mean 70.79, std 29.79, range [21.34, 98.81]

Organism: Methanobrevibacter olleyae (NCBI:txid294671)

Radius of gyration: 31.12 Å; Cα contacts (8 Å, |Δi|>4): 1521; chains: 1; bounding box: 78×68×83 Å

Sequence (710 aa):
MLEKELLYQYALKAMERLESKKISIFGNGYVESLDENNRFVERDLSKDKDYETWVLDSIGEGNGIFIVMGQFVIDNCGSFEDISDTDFVFDDRYYEEGYLDSLYREYYGFDDEDMYDEPIDEEDYDFEDEPEAVSFYIDAEHGVSAACSVDYFPPNTDFICHIGINVCKEGDEYHVTPGYAYLPDVGALDPRMTYEDWPITKESIEDGPIEQLFAVVLDSNLSYEGEEEGAYNEWSLESLLERIHENTVTKELDVKFESSGNEFEKEAEELLKSGEISNYFEHFEKLNSTTDSIYDLGDNEVLIILKDGTNLTSWDNVSNQHDILYISEDFSNRKAITRKYRYLTSLKATVVVGITKKIKDMEEMFHGCSSLVDLYGLETWDTSKLEKMEGMFRGCSSLEDISGLENWDISNVYRLWNLFDGCSSLTDLSPLANWDTSDVGSMADMFSGCSSLVDLSPLEKWNISSVRKIDSLFGGCSSLVDLSPLANWDTSQIESMVHMFGGCSSLTSLSGLEYWNTSKLENMQGIFRDCSSLTDLSSLENWNTSKVNNMWSVFEGCYSLADLSPLSGWNVSHVTAMRYIFEGCSSLISLSGLENWDIHRVSDMIAMFKCCSSLTDLSSLKSWNLSPFNQDLSGMFKFCSSLSDLSPLSSWDVSGVFTMKNMFKGCSSLSDLSPLSSWDVSKFLENSGIFDDCPNIEVYPNWYENNKSR

Mean predicted aligned error: 17.89 Å

Foldseek 3Di:
DVVVVVVLVVQVVVCVVVVFDWEWEDDDQWIWIQDPVRDTDIDRNVPDPCNVVVVLVVQPPDTYAYEYDDDPEDDDDDPPVCPQDDDDDDPPDPDPVCPVVVVLCVVPPDDDDDDDDDDDDDDDDDDDDDPDPDDDDDDSRGDDDDDDDPDDDDPPRPDYDYWYWDWYDDPPFIFIDTDDDDDPPDDDDDPPDDDDDDGDGPVCVVDPDPVPVCVVVPVVPDDDDDDDDDDDDDDDPVVVVVVVVVPDDDDDDPPDPPPQLPPQVVVVVVCCVVVVDVFVLSVVQVLDPDDPGLADRDPAQKWWAFSNSDIDRDPVPDPDLLRTAEMRGECLPPQEQACVNAQNCNHAEYAYHNQDLSYQEQACNNANVCNHAEHPNLLVHDQQRHAYQELNQQNVCNHAYPLSQLPHACVNYAELERNCQNNCNYADPQSVLPYACQNHAEQASNCANVCNYEDPLSVLPYACLNYAEQASNVALVCNYADPQSLLPYAQQRYQYHASNHANVQNYQEPPSLQPHAQQNYQEQHRNHALVQNYAYPLSCLPYACQNHAYQHRNHANNCNYADQQSLLNYACLNHQEQERPQHNVQNHQEPHSQQPHACLNHQEQALNNANVQNHAYDLSCLPHEPPRARHDLALVHAQNQNHADPLSVLNYACVRYAEHHNNHAQNQNYAEPVSVLNYDPPDYPDYHNNHHNHPRHPYDHPVVVVVVVD